Protein AF-A0A7Z0EED1-F1 (afdb_monomer)

pLDDT: mean 79.13, std 13.64, range [34.22, 98.38]

Mean predicted aligned error: 15.41 Å

Radius of gyration: 25.57 Å; Cα contacts (8 Å, |Δi|>4): 683; chains: 1; bounding box: 63×70×61 Å

Solvent-accessible surface area (backbone atoms only — not comparable to full-atom values): 22710 Å² total; per-residue (Å²): 133,87,73,76,80,65,68,20,34,54,25,62,12,50,80,44,75,63,85,69,38,35,70,71,53,48,63,66,54,37,54,62,56,88,98,49,67,47,77,49,74,54,66,40,67,64,52,61,48,89,55,67,85,49,28,66,56,30,53,73,70,34,60,75,18,71,56,60,60,44,66,46,65,65,37,39,35,40,38,43,36,38,72,47,102,69,31,38,38,36,42,35,38,36,54,45,98,95,49,75,44,50,30,32,34,36,36,25,45,47,95,86,47,85,86,51,26,29,31,36,36,27,36,19,87,78,53,38,34,35,35,36,29,35,51,48,72,57,96,35,40,83,45,77,42,70,57,40,42,30,41,49,59,89,94,43,77,44,68,52,77,71,89,56,56,74,65,58,52,50,52,53,52,53,44,44,75,73,69,45,89,79,84,42,76,37,92,68,72,42,78,24,48,79,94,35,46,69,55,42,18,64,67,36,46,71,30,67,66,42,76,47,77,71,52,55,75,78,92,57,77,84,43,71,68,49,49,52,43,42,42,46,40,34,32,53,56,42,41,46,50,52,54,16,44,69,72,25,91,45,38,27,49,30,36,42,31,66,46,40,47,62,28,37,44,91,63,91,88,60,90,76,49,77,88,79,40,54,74,38,76,48,43,66,16,54,44,34,49,52,34,51,48,46,59,64,68,61,89,52,77,74,34,39,41,34,40,38,17,36,37,52,67,41,61,97,86,31,90,53,52,67,57,53,50,36,38,75,71,69,66,55,74,68,64,66,52,60,91,68,93,74,54,72,70,37,51,78,56,42,69,49,80,74,72,77,69,26,88,44,72,65,83,77,56,28,35,46,55,68,53,55,52,49,50,52,53,50,55,50,49,66,64,68,74,55,98,60,100,60,72,64,77,72,42,71,44,73,46,62,93

Organism: NCBI:txid670054

InterPro domains:
  IPR001509 NAD-dependent epimerase/dehydratase [PF01370] (166-276)
  IPR025311 Domain of unknown function DUF4166 [PF13761] (21-165)
  IPR036291 NAD(P)-binding domain superfamily [SSF51735] (165-381)

Nearest PDB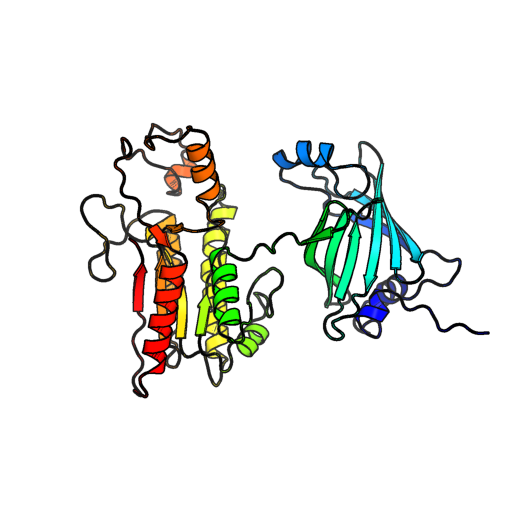 structures (foldseek):
  4b4o-assembly2_B  TM=8.681E-01  e=1.315E-12  Homo sapiens
  4lw8-assembly1_B  TM=7.108E-01  e=1.446E-06  Burkholderia cenocepacia J2315
  3oh8-assembly1_A  TM=4.569E-01  e=2.253E-09  Corynebacterium glutamicum
  6zlj-assembly1_B-2  TM=6.042E-01  e=1.162E-04  Bacillus cereus
  2q1w-assembly1_B  TM=5.235E-01  e=4.920E-04  Bordetella bronchiseptica

Sequence (401 aa):
MSGSPVLSPYETAWGGLPDTLHPRLRRYFGAIPAGRHGFVTGVFERVGTPRRWLWPLLTLLGRPDVIFPGWHENVPFTVVNRPDASAVLAERTFHFPDGDRTMVDAITAEATSPKSGGLVDYLGSGRRLRASLRASVSQGALHLTSTGVGVRIGRRWLNLPPRLSFIGGYLARAYRAEGAEVSLIGRQGPDAGWGDTAGIATLLEGADLLVNLAGKSVNCRYTTANRVEILRSRVETTRELADAIQACTVPPRLWVNSSTATIYRHSEDRPMTETEGEIGTGFSVGIATAWEDAFFEVELSKTRRVALRMAIVLGDGSALVPLIRLAQFGLGGPQLDGAWFGTAAGRRAGTFHERRGGGGRQKFSWIHFDDVLGIIRHLSRMSGSTASSMPRPPIRATIAR

Secondary structure (DSSP, 8-state):
--PPP---HHHHHHTS--TTS-HHHHHHHSPPPTT--EEEEEEEEEEE-S-GGGHHHHHHH--TTS--SSEEEEEEEEEEEEEETTEEEEEEEEEETTEEEEEEEEEEE-TT-TTTTEEEEEETTTT-EEEEEEEEEETTEEEEEEEEEEEEETTEEEEEPP---HHHHHHHHHHHHTT-----EESSS-SEETT-HHHHHHHHTT-SEEEE-----S-S---HHHHHHHHHHHHHHHHHHHHHHHT-SS--SEEEEEEEGGGBPP-SSS---TTTPPB--SHHHHHHHHHHHHHHSS--TTSEEEEEEE-EEESTTSTTHHHHHHHHTT-----B-------HHHHHTT-S------BS-----EEEHHHHHHHHHHHHHHHHS----SPPPPEEEEE--

Foldseek 3Di:
DDDDQQWAQQCVLAVHDDPLAAPVVSVQRTGADPPGKRKDKDWDQKFADPPLVCLVVCVVVCPQAAGHRDIDGGWIKMWIWDDDNFWTWIWIWTQDPVGITIHIKIKGHDPPDNPFSWIWIQTDPVSQKIFTWTWDDDNNDIDTATQWMWGDDPNDIDTDDPPDPPLVVVLQVVCVVVVDDDFAEDDHNGQHYPVPLVSLLVVFAPAQEAEAPWADDPPDPPDPVSLCRRLCRLLSVLLSNLSSQVVYPQGHLEYEYEAAPLQFAFDPPDDAFQVRTHGHDASNNVSRVSNVCSNQVDDRQRYAAEYEHAFQEDDDPGPCPVVVVCVVVVNDDQPFFDDDDDDPVCVVRRNDDDGPGDSSPGDGWYHYSVVVSVVSVVVSVVSVPDPDPGRDDHYYGYDTD

Structure (mmCIF, N/CA/C/O backbone):
data_AF-A0A7Z0EED1-F1
#
_entry.id   AF-A0A7Z0EED1-F1
#
loop_
_atom_site.group_PDB
_atom_site.id
_atom_site.type_symbol
_atom_site.label_atom_id
_atom_site.label_alt_id
_atom_site.label_comp_id
_atom_site.label_asym_id
_atom_site.label_entity_id
_atom_site.label_seq_id
_atom_site.pdbx_PDB_ins_code
_atom_site.Cartn_x
_atom_site.Cartn_y
_atom_site.Cartn_z
_atom_site.occupancy
_atom_site.B_iso_or_equiv
_atom_site.auth_seq_id
_atom_site.auth_comp_id
_atom_site.auth_asym_id
_atom_site.auth_atom_id
_atom_site.pdbx_PDB_model_num
ATOM 1 N N . MET A 1 1 ? -37.799 32.855 26.039 1.00 34.47 1 MET A N 1
ATOM 2 C CA . MET A 1 1 ? -37.691 31.468 25.536 1.00 34.47 1 MET A CA 1
ATOM 3 C C . MET A 1 1 ? -36.220 31.206 25.248 1.00 34.47 1 MET A C 1
ATOM 5 O O . MET A 1 1 ? -35.703 31.724 24.268 1.00 34.47 1 MET A O 1
ATOM 9 N N . SER A 1 2 ? -35.513 30.538 26.160 1.00 36.06 2 SER A N 1
ATOM 10 C CA . SER A 1 2 ? -34.097 30.194 25.989 1.00 36.06 2 SER A CA 1
ATOM 11 C C . SER A 1 2 ? -33.994 29.021 25.017 1.00 36.06 2 SER A C 1
ATOM 13 O O . SER A 1 2 ? -34.243 27.879 25.397 1.00 36.06 2 SER A O 1
ATOM 15 N N . GLY A 1 3 ? -33.700 29.309 23.749 1.00 39.97 3 GLY A N 1
ATOM 16 C CA . GLY A 1 3 ? -33.355 28.269 22.784 1.00 39.97 3 GLY A CA 1
ATOM 17 C C . GLY A 1 3 ? -32.092 27.546 23.248 1.00 39.97 3 GLY A C 1
ATOM 18 O O . GLY A 1 3 ? -31.145 28.195 23.695 1.00 39.97 3 GLY A O 1
ATOM 19 N N . SER A 1 4 ? -32.095 26.216 23.186 1.00 43.94 4 SER A N 1
ATOM 20 C CA . SER A 1 4 ? -30.914 25.393 23.451 1.00 43.94 4 SER A CA 1
ATOM 21 C C . SER A 1 4 ? -29.707 25.911 22.652 1.00 43.94 4 SER A C 1
ATOM 23 O O . SER A 1 4 ? -29.890 26.350 21.512 1.00 43.94 4 SER A O 1
ATOM 25 N N . PRO A 1 5 ? -28.483 25.888 23.213 1.00 55.16 5 PRO A N 1
ATOM 26 C CA . PRO A 1 5 ? -27.301 26.345 22.493 1.00 55.16 5 PRO A CA 1
ATOM 27 C C . PRO A 1 5 ? -27.137 25.527 21.208 1.00 55.16 5 PRO A C 1
ATOM 29 O O . PRO A 1 5 ? -27.135 24.297 21.244 1.00 55.16 5 PRO A O 1
ATOM 32 N N . VAL A 1 6 ? -27.036 26.216 20.069 1.00 67.62 6 VAL A N 1
ATOM 33 C CA . VAL A 1 6 ? -26.756 25.578 18.779 1.00 67.62 6 VAL A CA 1
ATOM 34 C C . VAL A 1 6 ? -25.340 25.022 18.855 1.00 67.62 6 VAL A C 1
ATOM 36 O O . VAL A 1 6 ? -24.377 25.787 18.868 1.00 67.62 6 VAL A O 1
ATOM 39 N N . LEU A 1 7 ? -25.231 23.699 18.961 1.00 76.50 7 LEU A N 1
ATOM 40 C CA . LEU A 1 7 ? -23.950 23.003 18.974 1.00 76.50 7 LEU A CA 1
ATOM 41 C C . LEU A 1 7 ? -23.203 23.272 17.669 1.00 76.50 7 LEU A C 1
ATOM 43 O O . LEU A 1 7 ? -23.797 23.325 16.588 1.00 76.50 7 LEU A O 1
ATOM 47 N N . SER A 1 8 ? -21.884 23.403 17.754 1.00 82.69 8 SER A N 1
ATOM 48 C CA . SER A 1 8 ? -21.055 23.447 16.558 1.00 82.69 8 SER A CA 1
ATOM 49 C C . SER A 1 8 ? -21.096 22.099 15.817 1.00 82.69 8 SER A C 1
ATOM 51 O O . SER A 1 8 ? -21.396 21.056 16.411 1.00 82.69 8 SER A O 1
ATOM 53 N N . PRO A 1 9 ? -20.735 22.063 14.523 1.00 81.38 9 PRO A N 1
ATOM 54 C CA . PRO A 1 9 ? -20.539 20.815 13.791 1.00 81.38 9 PRO A CA 1
ATOM 55 C C . PRO A 1 9 ? -19.555 19.863 14.483 1.00 81.38 9 PRO A C 1
ATOM 57 O O . PRO A 1 9 ? -19.741 18.653 14.446 1.00 81.38 9 PRO A O 1
ATOM 60 N N . TYR A 1 10 ? -18.537 20.401 15.159 1.00 80.38 10 TYR A N 1
ATOM 61 C CA . TYR A 1 10 ? -17.534 19.619 15.885 1.00 80.38 10 TYR A CA 1
ATOM 62 C C . TYR A 1 10 ? -18.102 19.029 17.178 1.00 80.38 10 TYR A C 1
ATOM 64 O O . TYR A 1 10 ? -17.885 17.855 17.467 1.00 80.38 10 TYR A O 1
ATOM 72 N N . GLU A 1 11 ? -18.874 19.817 17.930 1.00 82.75 11 GLU A N 1
ATOM 73 C CA . GLU A 1 11 ? -19.592 19.344 19.119 1.00 82.75 11 GLU A CA 1
ATOM 74 C C . GLU A 1 11 ? -20.626 18.282 18.746 1.00 82.75 11 GLU A C 1
ATOM 76 O O . GLU A 1 11 ? -20.721 17.255 19.410 1.00 82.75 11 GLU A O 1
ATOM 81 N N . THR A 1 12 ? -21.344 18.485 17.642 1.00 81.75 12 THR A N 1
ATOM 82 C CA . THR A 1 12 ? -22.327 17.527 17.122 1.00 81.75 12 THR A CA 1
ATOM 83 C C . THR A 1 12 ? -21.657 16.226 16.674 1.00 81.75 12 THR A C 1
ATOM 85 O O . THR A 1 12 ? -22.147 15.146 16.989 1.00 81.75 12 THR A O 1
ATOM 88 N N . ALA A 1 13 ? -20.518 16.308 15.979 1.00 77.19 13 ALA A N 1
ATOM 89 C CA . ALA A 1 13 ? -19.802 15.138 15.470 1.00 77.19 13 ALA A CA 1
ATOM 90 C C . ALA A 1 13 ? -19.170 14.269 16.574 1.00 77.19 13 ALA A C 1
ATOM 92 O O . ALA A 1 13 ? -19.005 13.064 16.378 1.00 77.19 13 ALA A O 1
ATOM 93 N N . TRP A 1 14 ? -18.804 14.860 17.714 1.00 77.44 14 TRP A N 1
ATOM 94 C CA . TRP A 1 14 ? -18.186 14.151 18.842 1.00 77.44 14 TRP A CA 1
ATOM 95 C C . TRP A 1 14 ? -19.105 13.940 20.053 1.00 77.44 14 TRP A C 1
ATOM 97 O O . TRP A 1 14 ? -18.710 13.254 20.992 1.00 77.44 14 TRP A O 1
ATOM 107 N N . GLY A 1 15 ? -20.315 14.506 20.060 1.00 76.00 15 GLY A N 1
ATOM 108 C CA . GLY A 1 15 ? -21.162 14.536 21.259 1.00 76.00 15 GLY A CA 1
ATOM 109 C C . GLY A 1 15 ? -20.606 15.440 22.372 1.00 76.00 15 GLY A C 1
ATOM 110 O O . GLY A 1 15 ? -20.902 15.226 23.543 1.00 76.00 15 GLY A O 1
ATOM 111 N N . GLY A 1 16 ? -19.787 16.430 22.005 1.00 82.88 16 GLY A N 1
ATOM 112 C CA . GLY A 1 16 ? -19.024 17.307 22.897 1.00 82.88 16 GLY A CA 1
ATOM 113 C C . GLY A 1 16 ? -17.551 17.409 22.484 1.00 82.88 16 GLY A C 1
ATOM 114 O O . GLY A 1 16 ? -16.986 16.479 21.916 1.00 82.88 16 GLY A O 1
ATOM 115 N N . LEU A 1 17 ? -16.904 18.551 22.739 1.00 82.81 17 LEU A N 1
ATOM 116 C CA . LEU A 1 17 ? -15.477 18.713 22.427 1.00 82.81 17 LEU A CA 1
ATOM 117 C C . LEU A 1 17 ? -14.605 17.949 23.439 1.00 82.81 17 LEU A C 1
ATOM 119 O O . LEU A 1 17 ? -14.789 18.157 24.640 1.00 82.81 17 LEU A O 1
ATOM 123 N N . PRO A 1 18 ? -13.616 17.150 22.989 1.00 83.69 18 PRO A N 1
ATOM 124 C CA . PRO A 1 18 ? -12.727 16.411 23.881 1.00 83.69 18 PRO A CA 1
ATOM 125 C C . PRO A 1 18 ? -11.990 17.318 24.873 1.00 83.69 18 PRO A C 1
ATOM 127 O O . PRO A 1 18 ? -11.468 18.370 24.493 1.00 83.69 18 PRO A O 1
ATOM 130 N N . ASP A 1 19 ? -11.867 16.884 26.129 1.00 85.69 19 ASP A N 1
ATOM 131 C CA . ASP A 1 19 ? -11.127 17.635 27.154 1.00 85.69 19 ASP A CA 1
ATOM 132 C C . ASP A 1 19 ? -9.624 17.713 26.881 1.00 85.69 19 ASP A C 1
ATOM 134 O O . ASP A 1 19 ? -8.962 18.660 27.305 1.00 85.69 19 ASP A O 1
ATOM 138 N N . THR A 1 20 ? -9.102 16.756 26.115 1.00 86.50 20 THR A N 1
ATOM 139 C CA . THR A 1 20 ? -7.711 16.718 25.657 1.00 86.50 20 THR A CA 1
ATOM 140 C C . THR A 1 20 ? -7.393 17.784 24.612 1.00 86.50 20 THR A C 1
ATOM 142 O O . THR A 1 20 ? -6.219 17.998 24.326 1.00 86.50 20 THR A O 1
ATOM 145 N N . LEU A 1 21 ? -8.393 18.455 24.027 1.00 83.12 21 LEU A N 1
ATOM 146 C CA . LEU A 1 21 ? -8.185 19.532 23.063 1.00 83.12 21 LEU A CA 1
ATOM 147 C C . LEU A 1 21 ? -7.742 20.810 23.784 1.00 83.12 21 LEU A C 1
ATOM 149 O O . LEU A 1 21 ? -8.327 21.209 24.792 1.00 83.12 21 LEU A O 1
ATOM 153 N N . HIS A 1 22 ? -6.740 21.502 23.237 1.00 86.06 22 HIS A N 1
ATOM 154 C CA . HIS A 1 22 ? -6.208 22.714 23.853 1.00 86.06 22 HIS A CA 1
ATOM 155 C C . HIS A 1 22 ? -7.323 23.756 24.124 1.00 86.06 22 HIS A C 1
ATOM 157 O O . HIS A 1 22 ? -8.136 24.015 23.229 1.00 86.06 22 HIS A O 1
ATOM 163 N N . PRO A 1 23 ? -7.359 24.433 25.293 1.00 85.62 23 PRO A N 1
ATOM 164 C CA . PRO A 1 23 ? -8.470 25.314 25.682 1.00 85.62 23 PRO A CA 1
ATOM 165 C C . PRO A 1 23 ? -8.811 26.416 24.667 1.00 85.62 23 PRO A C 1
ATOM 167 O O . PRO A 1 23 ? -9.981 26.718 24.431 1.00 85.62 23 PRO A O 1
ATOM 170 N N . ARG A 1 24 ? -7.795 26.993 24.005 1.00 80.50 24 ARG A N 1
ATOM 171 C CA . ARG A 1 24 ? -8.012 27.978 22.924 1.00 80.50 24 ARG A CA 1
ATOM 172 C C . ARG A 1 24 ? -8.737 27.376 21.716 1.00 80.50 24 ARG A C 1
ATOM 174 O O . ARG A 1 24 ? -9.589 28.040 21.138 1.00 80.50 24 ARG A O 1
ATOM 181 N N . LEU A 1 25 ? -8.421 26.132 21.356 1.00 80.25 25 LEU A N 1
ATOM 182 C CA . LEU A 1 25 ? -9.064 25.428 20.247 1.00 80.25 25 LEU A CA 1
ATOM 183 C C . LEU A 1 25 ? -10.477 24.981 20.628 1.00 80.25 25 LEU A C 1
ATOM 185 O O . LEU A 1 25 ? -11.380 25.125 19.812 1.00 80.25 25 LEU A O 1
ATOM 189 N N . ARG A 1 26 ? -10.704 24.550 21.878 1.00 82.50 26 ARG A N 1
ATOM 190 C CA . ARG A 1 26 ? -12.058 24.258 22.381 1.00 82.50 26 ARG A CA 1
ATOM 191 C C . ARG A 1 26 ? -12.988 25.460 22.235 1.00 82.50 26 ARG A C 1
ATOM 193 O O . ARG A 1 26 ? -14.104 25.324 21.755 1.00 82.50 26 ARG A O 1
ATOM 200 N N . ARG A 1 27 ? -12.503 26.658 22.574 1.00 82.19 27 ARG A N 1
ATOM 201 C CA . ARG A 1 27 ? -13.269 27.900 22.395 1.00 82.19 27 ARG A CA 1
ATOM 202 C C . ARG A 1 27 ? -13.526 28.239 20.924 1.00 82.19 27 ARG A C 1
ATOM 204 O O . ARG A 1 27 ? -14.572 28.792 20.614 1.00 82.19 27 ARG A O 1
ATOM 211 N N . TYR A 1 28 ? -12.575 27.953 20.039 1.00 80.19 28 TYR A N 1
ATOM 212 C CA . TYR A 1 28 ? -12.689 28.267 18.614 1.00 80.19 28 TYR A CA 1
ATOM 213 C C . TYR A 1 28 ? -13.622 27.308 17.858 1.00 80.19 28 TYR A C 1
ATOM 215 O O . TYR A 1 28 ? -14.385 27.753 17.006 1.00 80.19 28 TYR A O 1
ATOM 223 N N . PHE A 1 29 ? -13.572 26.012 18.173 1.00 80.75 29 PHE A N 1
ATOM 224 C CA . PHE A 1 29 ? -14.392 24.980 17.529 1.00 80.75 29 PHE A CA 1
ATOM 225 C C . PHE A 1 29 ? -15.732 24.725 18.232 1.00 80.75 29 PHE A C 1
ATOM 227 O O . PHE A 1 29 ? -16.524 23.924 17.737 1.00 80.75 29 PHE A O 1
ATOM 234 N N . GLY A 1 30 ? -15.994 25.369 19.371 1.00 81.88 30 GLY A N 1
ATOM 235 C CA . GLY A 1 30 ? -17.279 25.306 20.072 1.00 81.88 30 GLY A CA 1
ATOM 236 C C . GLY A 1 30 ? -18.362 26.165 19.421 1.00 81.88 30 GLY A C 1
ATOM 237 O O . GLY A 1 30 ? -18.133 26.825 18.403 1.00 81.88 30 GLY A O 1
ATOM 238 N N . ALA A 1 31 ? -19.557 26.155 20.008 1.00 81.19 31 ALA A N 1
ATOM 239 C CA . ALA A 1 31 ? -20.680 26.967 19.552 1.00 81.19 31 ALA A CA 1
ATOM 240 C C . ALA A 1 31 ? -20.321 28.464 19.449 1.00 81.19 31 ALA A C 1
ATOM 242 O O . ALA A 1 31 ? -19.851 29.084 20.409 1.00 81.19 31 ALA A O 1
ATOM 243 N N . ILE A 1 32 ? -20.587 29.070 18.287 1.00 79.19 32 ILE A N 1
ATOM 244 C CA . ILE A 1 32 ? -20.447 30.518 18.089 1.00 79.19 32 ILE A CA 1
ATOM 245 C C . ILE A 1 32 ? -21.767 31.181 18.514 1.00 79.19 32 ILE A C 1
ATOM 247 O O . ILE A 1 32 ? -22.804 30.871 17.926 1.00 79.19 32 ILE A O 1
ATOM 251 N N . PRO A 1 33 ? -21.769 32.099 19.501 1.00 78.75 33 PRO A N 1
ATOM 252 C CA . PRO A 1 33 ? -22.994 32.766 19.931 1.00 78.75 33 PRO A CA 1
ATOM 253 C C . PRO A 1 33 ? -23.660 33.557 18.799 1.00 78.75 33 PRO A C 1
ATOM 255 O O . PRO A 1 33 ? -22.976 34.125 17.944 1.00 78.75 33 PRO A O 1
ATOM 258 N N . ALA A 1 34 ? -24.990 33.661 18.835 1.00 73.88 34 ALA A N 1
ATOM 259 C CA . ALA A 1 34 ? -25.747 34.471 17.884 1.00 73.88 34 ALA A CA 1
ATOM 260 C C . ALA A 1 34 ? -25.216 35.918 17.831 1.00 73.88 34 ALA A C 1
ATOM 262 O O . ALA A 1 34 ? -24.939 36.530 18.864 1.00 73.88 34 ALA A O 1
ATOM 263 N N . GLY A 1 35 ? -25.042 36.450 16.619 1.00 76.44 35 GLY A N 1
ATOM 264 C CA . GLY A 1 35 ? -24.484 37.790 16.397 1.00 76.44 35 GLY A CA 1
ATOM 265 C C . GLY A 1 35 ? -22.968 37.911 16.609 1.00 76.44 35 GLY A C 1
ATOM 266 O O . GLY A 1 35 ? -22.441 39.017 16.534 1.00 76.44 35 GLY A O 1
ATOM 267 N N . ARG A 1 36 ? -22.251 36.808 16.872 1.00 78.44 36 ARG A N 1
ATOM 268 C CA . ARG A 1 36 ? -20.782 36.781 16.944 1.00 78.44 36 ARG A CA 1
ATOM 269 C C . ARG A 1 36 ? -20.182 35.987 15.786 1.00 78.44 36 ARG A C 1
ATOM 271 O O . ARG A 1 36 ? -20.832 35.136 15.181 1.00 78.44 36 ARG A O 1
ATOM 278 N N . HIS A 1 37 ? -18.911 36.257 15.506 1.00 81.69 37 HIS A N 1
ATOM 279 C CA . HIS A 1 37 ? -18.115 35.541 14.515 1.00 81.69 37 HIS A CA 1
ATOM 280 C C . HIS A 1 37 ? -16.830 35.024 15.159 1.00 81.69 37 HIS A C 1
ATOM 282 O O . HIS A 1 37 ? -16.259 35.676 16.036 1.00 81.69 37 HIS A O 1
ATOM 288 N N . GLY A 1 38 ? -16.379 33.849 14.729 1.00 79.56 38 GLY A N 1
ATOM 289 C CA . GLY A 1 38 ? -15.035 33.375 15.039 1.00 79.56 38 GLY A CA 1
ATOM 290 C C . GLY A 1 38 ? -14.036 34.075 14.125 1.00 79.56 38 GLY A C 1
ATOM 291 O O . GLY A 1 38 ? -14.282 34.172 12.928 1.00 79.56 38 GLY A O 1
ATOM 292 N N . PHE A 1 39 ? -12.924 34.554 14.673 1.00 82.50 39 PHE A N 1
ATOM 293 C CA . PHE A 1 39 ? -11.861 35.192 13.901 1.00 82.50 39 PHE A CA 1
ATOM 294 C C . PHE A 1 39 ? -10.517 34.575 14.272 1.00 82.50 39 PHE A C 1
ATOM 296 O O . PHE A 1 39 ? -10.188 34.489 15.457 1.00 82.50 39 PHE A O 1
ATOM 303 N N . VAL A 1 40 ? -9.754 34.143 13.271 1.00 79.19 40 VAL A N 1
ATOM 304 C CA . VAL A 1 40 ? -8.404 33.593 13.438 1.00 79.19 40 VAL A CA 1
ATOM 305 C C . VAL A 1 40 ? -7.491 34.132 12.352 1.00 79.19 40 VAL A C 1
ATOM 307 O O . VAL A 1 40 ? -7.884 34.234 11.196 1.00 79.19 40 VAL A O 1
ATOM 310 N N . THR A 1 41 ? -6.249 34.409 12.723 1.00 86.62 41 THR A N 1
ATOM 311 C CA . THR A 1 41 ? -5.155 34.668 11.790 1.00 86.62 41 THR A CA 1
ATOM 312 C C . THR A 1 41 ? -4.041 33.657 12.008 1.00 86.62 41 THR A C 1
ATOM 314 O O . THR A 1 41 ? -3.900 33.080 13.091 1.00 86.62 41 THR A O 1
ATOM 317 N N . GLY A 1 42 ? -3.250 33.420 10.970 1.00 85.31 42 GLY A N 1
ATOM 318 C CA . GLY A 1 42 ? -2.109 32.523 11.049 1.00 85.31 42 GLY A CA 1
ATOM 319 C C . GLY A 1 42 ? -1.267 32.546 9.785 1.00 85.31 42 GLY A C 1
ATOM 320 O O . GLY A 1 42 ? -1.473 33.365 8.891 1.00 85.31 42 GLY A O 1
ATOM 321 N N . VAL A 1 43 ? -0.314 31.621 9.719 1.00 84.06 43 VAL A N 1
ATOM 322 C CA . VAL A 1 43 ? 0.535 31.407 8.547 1.00 84.06 43 VAL A CA 1
ATOM 323 C C . VAL A 1 43 ? 0.463 29.934 8.173 1.00 84.06 43 VAL A C 1
ATOM 325 O O . VAL A 1 43 ? 0.745 29.067 8.999 1.00 84.06 43 VAL A O 1
ATOM 328 N N . PHE A 1 44 ? 0.063 29.641 6.937 1.00 75.75 44 PHE A N 1
ATOM 329 C CA . PHE A 1 44 ? 0.194 28.302 6.378 1.00 75.75 44 PHE A CA 1
ATOM 330 C C . PHE A 1 44 ? 1.636 28.094 5.937 1.00 75.75 44 PHE A C 1
ATOM 332 O O . PHE A 1 44 ? 2.154 28.863 5.129 1.00 75.75 44 PHE A O 1
ATOM 339 N N . GLU A 1 45 ? 2.257 27.012 6.403 1.00 76.56 45 GLU A N 1
ATOM 340 C CA . GLU A 1 45 ? 3.595 26.631 5.947 1.00 76.56 45 GLU A CA 1
ATOM 341 C C . GLU A 1 45 ? 3.618 26.468 4.423 1.00 76.56 45 GLU A C 1
ATOM 343 O O . GLU A 1 45 ? 4.539 26.955 3.775 1.00 76.56 45 GLU A O 1
ATOM 348 N N . ARG A 1 46 ? 2.582 25.839 3.843 1.00 81.44 46 ARG A N 1
ATOM 349 C CA . ARG A 1 46 ? 2.461 25.555 2.405 1.00 81.44 46 ARG A CA 1
ATOM 350 C C . ARG A 1 46 ? 1.022 25.646 1.907 1.00 81.44 46 ARG A C 1
ATOM 352 O O . ARG A 1 46 ? 0.116 25.111 2.542 1.00 81.44 46 ARG A O 1
ATOM 359 N N . VAL A 1 47 ? 0.826 26.239 0.727 1.00 79.31 47 VAL A N 1
ATOM 360 C CA . VAL A 1 47 ? -0.478 26.342 0.049 1.00 79.31 47 VAL A CA 1
ATOM 361 C C . VAL A 1 47 ? -0.347 26.031 -1.448 1.00 79.31 47 VAL A C 1
ATOM 363 O O . VAL A 1 47 ? 0.524 26.566 -2.134 1.00 79.31 47 VAL A O 1
ATOM 366 N N . GLY A 1 48 ? -1.236 25.177 -1.970 1.00 76.25 48 GLY A N 1
ATOM 367 C CA . GLY A 1 48 ? -1.328 24.828 -3.395 1.00 76.25 48 GLY A CA 1
ATOM 368 C C . GLY A 1 48 ? -0.894 23.393 -3.724 1.00 76.25 48 GLY A C 1
ATOM 369 O O . GLY A 1 48 ? -1.002 22.486 -2.899 1.00 76.25 48 GLY A O 1
ATOM 370 N N . THR A 1 49 ? -0.411 23.155 -4.948 1.00 74.44 49 THR A N 1
ATOM 371 C CA . THR A 1 49 ? 0.110 21.852 -5.392 1.00 74.44 49 THR A CA 1
ATOM 372 C C . THR A 1 49 ? 1.500 21.960 -6.031 1.00 74.44 49 THR A C 1
ATOM 374 O O . THR A 1 49 ? 1.693 22.756 -6.953 1.00 74.44 49 THR A O 1
ATOM 377 N N . PRO A 1 50 ? 2.464 21.091 -5.659 1.00 75.00 50 PRO A N 1
ATOM 378 C CA . PRO A 1 50 ? 3.799 21.094 -6.265 1.00 75.00 50 PRO A CA 1
ATOM 379 C C . PRO A 1 50 ? 3.793 20.539 -7.704 1.00 75.00 50 PRO A C 1
ATOM 381 O O . PRO A 1 50 ? 4.808 20.541 -8.402 1.00 75.00 50 PRO A O 1
ATOM 384 N N . ARG A 1 51 ? 2.653 20.017 -8.179 1.00 77.00 51 ARG A N 1
ATOM 385 C CA . ARG A 1 51 ? 2.505 19.396 -9.500 1.00 77.00 51 ARG A CA 1
ATOM 386 C C . ARG A 1 51 ? 2.131 20.446 -10.544 1.00 77.00 51 ARG A C 1
ATOM 388 O O . ARG A 1 51 ? 0.957 20.634 -10.843 1.00 77.00 51 ARG A O 1
ATOM 395 N N . ARG A 1 52 ? 3.143 21.076 -11.145 1.00 81.56 52 ARG A N 1
ATOM 396 C CA . ARG A 1 52 ? 2.985 22.185 -12.111 1.00 81.56 52 ARG A CA 1
ATOM 397 C C . ARG A 1 52 ? 2.067 21.882 -13.302 1.00 81.56 52 ARG A C 1
ATOM 399 O O . ARG A 1 52 ? 1.378 22.774 -13.774 1.00 81.56 52 ARG A O 1
ATOM 406 N N . TRP A 1 53 ? 1.994 20.630 -13.758 1.00 76.25 53 TRP A N 1
ATOM 407 C CA . TRP A 1 53 ? 1.097 20.233 -14.856 1.00 76.25 53 TRP A CA 1
ATOM 408 C C . TRP A 1 53 ? -0.395 20.325 -14.494 1.00 76.25 53 TRP A C 1
ATOM 410 O O . TRP A 1 53 ? -1.232 20.411 -15.386 1.00 76.25 53 TRP A O 1
ATOM 420 N N . LEU A 1 54 ? -0.735 20.326 -13.200 1.00 75.38 54 LEU A N 1
ATOM 421 C CA . LEU A 1 54 ? -2.100 20.572 -12.740 1.00 75.38 54 LEU A CA 1
ATOM 422 C C . LEU A 1 54 ? -2.448 22.058 -12.747 1.00 75.38 54 LEU A C 1
ATOM 424 O O . LEU A 1 54 ? -3.628 22.372 -12.685 1.00 75.38 54 LEU A O 1
ATOM 428 N N . TRP A 1 55 ? -1.475 22.972 -12.820 1.00 82.62 55 TRP A N 1
ATOM 429 C CA . TRP A 1 55 ? -1.754 24.402 -12.700 1.00 82.62 55 TRP A CA 1
ATOM 430 C C . TRP A 1 55 ? -2.692 24.913 -13.795 1.00 82.62 55 TRP A C 1
ATOM 432 O O . TRP A 1 55 ? -3.685 25.509 -13.413 1.00 82.62 55 TRP A O 1
ATOM 442 N N . PRO A 1 56 ? -2.516 24.617 -15.101 1.00 77.56 56 PRO A N 1
ATOM 443 C CA . PRO A 1 56 ? -3.459 25.078 -16.125 1.00 77.56 56 PRO A CA 1
ATOM 444 C C . PRO A 1 56 ? -4.885 24.558 -15.902 1.00 77.56 56 PRO A C 1
ATOM 446 O O . PRO A 1 56 ? -5.853 25.299 -16.046 1.00 77.56 56 PRO A O 1
ATOM 449 N N . LEU A 1 57 ? -5.015 23.294 -15.484 1.00 70.62 57 LEU A N 1
ATOM 450 C CA . LEU A 1 57 ? -6.300 22.684 -15.145 1.00 70.62 57 LEU A CA 1
ATOM 451 C C . LEU A 1 57 ? -6.929 23.355 -13.916 1.00 70.62 57 LEU A C 1
ATOM 453 O O . LEU A 1 57 ? -8.122 23.634 -13.911 1.00 70.62 57 LEU A O 1
ATOM 457 N N . LEU A 1 58 ? -6.131 23.627 -12.883 1.00 70.56 58 LEU A N 1
ATOM 458 C CA . LEU A 1 58 ? -6.563 24.321 -11.673 1.00 70.56 58 LEU A CA 1
ATOM 459 C C . LEU A 1 58 ? -6.854 25.797 -11.924 1.00 70.56 58 LEU A C 1
ATOM 461 O O . LEU A 1 58 ? -7.709 26.335 -11.249 1.00 70.56 58 LEU A O 1
ATOM 465 N N . THR A 1 59 ? -6.216 26.443 -12.894 1.00 70.69 59 THR A N 1
ATOM 466 C CA . THR A 1 59 ? -6.562 27.802 -13.323 1.00 70.69 59 THR A CA 1
ATOM 467 C C . THR A 1 59 ? -7.905 27.806 -14.053 1.00 70.69 59 THR A C 1
ATOM 469 O O . THR A 1 59 ? -8.714 28.700 -13.843 1.00 70.69 59 THR A O 1
ATOM 472 N N . LEU A 1 60 ? -8.185 26.776 -14.861 1.00 65.31 60 LEU A N 1
ATOM 473 C CA . LEU A 1 60 ? -9.460 26.629 -15.572 1.00 65.31 60 LEU A CA 1
ATOM 474 C C . LEU A 1 60 ? -10.624 26.253 -14.632 1.00 65.31 60 LEU A C 1
ATOM 476 O O . LEU A 1 60 ? -11.749 26.718 -14.805 1.00 65.31 60 LEU A O 1
ATOM 480 N N . LEU A 1 61 ? -10.357 25.393 -13.643 1.00 56.53 61 LEU A N 1
ATOM 481 C CA . LEU A 1 61 ? -11.322 24.951 -12.625 1.00 56.53 61 LEU A CA 1
ATOM 482 C C . LEU A 1 61 ? -11.413 25.916 -11.432 1.00 56.53 61 LEU A C 1
ATOM 484 O O . LEU A 1 61 ? -12.410 25.913 -10.708 1.00 56.53 61 LEU A O 1
ATOM 488 N N . GLY A 1 62 ? -10.377 26.725 -11.229 1.00 55.31 62 GLY A N 1
ATOM 489 C CA . GLY A 1 62 ? -10.191 27.667 -10.134 1.00 55.31 62 GLY A CA 1
ATOM 490 C C . GLY A 1 62 ? -10.949 28.954 -10.377 1.00 55.31 62 GLY A C 1
ATOM 491 O O . GLY A 1 62 ? -10.366 30.013 -10.580 1.00 55.31 62 GLY A O 1
ATOM 492 N N . ARG A 1 63 ? -12.277 28.872 -10.291 1.00 55.47 63 ARG A N 1
ATOM 493 C CA . ARG A 1 63 ? -13.021 29.994 -9.708 1.00 55.47 63 ARG A CA 1
ATOM 494 C C . ARG A 1 63 ? -12.562 30.145 -8.245 1.00 55.47 63 ARG A C 1
ATOM 496 O O . ARG A 1 63 ? -12.238 29.115 -7.652 1.00 55.47 63 ARG A O 1
ATOM 503 N N . PRO A 1 64 ? -12.491 31.368 -7.689 1.00 53.47 64 PRO A N 1
ATOM 504 C CA . PRO A 1 64 ? -11.619 31.751 -6.562 1.00 53.47 64 PRO A CA 1
ATOM 505 C C . PRO A 1 64 ? -11.700 30.935 -5.258 1.00 53.47 64 PRO A C 1
ATOM 507 O O . PRO A 1 64 ? -10.849 31.105 -4.394 1.00 53.47 64 PRO A O 1
ATOM 510 N N . ASP A 1 65 ? -12.627 29.989 -5.126 1.00 61.59 65 ASP A N 1
ATOM 511 C CA . ASP A 1 65 ? -13.131 29.585 -3.822 1.00 61.59 65 ASP A CA 1
ATOM 512 C C . ASP A 1 65 ? -12.739 28.163 -3.374 1.00 61.59 65 ASP A C 1
ATOM 514 O O . ASP A 1 65 ? -13.365 27.659 -2.449 1.00 61.59 65 ASP A O 1
ATOM 518 N N . VAL A 1 66 ? -11.791 27.456 -4.019 1.00 59.94 66 VAL A N 1
ATOM 519 C CA . VAL A 1 66 ? -11.484 26.051 -3.630 1.00 59.94 66 VAL A CA 1
ATOM 520 C C . VAL A 1 66 ? -10.002 25.660 -3.641 1.00 59.94 66 VAL A C 1
ATOM 522 O O . VAL A 1 66 ? -9.510 25.120 -2.656 1.00 59.94 66 VAL A O 1
ATOM 525 N N . ILE A 1 67 ? -9.279 25.835 -4.752 1.00 65.31 67 ILE A N 1
ATOM 526 C CA . ILE A 1 67 ? -7.875 25.398 -4.871 1.00 65.31 67 ILE A CA 1
ATOM 527 C C . ILE A 1 67 ? -7.099 26.441 -5.662 1.00 65.31 67 ILE A C 1
ATOM 529 O O . ILE A 1 67 ? -7.486 26.796 -6.774 1.00 65.31 67 ILE A O 1
ATOM 533 N N . PHE A 1 68 ? -5.970 26.884 -5.112 1.00 70.88 68 PHE A N 1
ATOM 534 C CA . PHE A 1 68 ? -5.124 27.875 -5.762 1.00 70.88 68 PHE A CA 1
ATOM 535 C C . PHE A 1 68 ? -4.133 27.204 -6.725 1.00 70.88 68 PHE A C 1
ATOM 537 O O . PHE A 1 68 ? -3.371 26.325 -6.305 1.00 70.88 68 PHE A O 1
ATOM 544 N N . PRO A 1 69 ? -4.111 27.593 -8.014 1.00 71.06 69 PRO A N 1
ATOM 545 C CA . PRO A 1 69 ? -3.052 27.179 -8.923 1.00 71.06 69 PRO A CA 1
ATOM 54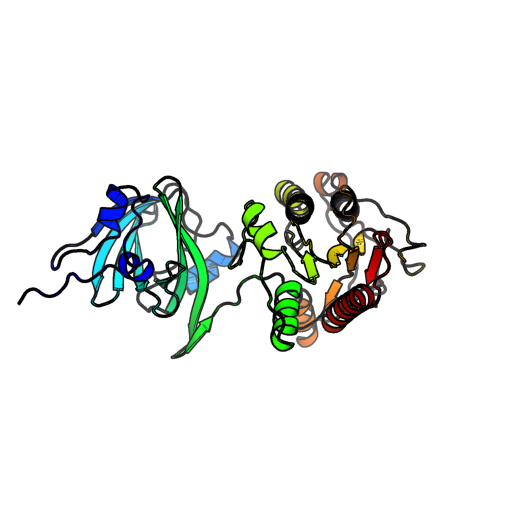6 C C . PRO A 1 69 ? -1.738 27.822 -8.461 1.00 71.06 69 PRO A C 1
ATOM 548 O O . PRO A 1 69 ? -1.627 29.046 -8.434 1.00 71.06 69 PRO A O 1
ATOM 551 N N . GLY A 1 70 ? -0.772 26.997 -8.053 1.00 78.75 70 GLY A N 1
ATOM 552 C CA . GLY A 1 70 ? 0.518 27.454 -7.531 1.00 78.75 70 GLY A CA 1
ATOM 553 C C . GLY A 1 70 ? 1.080 26.536 -6.448 1.00 78.75 70 GLY A C 1
ATOM 554 O O . GLY A 1 70 ? 0.456 25.540 -6.081 1.00 78.75 70 GLY A O 1
ATOM 555 N N . TRP A 1 71 ? 2.271 26.861 -5.952 1.00 86.19 71 TRP A N 1
ATOM 556 C CA . TRP A 1 71 ? 2.883 26.263 -4.762 1.00 86.19 71 TRP A CA 1
ATOM 557 C C . TRP A 1 71 ? 3.612 27.373 -4.011 1.00 86.19 71 TRP A C 1
ATOM 559 O O . TRP A 1 71 ? 4.596 27.906 -4.521 1.00 86.19 71 TRP A O 1
ATOM 569 N N . HIS A 1 72 ? 3.095 27.740 -2.844 1.00 84.88 72 HIS A N 1
ATOM 570 C CA . HIS A 1 72 ? 3.563 28.880 -2.062 1.00 84.88 72 HIS A CA 1
ATOM 571 C C . HIS A 1 72 ? 3.906 28.425 -0.649 1.00 84.88 72 HIS A C 1
ATOM 573 O O . HIS A 1 72 ? 3.251 27.526 -0.117 1.00 84.88 72 HIS A O 1
ATOM 579 N N . GLU A 1 73 ? 4.911 29.053 -0.050 1.00 88.69 73 GLU A N 1
ATOM 580 C CA . GLU A 1 73 ? 5.343 28.783 1.320 1.00 88.69 73 GLU A CA 1
ATOM 581 C C . GLU A 1 73 ? 5.124 30.020 2.193 1.00 88.69 73 GLU A C 1
ATOM 583 O O . GLU A 1 73 ? 5.192 31.143 1.695 1.00 88.69 73 GLU A O 1
ATOM 588 N N . ASN A 1 74 ? 4.866 29.805 3.483 1.00 88.38 74 ASN A N 1
ATOM 589 C CA . ASN A 1 74 ? 4.655 30.854 4.486 1.00 88.38 74 ASN A CA 1
ATOM 590 C C . ASN A 1 74 ? 3.563 31.862 4.095 1.00 88.38 74 ASN A C 1
ATOM 592 O O . ASN A 1 74 ? 3.783 33.070 4.114 1.00 88.38 74 ASN A O 1
ATOM 596 N N . VAL A 1 75 ? 2.381 31.363 3.731 1.00 88.12 75 VAL A N 1
ATOM 597 C CA . VAL A 1 75 ? 1.259 32.189 3.266 1.00 88.12 75 VAL A CA 1
ATOM 598 C C . VAL A 1 75 ? 0.430 32.659 4.464 1.00 88.12 75 VAL A C 1
ATOM 600 O O . VAL A 1 75 ? -0.196 31.818 5.122 1.00 88.12 75 VAL A O 1
ATOM 603 N N . PRO A 1 76 ? 0.385 33.969 4.766 1.00 90.94 76 PRO A N 1
ATOM 604 C CA . PRO A 1 76 ? -0.487 34.494 5.805 1.00 90.94 76 PRO A CA 1
ATOM 605 C C . PRO A 1 76 ? -1.953 34.284 5.433 1.00 90.94 76 PRO A C 1
ATOM 607 O O . PRO A 1 76 ? -2.329 34.354 4.259 1.00 90.94 76 PRO A O 1
ATOM 610 N N . PHE A 1 77 ? -2.793 34.051 6.433 1.00 87.50 77 PHE A N 1
ATOM 611 C CA . PHE A 1 77 ? -4.221 33.880 6.218 1.00 87.50 77 PHE A CA 1
ATOM 612 C C . PHE A 1 77 ? -5.062 34.449 7.359 1.00 87.50 77 PHE A C 1
ATOM 614 O O . PHE A 1 77 ? -4.619 34.550 8.506 1.00 87.50 77 PHE A O 1
ATOM 621 N N . THR A 1 78 ? -6.315 34.738 7.024 1.00 88.38 78 THR A N 1
ATOM 622 C CA . THR A 1 78 ? -7.374 35.159 7.940 1.00 88.38 78 THR A CA 1
ATOM 623 C C . THR A 1 78 ? -8.595 34.265 7.740 1.00 88.38 78 THR A C 1
ATOM 625 O O . THR A 1 78 ? -8.980 34.002 6.606 1.00 88.38 78 THR A O 1
ATOM 628 N N . VAL A 1 79 ? -9.217 33.795 8.822 1.00 82.56 79 VAL A N 1
ATOM 629 C CA . VAL A 1 79 ? -10.452 32.998 8.800 1.00 82.56 79 VAL A CA 1
ATOM 630 C C . VAL A 1 79 ? -11.539 33.704 9.589 1.00 82.56 79 VAL A C 1
ATOM 632 O O . VAL A 1 79 ? -11.347 34.025 10.763 1.00 82.56 79 VAL A O 1
ATOM 635 N N . VAL A 1 80 ? -12.701 33.869 8.962 1.00 85.12 80 VAL A N 1
ATOM 636 C CA . VAL A 1 80 ? -13.931 34.342 9.597 1.00 85.12 80 VAL A CA 1
ATOM 637 C C . VAL A 1 80 ? -14.959 33.217 9.584 1.00 85.12 80 VAL A C 1
ATOM 639 O O . VAL A 1 80 ? -15.436 32.822 8.524 1.00 85.12 80 VAL A O 1
ATOM 642 N N . ASN A 1 81 ? -15.323 32.714 10.762 1.00 80.88 81 ASN A N 1
ATOM 643 C CA . ASN A 1 81 ? -16.379 31.719 10.925 1.00 80.88 81 ASN A CA 1
ATOM 644 C C . ASN A 1 81 ? -17.694 32.396 11.300 1.00 80.88 81 ASN A C 1
ATOM 646 O O . ASN A 1 81 ? -17.774 33.112 12.303 1.00 80.88 81 ASN A O 1
ATOM 650 N N . ARG A 1 82 ? -18.744 32.121 10.532 1.00 82.88 82 ARG A N 1
ATOM 651 C CA . ARG A 1 82 ? -20.108 32.573 10.792 1.00 82.88 82 ARG A CA 1
ATOM 652 C C . ARG A 1 82 ? -20.995 31.361 11.102 1.00 82.88 82 ARG A C 1
ATOM 654 O O . ARG A 1 82 ? -20.923 30.369 10.373 1.00 82.88 82 ARG A O 1
ATOM 661 N N . PRO A 1 83 ? -21.806 31.413 12.172 1.00 75.88 83 PRO A N 1
ATOM 662 C CA . PRO A 1 83 ? -22.761 30.350 12.451 1.00 75.88 83 PRO A CA 1
ATOM 663 C C . PRO A 1 83 ? -23.860 30.330 11.379 1.00 75.88 83 PRO A C 1
ATOM 665 O O . PRO A 1 83 ? -24.371 31.379 10.990 1.00 75.88 83 PRO A O 1
ATOM 668 N N . ASP A 1 84 ? -24.220 29.133 10.925 1.00 72.62 84 ASP A N 1
ATOM 669 C CA . ASP A 1 84 ? -25.363 28.828 10.059 1.00 72.62 84 ASP A CA 1
ATOM 670 C C . ASP A 1 84 ? -26.138 27.655 10.699 1.00 72.62 84 ASP A C 1
ATOM 672 O O . ASP A 1 84 ? -25.581 26.903 11.496 1.00 72.62 84 ASP A O 1
ATOM 676 N N . ALA A 1 85 ? -27.430 27.496 10.405 1.00 66.00 85 ALA A N 1
ATOM 677 C CA . ALA A 1 85 ? -28.375 26.698 11.204 1.00 66.00 85 ALA A CA 1
ATOM 678 C C . ALA A 1 85 ? -27.913 25.260 11.543 1.00 66.00 85 ALA A C 1
ATOM 680 O O . ALA A 1 85 ? -28.274 24.727 12.589 1.00 66.00 85 ALA A O 1
ATOM 681 N N . SER A 1 86 ? -27.122 24.633 10.668 1.00 65.19 86 SER A N 1
ATOM 682 C CA . SER A 1 86 ? -26.502 23.310 10.880 1.00 65.19 86 SER A CA 1
ATOM 683 C C . SER A 1 86 ? -25.049 23.242 10.386 1.00 65.19 86 SER A C 1
ATOM 685 O O . SER A 1 86 ? -24.485 22.159 10.214 1.00 65.19 86 SER A O 1
ATOM 687 N N . ALA A 1 87 ? -24.442 24.402 10.123 1.00 71.81 87 ALA A N 1
ATOM 688 C CA . ALA A 1 87 ? -23.132 24.510 9.502 1.00 71.81 87 ALA A CA 1
ATOM 689 C C . ALA A 1 87 ? -22.315 25.649 10.117 1.00 71.81 87 ALA A C 1
ATOM 691 O O . ALA A 1 87 ? -22.849 26.599 10.682 1.00 71.81 87 ALA A O 1
ATOM 692 N N . VAL A 1 88 ? -21.000 25.588 9.957 1.00 76.00 88 VAL A N 1
ATOM 693 C CA . VAL A 1 88 ? -20.134 26.752 10.154 1.00 76.00 88 VAL A CA 1
ATOM 694 C C . VAL A 1 88 ? -19.640 27.183 8.788 1.00 76.00 88 VAL A C 1
ATOM 696 O O . VAL A 1 88 ? -18.929 26.428 8.123 1.00 76.00 88 VAL A O 1
ATOM 699 N N . LEU A 1 89 ? -20.045 28.382 8.371 1.00 80.69 89 LEU A N 1
ATOM 700 C CA . LEU A 1 89 ? -19.533 29.018 7.164 1.00 80.69 89 LEU A CA 1
ATOM 701 C C . LEU A 1 89 ? -18.191 29.648 7.498 1.00 80.69 89 LEU A C 1
ATOM 703 O O . LEU A 1 89 ? -18.124 30.538 8.344 1.00 80.69 89 LEU A O 1
ATOM 707 N N . ALA A 1 90 ? -17.140 29.198 6.836 1.00 77.69 90 ALA A N 1
ATOM 708 C CA . ALA A 1 90 ? -15.811 29.749 6.975 1.00 77.69 90 ALA A CA 1
ATOM 709 C C . ALA A 1 90 ? -15.447 30.512 5.701 1.00 77.69 90 ALA A C 1
ATOM 711 O O . ALA A 1 90 ? -15.612 30.033 4.581 1.00 77.69 90 ALA A O 1
ATOM 712 N N . GLU A 1 91 ? -14.963 31.730 5.887 1.00 84.00 91 GLU A N 1
ATOM 713 C CA . GLU A 1 91 ? -14.364 32.540 4.839 1.00 84.00 91 GLU A CA 1
ATOM 714 C C . GLU A 1 91 ? -12.879 32.667 5.160 1.00 84.00 91 GLU A C 1
ATOM 716 O O . GLU A 1 91 ? -12.506 33.241 6.185 1.00 84.00 91 GLU A O 1
ATOM 721 N N . ARG A 1 92 ? -12.033 32.057 4.330 1.00 82.88 92 ARG A N 1
ATOM 722 C CA . ARG A 1 92 ? -10.585 31.980 4.518 1.00 82.88 92 ARG A CA 1
ATOM 723 C C . ARG A 1 92 ? -9.890 32.815 3.455 1.00 82.88 92 ARG A C 1
ATOM 725 O O . ARG A 1 92 ? -9.820 32.402 2.301 1.00 82.88 92 ARG A O 1
ATOM 732 N N . THR A 1 93 ? -9.357 33.964 3.837 1.00 86.88 93 THR A N 1
ATOM 733 C CA . THR A 1 93 ? -8.576 34.828 2.949 1.00 86.88 93 THR A CA 1
ATOM 734 C C . THR A 1 93 ? -7.098 34.505 3.098 1.00 86.88 93 THR A C 1
ATOM 736 O O . THR A 1 93 ? -6.565 34.526 4.203 1.00 86.88 93 THR A O 1
ATOM 739 N N . PHE A 1 94 ? -6.447 34.192 1.984 1.00 85.31 94 PHE A N 1
ATOM 740 C CA . PHE A 1 94 ? -5.021 33.907 1.882 1.00 85.31 94 PHE A CA 1
ATOM 741 C C . PHE A 1 94 ? -4.329 35.073 1.184 1.00 85.31 94 PHE A C 1
ATOM 743 O O . PHE A 1 94 ? -4.758 35.488 0.106 1.00 85.31 94 PHE A O 1
ATOM 750 N N . HIS A 1 95 ? -3.245 35.556 1.780 1.00 88.56 95 HIS A N 1
ATOM 751 C CA . HIS A 1 95 ? -2.514 36.726 1.311 1.00 88.56 95 HIS A CA 1
ATOM 752 C C . HIS A 1 95 ? -1.305 36.283 0.482 1.00 88.56 95 HIS A C 1
ATOM 754 O O . HIS A 1 95 ? -0.249 35.954 1.027 1.00 88.56 95 HIS A O 1
ATOM 760 N N . PHE A 1 96 ? -1.467 36.210 -0.842 1.00 85.19 96 PHE A N 1
ATOM 761 C CA . PHE A 1 96 ? -0.372 35.873 -1.756 1.00 85.19 96 PHE A CA 1
ATOM 762 C C . PHE A 1 96 ? 0.343 37.138 -2.255 1.00 85.19 96 PHE A C 1
ATOM 764 O O . PHE A 1 96 ? -0.279 38.197 -2.321 1.00 85.19 96 PHE A O 1
ATOM 771 N N . PRO A 1 97 ? 1.613 37.035 -2.699 1.00 79.31 97 PRO A N 1
ATOM 772 C CA . PRO A 1 97 ? 2.330 38.166 -3.297 1.00 79.31 97 PRO A CA 1
ATOM 773 C C . PRO A 1 97 ? 1.607 38.782 -4.503 1.00 79.31 97 PRO A C 1
ATOM 775 O O . PRO A 1 97 ? 1.630 39.994 -4.685 1.00 79.31 97 PRO A O 1
ATOM 778 N N . ASP A 1 98 ? 0.923 37.945 -5.289 1.00 80.88 98 ASP A N 1
ATOM 779 C CA . ASP A 1 98 ? 0.202 38.350 -6.502 1.00 80.88 98 ASP A CA 1
ATOM 780 C C . ASP A 1 98 ? -1.268 38.736 -6.231 1.00 80.88 98 ASP A C 1
ATOM 782 O O . ASP A 1 98 ? -2.062 38.852 -7.166 1.00 80.88 98 ASP A O 1
ATOM 786 N N . GLY A 1 99 ? -1.653 38.887 -4.958 1.00 84.12 99 GLY A N 1
ATOM 787 C CA . GLY A 1 99 ? -2.983 39.318 -4.527 1.00 84.12 99 GLY A CA 1
ATOM 788 C C . GLY A 1 99 ? -3.726 38.314 -3.643 1.00 84.12 99 GLY A C 1
ATOM 789 O O . GLY A 1 99 ? -3.480 37.104 -3.665 1.00 84.12 99 GLY A O 1
ATOM 790 N N . ASP A 1 100 ? -4.674 38.839 -2.871 1.00 85.81 100 ASP A N 1
ATOM 791 C CA . ASP A 1 100 ? -5.492 38.063 -1.943 1.00 85.81 100 ASP A CA 1
ATOM 792 C C . ASP A 1 100 ? -6.441 37.109 -2.671 1.00 85.81 100 ASP A C 1
ATOM 794 O O . ASP A 1 100 ? -6.991 37.415 -3.733 1.00 85.81 100 ASP A O 1
ATOM 798 N N . ARG A 1 101 ? -6.661 35.935 -2.0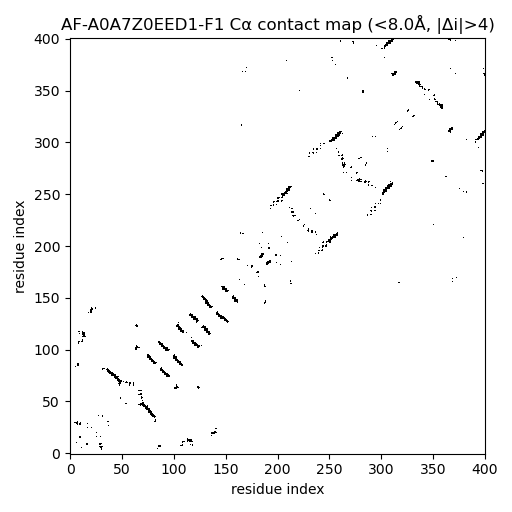75 1.00 83.00 101 ARG A N 1
ATOM 799 C CA . ARG A 1 101 ? -7.632 34.957 -2.574 1.00 83.00 101 ARG A CA 1
ATOM 800 C C . ARG A 1 101 ? -8.454 34.400 -1.426 1.00 83.00 101 ARG A C 1
ATOM 802 O O . ARG A 1 101 ? -7.899 33.980 -0.413 1.00 83.00 101 ARG A O 1
ATOM 809 N N . THR A 1 102 ? -9.766 34.349 -1.611 1.00 81.00 102 THR A N 1
ATOM 810 C CA . THR A 1 102 ? -10.705 33.933 -0.568 1.00 81.00 102 THR A CA 1
ATOM 811 C C . THR A 1 102 ? -11.326 32.590 -0.908 1.00 81.00 102 THR A C 1
ATOM 813 O O . THR A 1 102 ? -11.946 32.422 -1.950 1.00 81.00 102 THR A O 1
ATOM 816 N N . MET A 1 103 ? -11.173 31.629 -0.005 1.00 75.38 103 MET A N 1
ATOM 817 C CA . MET A 1 103 ? -11.856 30.344 -0.036 1.00 75.38 103 MET A CA 1
ATOM 818 C C . MET A 1 103 ? -13.081 30.413 0.871 1.00 75.38 103 MET A C 1
ATOM 820 O O . MET A 1 103 ? -12.969 30.807 2.029 1.00 75.38 103 MET A O 1
ATOM 824 N N . VAL A 1 104 ? -14.239 30.011 0.353 1.00 78.50 104 VAL A N 1
ATOM 825 C CA . VAL A 1 104 ? -15.472 29.911 1.139 1.00 78.50 104 VAL A CA 1
ATOM 826 C C . VAL A 1 104 ? -15.818 28.447 1.300 1.00 78.50 104 VAL A C 1
ATOM 828 O O . VAL A 1 104 ? -15.912 27.719 0.310 1.00 78.50 104 VAL A O 1
ATOM 831 N N . ASP A 1 105 ? -16.041 28.026 2.533 1.00 76.88 105 ASP A N 1
ATOM 832 C CA . ASP A 1 105 ? -16.402 26.658 2.848 1.00 76.88 105 ASP A CA 1
ATOM 833 C C . ASP A 1 105 ? -17.473 26.562 3.933 1.00 76.88 105 ASP A C 1
ATOM 835 O O . ASP A 1 105 ? -17.766 27.521 4.646 1.00 76.88 105 ASP A O 1
ATOM 839 N N . ALA A 1 106 ? -18.123 25.406 4.001 1.00 81.00 106 ALA A N 1
ATOM 840 C CA . ALA A 1 106 ? -19.178 25.133 4.963 1.00 81.00 106 ALA A CA 1
ATOM 841 C C . ALA A 1 106 ? -18.946 23.766 5.596 1.00 81.00 106 ALA A C 1
ATOM 843 O O . ALA A 1 106 ? -19.063 22.742 4.921 1.00 81.00 106 ALA A O 1
ATOM 844 N N . ILE A 1 107 ? -18.668 23.750 6.896 1.00 80.94 107 ILE A N 1
ATOM 845 C CA . ILE A 1 107 ? -18.448 22.515 7.648 1.00 80.94 107 ILE A CA 1
ATOM 846 C C . ILE A 1 107 ? -19.748 22.105 8.330 1.00 80.94 107 ILE A C 1
ATOM 848 O O . ILE A 1 107 ? -20.388 22.913 8.998 1.00 80.94 107 ILE A O 1
ATOM 852 N N . THR A 1 108 ? -20.122 20.839 8.172 1.00 83.31 108 THR A N 1
ATOM 853 C CA . THR A 1 108 ? -21.332 20.224 8.742 1.00 83.31 108 THR A CA 1
ATOM 854 C C . THR A 1 108 ? -20.982 18.918 9.449 1.00 83.31 108 THR A C 1
ATOM 856 O O . THR A 1 108 ? -19.978 18.287 9.115 1.00 83.31 108 THR A O 1
ATOM 859 N N . ALA A 1 109 ? -21.798 18.505 10.419 1.00 80.38 109 ALA A N 1
ATOM 860 C CA . ALA A 1 109 ? -21.679 17.189 11.042 1.00 80.38 109 ALA A CA 1
ATOM 861 C C . ALA A 1 109 ? -22.387 16.125 10.189 1.00 80.38 109 ALA A C 1
ATOM 863 O O . ALA A 1 109 ? -23.461 16.378 9.638 1.00 80.38 109 ALA A O 1
ATOM 864 N N . GLU A 1 110 ? -21.809 14.929 10.087 1.00 71.25 110 GLU A N 1
ATOM 865 C CA . GLU A 1 110 ? -22.449 13.796 9.416 1.00 71.25 110 GLU A CA 1
ATOM 866 C C . GLU A 1 110 ? -23.316 13.007 10.412 1.00 71.25 110 GLU A C 1
ATOM 868 O O . GLU A 1 110 ? -22.829 12.523 11.430 1.00 71.25 110 GLU A O 1
ATOM 873 N N . ALA A 1 111 ? -24.614 12.863 10.122 1.00 51.12 111 ALA A N 1
ATOM 874 C CA . ALA A 1 111 ? -25.601 12.305 11.056 1.00 51.12 111 ALA A CA 1
ATOM 875 C C . ALA A 1 111 ? -25.486 10.782 11.304 1.00 51.12 111 ALA A C 1
ATOM 877 O O . ALA A 1 111 ? -26.199 10.246 12.147 1.00 51.12 111 ALA A O 1
ATOM 878 N N . THR A 1 112 ? -24.629 10.061 10.572 1.00 46.00 112 THR A N 1
ATOM 879 C CA . THR A 1 112 ? -24.701 8.591 10.455 1.00 46.00 112 THR A CA 1
ATOM 880 C C . THR A 1 112 ? -23.583 7.794 11.132 1.00 46.00 112 THR A C 1
ATOM 882 O O . THR A 1 112 ? -23.555 6.578 10.967 1.00 46.00 112 THR A O 1
ATOM 885 N N . SER A 1 113 ? -22.682 8.394 11.921 1.00 39.78 113 SER A N 1
ATOM 886 C CA . SER A 1 113 ? -21.751 7.584 12.732 1.00 39.78 113 SER A CA 1
ATOM 887 C C . SER A 1 113 ? -21.310 8.275 14.034 1.00 39.78 113 SER A C 1
ATOM 889 O O . SER A 1 113 ? -20.374 9.077 14.022 1.00 39.78 113 SER A O 1
ATOM 891 N N . PRO A 1 114 ? -21.938 7.946 15.182 1.00 40.72 114 PRO A N 1
ATOM 892 C CA . PRO A 1 114 ? -21.670 8.579 16.481 1.00 40.72 114 PRO A CA 1
ATOM 893 C C . PRO A 1 114 ? -20.277 8.314 17.077 1.00 40.72 114 PRO A C 1
ATOM 895 O O . PRO A 1 114 ? -19.958 8.858 18.128 1.00 40.72 114 PRO A O 1
ATOM 898 N N . LYS A 1 115 ? -19.448 7.454 16.466 1.00 40.88 115 LYS A N 1
ATOM 899 C CA . LYS A 1 115 ? -18.182 6.984 17.063 1.00 40.88 115 LYS A CA 1
ATOM 900 C C . LYS A 1 115 ? -16.907 7.487 16.374 1.00 40.88 115 LYS A C 1
ATOM 902 O O . LYS A 1 115 ? -15.823 7.066 16.762 1.00 40.88 115 LYS A O 1
ATOM 907 N N . SER A 1 116 ? -16.991 8.377 15.375 1.00 43.97 116 SER A N 1
ATOM 908 C CA . SER A 1 116 ? -15.807 8.759 14.576 1.00 43.97 116 SER A CA 1
ATOM 909 C C . SER A 1 116 ? -15.594 10.251 14.287 1.00 43.97 116 SER A C 1
ATOM 911 O O . SER A 1 116 ? -14.707 10.558 13.494 1.00 43.97 116 SER A O 1
ATOM 913 N N . GLY A 1 117 ? -16.357 11.189 14.866 1.00 54.78 117 GLY A N 1
ATOM 914 C CA . GLY A 1 117 ? -16.125 12.624 14.617 1.00 54.78 117 GLY A CA 1
ATOM 915 C C . GLY A 1 117 ? -16.306 13.024 13.147 1.00 54.78 117 GLY A C 1
ATOM 916 O O . GLY A 1 117 ? -15.474 13.749 12.600 1.00 54.78 117 GLY A O 1
ATOM 917 N N . GLY A 1 118 ? -17.331 12.470 12.488 1.00 71.62 118 GLY A N 1
ATOM 918 C CA . GLY A 1 118 ? -17.585 12.636 11.056 1.00 71.62 118 GLY A CA 1
ATOM 919 C C . GLY A 1 118 ? -17.998 14.062 10.700 1.00 71.62 118 GLY A C 1
ATOM 920 O O . GLY A 1 118 ? -19.065 14.529 11.100 1.00 71.62 118 GLY A O 1
ATOM 921 N N . LEU A 1 119 ? -17.154 14.745 9.930 1.00 76.75 119 LEU A N 1
ATOM 922 C CA . LEU A 1 119 ? -17.397 16.089 9.415 1.00 76.75 119 LEU A CA 1
ATOM 923 C C . LEU A 1 119 ? -17.442 16.055 7.888 1.00 76.75 119 LEU A C 1
ATOM 925 O O . LEU A 1 119 ? -16.700 15.308 7.248 1.00 76.75 119 LEU A O 1
ATOM 929 N N . VAL A 1 120 ? -18.273 16.903 7.293 1.00 78.00 120 VAL A N 1
ATOM 930 C CA . VAL A 1 120 ? -18.276 17.136 5.848 1.00 78.00 120 VAL A CA 1
ATOM 931 C C . VAL A 1 120 ? -18.021 18.608 5.592 1.00 78.00 120 VAL A C 1
ATOM 933 O O . VAL A 1 120 ? -18.798 19.463 6.019 1.00 78.00 120 VAL A O 1
ATOM 936 N N . ASP A 1 121 ? -16.932 18.874 4.881 1.00 78.44 121 ASP A N 1
ATOM 937 C CA . ASP A 1 121 ? -16.522 20.198 4.442 1.00 78.44 121 ASP A CA 1
ATOM 938 C C . ASP A 1 121 ? -16.929 20.412 2.979 1.00 78.44 121 ASP A C 1
ATOM 940 O O . ASP A 1 121 ? -16.463 19.708 2.078 1.00 78.44 121 ASP A O 1
ATOM 944 N N . TYR A 1 122 ? -17.836 21.355 2.737 1.00 78.88 122 TYR A N 1
ATOM 945 C CA . TYR A 1 122 ? -18.264 21.753 1.402 1.00 78.88 122 TYR A CA 1
ATOM 946 C C . TYR A 1 122 ? -17.449 22.944 0.924 1.00 78.88 122 TYR A C 1
ATOM 948 O O . TYR A 1 122 ? -17.615 24.055 1.417 1.00 78.88 122 TYR A O 1
ATOM 956 N N . LEU A 1 123 ? -16.642 22.720 -0.107 1.00 75.62 123 LEU A N 1
ATOM 957 C CA . LEU A 1 123 ? -15.693 23.698 -0.614 1.00 75.62 123 LEU A CA 1
ATOM 958 C C . LEU A 1 123 ? -16.271 24.488 -1.797 1.00 75.62 123 LEU A C 1
ATOM 960 O O . LEU A 1 123 ? -16.836 23.927 -2.753 1.00 75.62 123 LEU A O 1
ATOM 964 N N . GLY A 1 124 ? -16.052 25.798 -1.743 1.00 68.56 124 GLY A N 1
ATOM 965 C CA . GLY A 1 124 ? -16.369 26.783 -2.766 1.00 68.56 124 GLY A CA 1
ATOM 966 C C . GLY A 1 124 ? -17.770 27.362 -2.682 1.00 68.56 124 GLY A C 1
ATOM 967 O O . GLY A 1 124 ? -18.707 26.712 -2.218 1.00 68.56 124 GLY A O 1
ATOM 968 N N . SER A 1 125 ? -17.941 28.561 -3.247 1.00 64.75 125 SER A N 1
ATOM 969 C CA . SER A 1 125 ? -19.231 29.268 -3.324 1.00 64.75 125 SER A CA 1
ATOM 970 C C . SER A 1 125 ? -20.348 28.410 -3.928 1.00 64.75 125 SER A C 1
ATOM 972 O O . SER A 1 125 ? -21.494 28.441 -3.487 1.00 64.75 125 SER A O 1
ATOM 974 N N . GLY A 1 126 ? -20.010 27.573 -4.912 1.00 67.56 126 GLY A N 1
ATOM 975 C CA . GLY A 1 126 ? -20.944 26.647 -5.547 1.00 67.56 126 GLY A CA 1
ATOM 976 C C . GLY A 1 126 ? -21.167 25.326 -4.802 1.00 67.56 126 GLY A C 1
ATOM 977 O O . GLY A 1 126 ? -21.929 24.501 -5.316 1.00 67.56 126 GLY A O 1
ATOM 978 N N . ARG A 1 127 ? -20.480 25.069 -3.675 1.00 72.62 127 ARG A N 1
ATOM 979 C CA . ARG A 1 127 ? -20.475 23.793 -2.927 1.00 72.62 127 ARG A CA 1
ATOM 980 C C . ARG A 1 127 ? -20.424 22.587 -3.872 1.00 72.62 127 ARG A C 1
ATOM 982 O O . ARG A 1 127 ? -21.281 21.700 -3.851 1.00 72.62 127 ARG A O 1
ATOM 989 N N . ARG A 1 128 ? -19.500 22.636 -4.838 1.00 72.56 128 ARG A N 1
ATOM 990 C CA . ARG A 1 128 ? -19.343 21.602 -5.882 1.00 72.56 128 ARG A CA 1
ATOM 991 C C . ARG A 1 128 ? -18.336 20.534 -5.489 1.00 72.56 128 ARG A C 1
ATOM 993 O O . ARG A 1 128 ? -18.271 19.501 -6.148 1.00 72.56 128 ARG A O 1
ATOM 1000 N N . LEU A 1 129 ? -17.569 20.781 -4.439 1.00 69.44 129 LEU A N 1
ATOM 1001 C CA . LEU A 1 129 ? -16.622 19.847 -3.867 1.00 69.44 129 LEU A CA 1
ATOM 1002 C C . LEU A 1 129 ? -17.016 19.597 -2.418 1.00 69.44 129 LEU A C 1
ATOM 1004 O O . LEU A 1 129 ? -17.445 20.519 -1.728 1.00 69.44 129 LEU A O 1
ATOM 1008 N N . ARG A 1 130 ? -16.905 18.346 -1.982 1.00 80.50 130 ARG A N 1
ATOM 1009 C CA . ARG A 1 130 ? -17.043 17.974 -0.576 1.00 80.50 130 ARG A CA 1
ATOM 1010 C C . ARG A 1 130 ? -15.843 17.152 -0.148 1.00 80.50 130 ARG A C 1
ATOM 1012 O O . ARG A 1 130 ? -15.402 16.300 -0.919 1.00 80.50 130 ARG A O 1
ATOM 1019 N N . ALA A 1 131 ? -15.354 17.367 1.058 1.00 72.81 131 ALA A N 1
ATOM 1020 C CA . ALA A 1 131 ? -14.384 16.510 1.711 1.00 72.81 131 ALA A CA 1
ATOM 1021 C C . ALA A 1 131 ? -15.031 15.917 2.964 1.00 72.81 131 ALA A C 1
ATOM 1023 O O . ALA A 1 131 ? -15.449 16.648 3.857 1.00 72.81 131 ALA A O 1
ATOM 1024 N N . SER A 1 132 ? -15.124 14.592 3.023 1.00 77.06 132 SER A N 1
ATOM 1025 C CA . SER A 1 132 ? -15.431 13.890 4.269 1.00 77.06 132 SER A CA 1
ATOM 1026 C C . SER A 1 132 ? -14.162 13.881 5.113 1.00 77.06 132 SER A C 1
ATOM 1028 O O . SER A 1 132 ? -13.084 13.547 4.609 1.00 77.06 132 SER A O 1
ATOM 1030 N N . LEU A 1 133 ? -14.274 14.285 6.372 1.00 72.75 133 LEU A N 1
ATOM 1031 C CA . LEU A 1 133 ? -13.174 14.455 7.309 1.00 72.75 133 LEU A CA 1
ATOM 1032 C C . LEU A 1 133 ? -13.447 13.625 8.568 1.00 72.75 133 LEU A C 1
ATOM 1034 O O . LEU A 1 133 ? -14.563 13.593 9.084 1.00 72.75 133 LEU A O 1
ATOM 1038 N N . ARG A 1 134 ? -12.400 12.977 9.079 1.00 79.56 134 ARG A N 1
ATOM 1039 C CA . ARG A 1 134 ? -12.354 12.392 10.420 1.00 79.56 134 ARG A CA 1
ATOM 1040 C C . ARG A 1 134 ? -11.545 13.322 11.313 1.00 79.56 134 ARG A C 1
ATOM 1042 O O . ARG A 1 134 ? -10.395 13.626 10.986 1.00 79.56 134 ARG A O 1
ATOM 1049 N N . ALA A 1 135 ? -12.138 13.753 12.419 1.00 78.12 135 ALA A N 1
ATOM 1050 C CA . ALA A 1 135 ? -11.468 14.577 13.413 1.00 78.12 135 ALA A CA 1
ATOM 1051 C C . ALA A 1 135 ? -10.892 13.718 14.551 1.00 78.12 135 ALA A C 1
ATOM 1053 O O . ALA A 1 135 ? -11.588 12.869 15.108 1.00 78.12 135 ALA A O 1
ATOM 1054 N N . SER A 1 136 ? -9.636 13.962 14.923 1.00 79.62 136 SER A N 1
ATOM 1055 C CA . SER A 1 136 ? -8.982 13.380 16.101 1.00 79.62 136 SER A CA 1
ATOM 1056 C C . SER A 1 136 ? -8.182 14.436 16.867 1.00 79.62 136 SER A C 1
ATOM 1058 O O . SER A 1 136 ? -7.901 15.518 16.349 1.00 79.62 136 SER A O 1
ATOM 1060 N N . VAL A 1 137 ? -7.835 14.143 18.122 1.00 78.44 137 VAL A N 1
ATOM 1061 C CA . VAL A 1 137 ? -7.030 15.029 18.974 1.00 78.44 137 VAL A CA 1
ATOM 1062 C C . VAL A 1 137 ? -5.778 14.286 19.417 1.00 78.44 137 VAL A C 1
ATOM 1064 O O . VAL A 1 137 ? -5.875 13.179 19.938 1.00 78.44 137 VAL A O 1
ATOM 1067 N N . SER A 1 138 ? -4.611 14.896 19.224 1.00 77.00 138 SER A N 1
ATOM 1068 C CA . SER A 1 138 ? -3.330 14.382 19.713 1.00 77.00 138 SER A CA 1
ATOM 1069 C C . SER A 1 138 ? -2.509 15.539 20.263 1.00 77.00 138 SER A C 1
ATOM 1071 O O . SER A 1 138 ? -2.428 16.591 19.635 1.00 77.00 138 SER A O 1
ATOM 1073 N N . GLN A 1 139 ? -1.946 15.374 21.464 1.00 81.56 139 GLN A N 1
ATOM 1074 C CA . GLN A 1 139 ? -1.115 16.391 22.130 1.00 81.56 139 GLN A CA 1
ATOM 1075 C C . GLN A 1 139 ? -1.758 17.795 22.190 1.00 81.56 139 GLN A C 1
ATOM 1077 O O . GLN A 1 139 ? -1.090 18.812 22.021 1.00 81.56 139 GLN A O 1
ATOM 1082 N N . GLY A 1 140 ? -3.076 17.878 22.395 1.00 76.75 140 GLY A N 1
ATOM 1083 C CA . GLY A 1 140 ? -3.792 19.157 22.431 1.00 76.75 140 GLY A CA 1
ATOM 1084 C C . GLY A 1 140 ? -4.126 19.766 21.068 1.00 76.75 140 GLY A C 1
ATOM 1085 O O . GLY A 1 140 ? -4.895 20.728 21.025 1.00 76.75 140 GLY A O 1
ATOM 1086 N N . ALA A 1 141 ? -3.613 19.214 19.967 1.00 73.81 141 ALA A N 1
ATOM 1087 C CA . ALA A 1 141 ? -3.876 19.673 18.609 1.00 73.81 141 ALA A CA 1
ATOM 1088 C C . ALA A 1 141 ? -5.061 18.935 17.969 1.00 73.81 141 ALA A C 1
ATOM 1090 O O . ALA A 1 141 ? -5.273 17.743 18.196 1.00 73.81 141 ALA A O 1
ATOM 1091 N N . LEU A 1 142 ? -5.820 19.653 17.135 1.00 76.69 142 LEU A N 1
ATOM 1092 C CA . LEU A 1 142 ? -6.858 19.075 16.284 1.00 76.69 142 LEU A CA 1
ATOM 1093 C C . LEU A 1 142 ? -6.234 18.546 14.989 1.00 76.69 142 LEU A C 1
ATOM 1095 O O . LEU A 1 142 ? -5.624 19.306 14.239 1.00 76.69 142 LEU A O 1
ATOM 1099 N N . HIS A 1 143 ? -6.473 17.276 14.686 1.00 71.38 143 HIS A N 1
ATOM 1100 C CA . HIS A 1 143 ? -6.109 16.648 13.424 1.00 71.38 143 HIS A CA 1
ATOM 1101 C C . HIS A 1 143 ? -7.373 16.368 12.609 1.00 71.38 143 HIS A C 1
ATOM 1103 O O . HIS A 1 143 ? -8.255 15.633 13.045 1.00 71.38 143 HIS A O 1
ATOM 1109 N N . LEU A 1 144 ? -7.454 16.935 11.405 1.00 65.94 144 LEU A N 1
ATOM 1110 C CA . LEU A 1 144 ? -8.524 16.658 10.446 1.00 65.94 144 LEU A CA 1
ATOM 1111 C C . LEU A 1 144 ? -7.950 15.844 9.290 1.00 65.94 144 LEU A C 1
ATOM 1113 O O . LEU A 1 144 ? -7.116 16.331 8.528 1.00 65.94 144 LEU A O 1
ATOM 1117 N N . THR A 1 145 ? -8.396 14.599 9.157 1.00 64.00 145 THR A N 1
ATOM 1118 C CA . THR A 1 145 ? -7.942 13.692 8.097 1.00 64.00 145 THR A CA 1
ATOM 1119 C C . THR A 1 145 ? -9.048 13.494 7.076 1.00 64.00 145 THR A C 1
ATOM 1121 O O . THR A 1 145 ? -10.126 13.016 7.419 1.00 64.00 145 THR A O 1
ATOM 1124 N N . SER A 1 146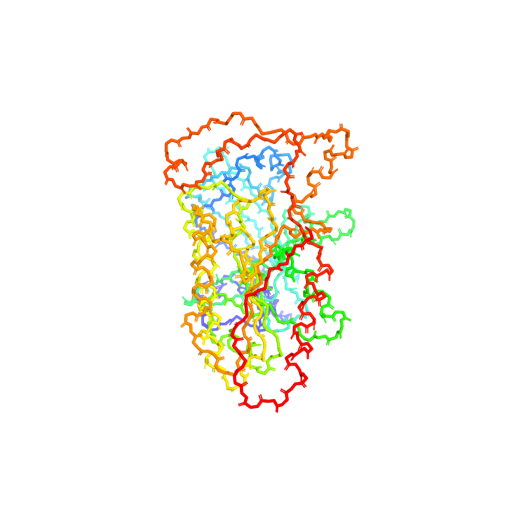 ? -8.789 13.812 5.806 1.00 61.81 146 SER A N 1
ATOM 1125 C CA . SER A 1 146 ? -9.753 13.536 4.737 1.00 61.81 146 SER A CA 1
ATOM 1126 C C . SER A 1 146 ? -9.897 12.031 4.498 1.00 61.81 146 SER A C 1
ATOM 1128 O O . SER A 1 146 ? -8.921 11.340 4.205 1.00 61.81 146 SER A O 1
ATOM 1130 N N . THR A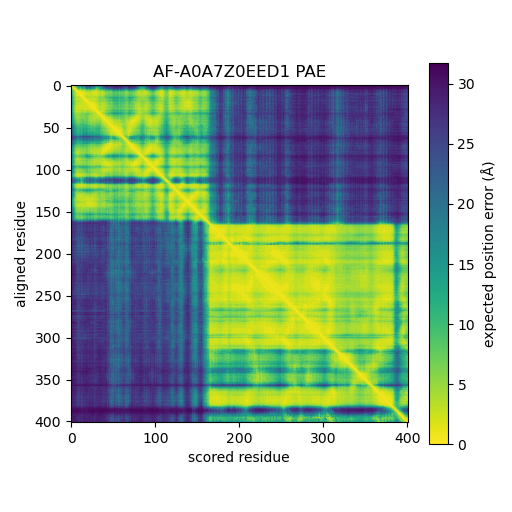 1 147 ? -11.123 11.527 4.623 1.00 63.53 147 THR A N 1
ATOM 1131 C CA . THR A 1 147 ? -11.504 10.124 4.393 1.00 63.53 147 THR A CA 1
ATOM 1132 C C . THR A 1 147 ? -12.124 9.905 3.015 1.00 63.53 147 THR A C 1
ATOM 1134 O O . THR A 1 147 ? -12.153 8.781 2.518 1.00 63.53 147 THR A O 1
ATOM 1137 N N . GLY A 1 148 ? -12.572 10.974 2.360 1.00 65.38 148 GLY A N 1
ATOM 1138 C CA . GLY A 1 148 ? -13.125 10.931 1.016 1.00 65.38 148 GLY A CA 1
ATOM 1139 C C . GLY A 1 148 ? -13.284 12.327 0.434 1.00 65.38 148 GLY A C 1
ATOM 1140 O O . GLY A 1 148 ? -13.380 13.312 1.162 1.00 65.38 148 GLY A O 1
ATOM 1141 N N . VAL A 1 149 ? -13.324 12.411 -0.892 1.00 66.69 149 VAL A N 1
ATOM 1142 C CA . VAL A 1 149 ? -13.625 13.653 -1.611 1.00 66.69 149 VAL A CA 1
ATOM 1143 C C . VAL A 1 149 ? -14.714 13.347 -2.625 1.00 66.69 149 VAL A C 1
ATOM 1145 O O . VAL A 1 149 ? -14.685 12.295 -3.251 1.00 66.69 149 VAL A O 1
ATOM 1148 N N . GLY A 1 150 ? -15.682 14.235 -2.799 1.00 69.19 150 GLY A N 1
ATOM 1149 C CA . GLY A 1 150 ? -16.729 14.107 -3.806 1.00 69.19 150 GLY A CA 1
ATOM 1150 C C . GLY A 1 150 ? -16.850 15.357 -4.661 1.00 69.19 150 GLY A C 1
ATOM 1151 O O . GLY A 1 150 ? -16.578 16.464 -4.201 1.00 69.19 150 GLY A O 1
ATOM 1152 N N . VAL A 1 151 ? -17.285 15.172 -5.904 1.00 73.12 151 VAL A N 1
ATOM 1153 C CA . VAL A 1 151 ? -17.596 16.241 -6.855 1.00 73.12 151 VAL A CA 1
ATOM 1154 C C . VAL A 1 151 ? -19.088 16.206 -7.160 1.00 73.12 151 VAL A C 1
ATOM 1156 O O . VAL A 1 151 ? -19.666 15.143 -7.393 1.00 73.12 151 VAL A O 1
ATOM 1159 N N . ARG A 1 152 ? -19.728 17.370 -7.189 1.00 76.31 152 ARG A N 1
ATOM 1160 C CA . ARG A 1 152 ? -21.123 17.519 -7.593 1.00 76.31 152 ARG A CA 1
ATOM 1161 C C . ARG A 1 152 ? -21.206 17.731 -9.100 1.00 76.31 152 ARG A C 1
ATOM 1163 O O . ARG A 1 152 ? -20.746 18.754 -9.608 1.00 76.31 152 ARG A O 1
ATOM 1170 N N . ILE A 1 153 ? -21.834 16.793 -9.806 1.00 72.75 153 ILE A N 1
ATOM 1171 C CA . ILE A 1 153 ? -22.147 16.907 -11.237 1.00 72.75 153 ILE A CA 1
ATOM 1172 C C . ILE A 1 153 ? -23.671 16.985 -11.375 1.00 72.75 153 ILE A C 1
ATOM 1174 O O . ILE A 1 153 ? -24.401 16.042 -11.063 1.00 72.75 153 ILE A O 1
ATOM 1178 N N . GLY A 1 154 ? -24.169 18.155 -11.784 1.00 78.00 154 GLY A N 1
ATOM 1179 C CA . GLY A 1 154 ? -25.602 18.456 -11.786 1.00 78.00 154 GLY A CA 1
ATOM 1180 C C . GLY A 1 154 ? -26.204 18.400 -10.374 1.00 78.00 154 GLY A C 1
ATOM 1181 O O . GLY A 1 154 ? -25.783 19.135 -9.475 1.00 78.00 154 GLY A O 1
ATOM 1182 N N . ARG A 1 155 ? -27.200 17.524 -10.185 1.00 78.00 155 ARG A N 1
ATOM 1183 C CA . ARG A 1 155 ? -27.879 17.286 -8.896 1.00 78.00 155 ARG A CA 1
ATOM 1184 C C . ARG A 1 155 ? -27.289 16.120 -8.090 1.00 78.00 155 ARG A C 1
ATOM 1186 O O . ARG A 1 155 ? -27.752 15.872 -6.984 1.00 78.00 155 ARG A O 1
ATOM 1193 N N . ARG A 1 156 ? -26.298 15.394 -8.622 1.00 71.94 156 ARG A N 1
ATOM 1194 C CA . ARG A 1 156 ? -25.735 14.194 -7.982 1.00 71.94 156 ARG A CA 1
ATOM 1195 C C . ARG A 1 156 ? -24.328 14.451 -7.450 1.00 71.94 156 ARG A C 1
ATOM 1197 O O . ARG A 1 156 ? -23.523 15.124 -8.092 1.00 71.94 156 ARG A O 1
ATOM 1204 N N . TRP A 1 157 ? -24.036 13.876 -6.287 1.00 68.12 157 TRP A N 1
ATOM 1205 C CA . TRP A 1 157 ? -22.683 13.786 -5.747 1.00 68.12 157 TRP A CA 1
ATOM 1206 C C . TRP A 1 157 ? -22.029 12.493 -6.223 1.00 68.12 157 TRP A C 1
ATOM 1208 O O . TRP A 1 157 ? -22.571 11.409 -6.025 1.00 68.12 157 TRP A O 1
ATOM 1218 N N . LEU A 1 158 ? -20.858 12.616 -6.838 1.00 63.91 158 LEU A N 1
ATOM 1219 C CA . LEU A 1 158 ? -19.995 11.503 -7.210 1.00 63.91 158 LEU A CA 1
ATOM 1220 C C . LEU A 1 158 ? -18.788 11.517 -6.283 1.00 63.91 158 LEU A C 1
ATOM 1222 O O . LEU A 1 158 ? -18.030 12.487 -6.261 1.00 63.91 158 LEU A O 1
ATOM 1226 N N . ASN A 1 159 ? -18.607 10.453 -5.507 1.00 59.00 159 ASN A N 1
ATOM 1227 C CA . ASN A 1 159 ? -17.396 10.296 -4.714 1.00 59.00 159 ASN A CA 1
ATOM 1228 C C . ASN A 1 159 ? -16.220 10.021 -5.653 1.00 59.00 159 ASN A C 1
ATOM 1230 O O . ASN A 1 159 ? -16.294 9.143 -6.514 1.00 59.00 159 ASN A O 1
ATOM 1234 N N . LEU A 1 160 ? -15.133 10.768 -5.478 1.00 54.47 160 LEU A N 1
ATOM 1235 C CA . LEU A 1 160 ? -13.850 10.389 -6.040 1.00 54.47 160 LEU A CA 1
ATOM 1236 C C . LEU A 1 160 ? -13.443 9.081 -5.358 1.00 54.47 160 LEU A C 1
ATOM 1238 O O . LEU A 1 160 ? -13.475 9.004 -4.126 1.00 54.47 160 LEU A O 1
ATOM 1242 N N . PRO A 1 161 ? -13.092 8.044 -6.131 1.00 52.09 161 PRO A N 1
ATOM 1243 C CA . PRO A 1 161 ? -12.706 6.776 -5.549 1.00 52.09 161 PRO A CA 1
ATOM 1244 C C . PRO A 1 161 ? -11.508 7.004 -4.617 1.00 52.09 161 PRO A C 1
ATOM 1246 O O . PRO A 1 161 ? -10.546 7.672 -5.024 1.00 52.09 161 PRO A O 1
ATOM 1249 N N . PRO A 1 162 ? -11.539 6.478 -3.376 1.00 46.41 162 PRO A N 1
ATOM 1250 C CA . PRO A 1 162 ? -10.354 6.482 -2.536 1.00 46.41 162 PRO A CA 1
ATOM 1251 C C . PRO A 1 162 ? -9.219 5.824 -3.322 1.00 46.41 162 PRO A C 1
ATOM 1253 O O . PRO A 1 162 ? -9.438 4.847 -4.045 1.00 46.41 162 PRO A O 1
ATOM 1256 N N . ARG A 1 163 ? -7.997 6.359 -3.212 1.00 49.62 163 ARG A N 1
ATOM 1257 C CA . ARG A 1 163 ? -6.811 5.744 -3.827 1.00 49.62 163 ARG A CA 1
ATOM 1258 C C . ARG A 1 163 ? -6.399 4.505 -3.028 1.00 49.62 163 ARG A C 1
ATOM 1260 O O . ARG A 1 163 ? -5.300 4.446 -2.483 1.00 49.62 163 ARG A O 1
ATOM 1267 N N . LEU A 1 164 ? -7.291 3.525 -2.942 1.00 51.06 164 LEU A N 1
ATOM 1268 C CA . LEU A 1 164 ? -6.921 2.167 -2.583 1.00 51.06 164 LEU A CA 1
ATOM 1269 C C . LEU A 1 164 ? -5.931 1.661 -3.630 1.00 51.06 164 LEU A C 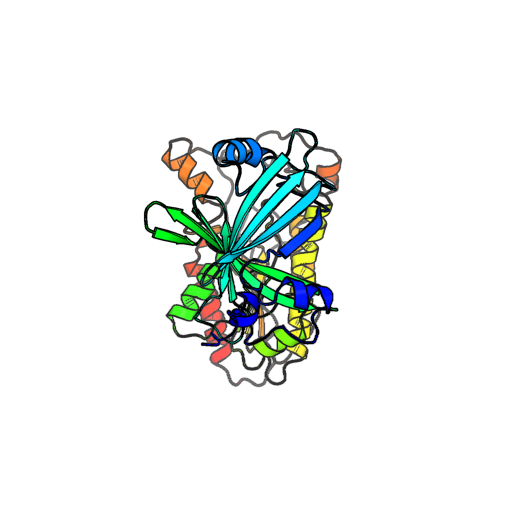1
ATOM 1271 O O . LEU A 1 164 ? -5.984 2.059 -4.801 1.00 51.06 164 LEU A O 1
ATOM 1275 N N . SER A 1 165 ? -5.013 0.787 -3.213 1.00 58.97 165 SER A N 1
ATOM 1276 C CA . SER A 1 165 ? -4.245 0.033 -4.196 1.00 58.97 165 SER A CA 1
ATOM 1277 C C . SER A 1 165 ? -5.250 -0.685 -5.095 1.00 58.97 165 SER A C 1
ATOM 1279 O O . SER A 1 165 ? -6.250 -1.237 -4.633 1.00 58.97 165 SER A O 1
ATOM 1281 N N . PHE A 1 166 ? -5.034 -0.589 -6.400 1.00 71.69 166 PHE A N 1
ATOM 1282 C CA . PHE A 1 166 ? -6.016 -1.008 -7.389 1.00 71.69 166 PHE A CA 1
ATOM 1283 C C . PHE A 1 166 ? -6.417 -2.493 -7.227 1.00 71.69 166 PHE A C 1
ATOM 1285 O O . PHE A 1 166 ? -7.601 -2.819 -7.271 1.00 71.69 166 PHE A O 1
ATOM 1292 N N . ILE A 1 167 ? -5.447 -3.351 -6.880 1.00 80.50 167 ILE A N 1
ATOM 1293 C CA . ILE A 1 167 ? -5.659 -4.760 -6.507 1.00 80.50 167 ILE A CA 1
ATOM 1294 C C . ILE A 1 167 ? -6.408 -4.885 -5.167 1.00 80.50 167 ILE A C 1
ATOM 1296 O O . ILE A 1 167 ? -7.390 -5.615 -5.081 1.00 80.50 167 ILE A O 1
ATOM 1300 N N . GLY A 1 168 ? -5.994 -4.155 -4.124 1.00 85.94 168 GLY A N 1
ATOM 1301 C CA . GLY A 1 168 ? -6.591 -4.272 -2.788 1.00 85.94 168 GLY A CA 1
ATOM 1302 C C . GLY A 1 168 ? -8.058 -3.855 -2.747 1.00 85.94 168 GLY A C 1
ATOM 1303 O O . GLY A 1 168 ? -8.872 -4.527 -2.121 1.00 85.94 168 GLY A O 1
ATOM 1304 N N . GLY A 1 169 ? -8.427 -2.801 -3.481 1.00 84.12 169 GLY A N 1
ATOM 1305 C CA . GLY A 1 169 ? -9.824 -2.391 -3.614 1.00 84.12 169 GLY A CA 1
ATOM 1306 C C . GLY A 1 169 ? -10.688 -3.424 -4.344 1.00 84.12 169 GLY A C 1
ATOM 1307 O O . GLY A 1 169 ? -11.854 -3.590 -3.992 1.00 84.12 169 GLY A O 1
ATOM 1308 N N . TYR A 1 170 ? -10.135 -4.121 -5.343 1.00 85.69 170 TYR A N 1
ATOM 1309 C CA . TYR A 1 170 ? -10.821 -5.220 -6.026 1.00 85.69 170 TYR A CA 1
ATOM 1310 C C . TYR A 1 170 ? -11.028 -6.419 -5.084 1.00 85.69 170 TYR A C 1
ATOM 1312 O O . TYR A 1 170 ? -12.165 -6.857 -4.916 1.00 85.69 170 TYR A O 1
ATOM 1320 N N . LEU A 1 171 ? -9.973 -6.875 -4.395 1.00 90.56 171 LEU A N 1
ATOM 1321 C CA . LEU A 1 171 ? -10.058 -7.998 -3.451 1.00 90.56 171 LEU 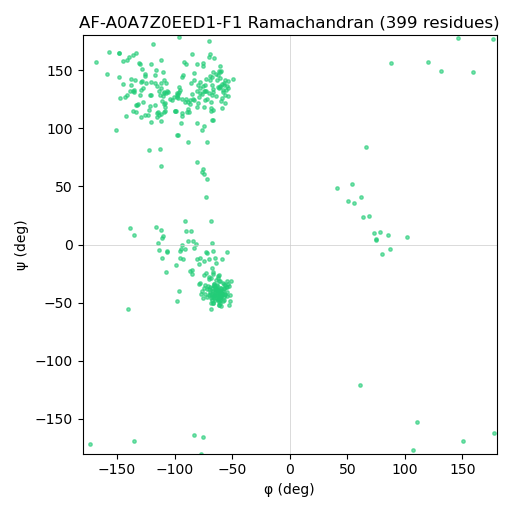A CA 1
ATOM 1322 C C . LEU A 1 171 ? -11.037 -7.711 -2.306 1.00 90.56 171 LEU A C 1
ATOM 1324 O O . LEU A 1 171 ? -11.889 -8.542 -2.011 1.00 90.56 171 LEU A O 1
ATOM 1328 N N . ALA A 1 172 ? -10.968 -6.521 -1.702 1.00 90.94 172 ALA A N 1
ATOM 1329 C CA . ALA A 1 172 ? -11.855 -6.151 -0.602 1.00 90.94 172 ALA A CA 1
ATOM 1330 C C . ALA A 1 172 ? -13.334 -6.171 -1.015 1.00 90.94 172 ALA A C 1
ATOM 1332 O O . ALA A 1 172 ? -14.182 -6.603 -0.240 1.00 90.94 172 ALA A O 1
ATOM 1333 N N . ARG A 1 173 ? -13.663 -5.726 -2.238 1.00 88.69 173 ARG A N 1
ATOM 1334 C CA . ARG A 1 173 ? -15.036 -5.818 -2.759 1.00 88.69 173 ARG A CA 1
ATOM 1335 C C . ARG A 1 173 ? -15.463 -7.262 -2.993 1.00 88.69 173 ARG A C 1
ATOM 1337 O O . ARG A 1 173 ? -16.589 -7.593 -2.644 1.00 88.69 173 ARG A O 1
ATOM 1344 N N . ALA A 1 174 ? -14.589 -8.089 -3.565 1.00 89.56 174 ALA A N 1
ATOM 1345 C CA . ALA A 1 174 ? -14.890 -9.493 -3.828 1.00 89.56 174 ALA A CA 1
ATOM 1346 C C . ALA A 1 174 ? -15.188 -10.256 -2.527 1.00 89.56 174 ALA A C 1
ATOM 1348 O O . ALA A 1 174 ? -16.271 -10.812 -2.385 1.00 89.56 174 ALA A O 1
ATOM 1349 N N . TYR A 1 175 ? -14.298 -10.163 -1.535 1.00 92.88 175 TYR A N 1
ATOM 1350 C CA . TYR A 1 175 ? -14.485 -10.829 -0.244 1.00 92.88 175 TYR A CA 1
ATOM 1351 C C . TYR A 1 175 ? -15.710 -10.316 0.526 1.00 92.88 175 TYR A C 1
ATOM 1353 O O . TYR A 1 175 ? -16.457 -11.115 1.083 1.00 92.88 175 TYR A O 1
ATOM 1361 N N . ARG A 1 176 ? -15.990 -9.004 0.504 1.00 92.44 176 ARG A N 1
ATOM 1362 C CA . ARG A 1 176 ? -17.223 -8.462 1.108 1.00 92.44 176 ARG A CA 1
ATOM 1363 C C . ARG A 1 176 ? -18.487 -8.961 0.409 1.00 92.44 176 ARG A C 1
ATOM 1365 O O . ARG A 1 176 ? -19.478 -9.224 1.078 1.00 92.44 176 ARG A O 1
ATOM 1372 N N . ALA A 1 177 ? -18.465 -9.102 -0.918 1.00 90.69 177 ALA A N 1
ATOM 1373 C CA . ALA A 1 177 ? -19.590 -9.662 -1.670 1.00 90.69 177 ALA A CA 1
ATOM 1374 C C . ALA A 1 177 ? -19.825 -11.151 -1.352 1.00 90.69 177 ALA A C 1
ATOM 1376 O O . ALA A 1 177 ? -20.949 -11.628 -1.463 1.00 90.69 177 ALA A O 1
ATOM 1377 N N . GLU A 1 178 ? -18.785 -11.861 -0.913 1.00 93.06 178 GLU A N 1
ATOM 1378 C CA . GLU A 1 178 ? -18.859 -13.232 -0.388 1.00 93.06 178 GLU A CA 1
ATOM 1379 C C . GLU A 1 178 ? -19.291 -13.293 1.091 1.00 93.06 178 GLU A C 1
ATOM 1381 O O . GLU A 1 178 ? -19.387 -14.381 1.651 1.00 93.06 178 GLU A O 1
ATOM 1386 N N . GLY A 1 179 ? -19.560 -12.148 1.729 1.00 91.38 179 GLY A N 1
ATOM 1387 C CA . GLY A 1 179 ? -19.985 -12.066 3.127 1.00 91.38 179 GLY A CA 1
ATOM 1388 C C . GLY A 1 179 ? -18.844 -12.061 4.146 1.00 91.38 179 GLY A C 1
ATOM 1389 O O . GLY A 1 179 ? -19.114 -12.135 5.342 1.00 91.38 179 GLY A O 1
ATOM 1390 N N . ALA A 1 180 ? -17.585 -11.958 3.710 1.00 92.25 180 ALA A N 1
ATOM 1391 C CA . ALA A 1 180 ? -16.458 -11.854 4.630 1.00 92.25 180 ALA A CA 1
ATOM 1392 C C . ALA A 1 180 ? -16.406 -10.473 5.303 1.00 92.25 180 ALA A C 1
ATOM 1394 O O . ALA A 1 180 ? -16.626 -9.435 4.665 1.00 92.25 180 ALA A O 1
ATOM 1395 N N . GLU A 1 181 ? -16.027 -10.459 6.579 1.00 93.00 181 GLU A N 1
ATOM 1396 C CA . GLU A 1 181 ? -15.621 -9.241 7.270 1.00 93.00 181 GLU A CA 1
ATOM 1397 C C . GLU A 1 181 ? -14.228 -8.826 6.777 1.00 93.00 181 GLU A C 1
ATOM 1399 O O . GLU A 1 181 ? -13.289 -9.620 6.772 1.00 93.00 181 GLU A O 1
ATOM 1404 N N . VAL A 1 182 ? -14.100 -7.589 6.290 1.00 94.00 182 VAL A N 1
ATOM 1405 C CA . VAL A 1 182 ? -12.853 -7.094 5.690 1.00 94.00 182 VAL A CA 1
ATOM 1406 C C . VAL A 1 182 ? -12.461 -5.772 6.321 1.00 94.00 182 VAL A C 1
ATOM 1408 O O . VAL A 1 182 ? -13.059 -4.735 6.003 1.00 94.00 182 VAL A O 1
ATOM 1411 N N . SER A 1 183 ? -11.392 -5.828 7.107 1.00 93.25 183 SER A N 1
ATOM 1412 C CA . SER A 1 183 ? -10.695 -4.678 7.679 1.00 93.25 183 SER A CA 1
ATOM 1413 C C . SER A 1 183 ? -9.523 -4.249 6.790 1.00 93.25 183 SER A C 1
ATOM 1415 O O . SER A 1 183 ? -8.860 -5.070 6.153 1.00 93.25 183 SER A O 1
ATOM 1417 N N . LEU A 1 184 ? -9.272 -2.946 6.706 1.00 92.62 184 LEU A N 1
ATOM 1418 C CA . LEU A 1 184 ? -8.254 -2.336 5.857 1.00 92.62 184 LEU A CA 1
ATOM 1419 C C . LEU A 1 184 ? -7.144 -1.714 6.704 1.00 92.62 184 LEU A C 1
ATOM 1421 O O . LEU A 1 184 ? -7.399 -0.859 7.546 1.00 92.62 184 LEU A O 1
ATOM 1425 N N . ILE A 1 185 ? -5.895 -2.061 6.398 1.00 92.31 185 ILE A N 1
ATOM 1426 C CA . ILE A 1 185 ? -4.703 -1.426 6.975 1.00 92.31 185 ILE A CA 1
ATOM 1427 C C . ILE A 1 185 ? -4.077 -0.523 5.911 1.00 92.31 185 ILE A C 1
ATOM 1429 O O . ILE A 1 185 ? -3.909 -0.924 4.754 1.00 92.31 185 ILE A O 1
ATOM 1433 N N . GLY A 1 186 ? -3.759 0.728 6.248 1.00 88.50 186 GLY A N 1
ATOM 1434 C CA . GLY A 1 186 ? -3.315 1.670 5.223 1.00 88.50 186 GLY A CA 1
ATOM 1435 C C . GLY A 1 186 ? -3.035 3.094 5.685 1.00 88.50 186 GLY A C 1
ATOM 1436 O O . GLY A 1 186 ? -2.840 3.379 6.855 1.00 88.50 186 GLY A O 1
ATOM 1437 N N . ARG A 1 187 ? -2.987 4.019 4.716 1.00 77.69 187 ARG A N 1
ATOM 1438 C CA . ARG A 1 187 ? -2.752 5.460 4.963 1.00 77.69 187 ARG A CA 1
ATOM 1439 C C . ARG A 1 187 ? -3.993 6.330 4.781 1.00 77.69 187 ARG A C 1
ATOM 1441 O O . ARG A 1 187 ? -4.026 7.443 5.282 1.00 77.69 187 ARG A O 1
ATOM 1448 N N . GLN A 1 188 ? -4.968 5.879 3.991 1.00 65.88 188 GLN A N 1
ATOM 1449 C CA . GLN A 1 188 ? -6.156 6.663 3.642 1.00 65.88 188 GLN A CA 1
ATOM 1450 C C . GLN A 1 188 ? -7.408 5.812 3.807 1.00 65.88 188 GLN A C 1
ATOM 1452 O O . GLN A 1 188 ? -7.518 4.769 3.166 1.00 65.88 188 GLN A O 1
ATOM 1457 N N . GLY A 1 189 ? -8.308 6.262 4.684 1.00 64.75 189 GLY A N 1
ATOM 1458 C CA . GLY A 1 189 ? -9.514 5.530 5.069 1.00 64.75 189 GLY A CA 1
ATOM 1459 C C . GLY A 1 189 ? -9.299 4.107 5.611 1.00 64.75 189 GLY A C 1
ATOM 1460 O O . GLY A 1 189 ? -10.125 3.265 5.266 1.00 64.75 189 GLY A O 1
ATOM 1461 N N . PRO A 1 190 ? -8.230 3.792 6.379 1.00 79.12 190 PRO A N 1
ATOM 1462 C CA . PRO A 1 190 ? -8.082 2.461 6.946 1.00 79.12 190 PRO A CA 1
ATOM 1463 C C . PRO A 1 190 ? -8.839 2.316 8.278 1.00 79.12 190 PRO A C 1
ATOM 1465 O O . PRO A 1 190 ? -9.175 3.312 8.934 1.00 79.12 190 PRO A O 1
ATOM 1468 N N . ASP A 1 191 ? -9.037 1.068 8.684 1.00 83.12 191 ASP A N 1
ATOM 1469 C CA . ASP A 1 191 ? -9.477 0.678 10.023 1.00 83.12 191 ASP A CA 1
ATOM 1470 C C . ASP A 1 191 ? -8.306 0.755 11.024 1.00 83.12 191 ASP A C 1
ATOM 1472 O O . ASP A 1 191 ? -8.513 1.184 12.154 1.00 83.12 191 ASP A O 1
ATOM 1476 N N . ALA A 1 192 ? -7.067 0.479 10.577 1.00 85.81 192 ALA A N 1
ATOM 1477 C CA . ALA A 1 192 ? -5.827 0.764 11.316 1.00 85.81 192 ALA A CA 1
ATOM 1478 C C . ALA A 1 192 ? -4.739 1.408 10.433 1.00 85.81 192 ALA A C 1
ATOM 1480 O O . ALA A 1 192 ? -4.563 1.073 9.255 1.00 85.81 192 ALA A O 1
ATOM 1481 N N . GLY A 1 193 ? -4.002 2.362 11.000 1.00 88.31 193 GLY A N 1
ATOM 1482 C CA . GLY A 1 193 ? -2.915 3.067 10.317 1.00 88.31 193 GLY A CA 1
ATOM 1483 C C . GLY A 1 193 ? -1.558 2.380 10.481 1.00 88.31 193 GLY A C 1
ATOM 1484 O O . GLY A 1 193 ? -1.325 1.696 11.467 1.00 88.31 193 GLY A O 1
ATOM 1485 N N . TRP A 1 194 ? -0.636 2.611 9.543 1.00 90.62 194 TRP A N 1
ATOM 1486 C CA . TRP A 1 194 ? 0.784 2.288 9.762 1.00 90.62 194 TRP A CA 1
ATOM 1487 C C . TRP A 1 194 ? 1.359 3.128 10.910 1.00 90.62 194 TRP A C 1
ATOM 1489 O O . TRP A 1 194 ? 1.047 4.318 11.009 1.00 90.62 194 TRP A O 1
ATOM 1499 N N . GLY A 1 195 ? 2.217 2.528 11.731 1.00 91.31 195 GLY A N 1
ATOM 1500 C CA . GLY A 1 195 ? 2.717 3.083 12.990 1.00 91.31 195 GLY A CA 1
ATOM 1501 C C . GLY A 1 195 ? 1.830 2.788 14.208 1.00 91.31 195 GLY A C 1
ATOM 1502 O O . GLY A 1 195 ? 2.206 3.156 15.318 1.00 91.31 195 GLY A O 1
ATOM 1503 N N . ASP A 1 196 ? 0.674 2.145 14.018 1.00 92.69 196 ASP A N 1
ATOM 1504 C CA . ASP A 1 196 ? -0.224 1.682 15.082 1.00 92.69 196 ASP A CA 1
ATOM 1505 C C . ASP A 1 196 ? -0.236 0.148 15.130 1.00 92.69 196 ASP A C 1
ATOM 1507 O O . ASP A 1 196 ? -1.222 -0.515 14.805 1.00 92.69 196 ASP A O 1
ATOM 1511 N N . THR A 1 197 ? 0.899 -0.434 15.518 1.00 95.50 197 THR A N 1
ATOM 1512 C CA . THR A 1 197 ? 1.086 -1.891 15.566 1.00 95.50 197 THR A CA 1
ATOM 1513 C C . THR A 1 197 ? 0.068 -2.579 16.482 1.00 95.50 197 THR A C 1
ATOM 1515 O O . THR A 1 197 ? -0.385 -3.679 16.174 1.00 95.50 197 THR A O 1
ATOM 1518 N N . ALA A 1 198 ? -0.354 -1.926 17.571 1.00 93.31 198 ALA A N 1
ATOM 1519 C CA . ALA A 1 198 ? -1.369 -2.454 18.484 1.00 93.31 198 ALA A CA 1
ATOM 1520 C C . ALA A 1 198 ? -2.774 -2.465 17.851 1.00 93.31 198 ALA A C 1
ATOM 1522 O O . ALA A 1 198 ? -3.496 -3.461 17.954 1.00 93.31 198 ALA A O 1
ATOM 1523 N N . GLY A 1 199 ? -3.153 -1.390 17.152 1.00 94.12 199 GLY A N 1
ATOM 1524 C CA . GLY A 1 199 ? -4.388 -1.347 16.371 1.00 94.12 199 GLY A CA 1
ATOM 1525 C C . GLY A 1 199 ? -4.388 -2.379 15.244 1.00 94.12 199 GLY A C 1
ATOM 1526 O O . GLY A 1 199 ? -5.383 -3.073 15.048 1.00 94.12 199 GLY A O 1
ATOM 1527 N N . ILE A 1 200 ? -3.254 -2.558 14.558 1.00 97.25 200 ILE A N 1
ATOM 1528 C CA . ILE A 1 200 ? -3.086 -3.609 13.546 1.00 97.25 200 ILE A CA 1
ATOM 1529 C C . ILE A 1 200 ? -3.258 -4.996 14.176 1.00 97.25 200 ILE A C 1
ATOM 1531 O O . ILE A 1 200 ? -4.042 -5.785 13.659 1.00 97.25 200 ILE A O 1
ATOM 1535 N N . ALA A 1 201 ? -2.592 -5.289 15.296 1.00 97.50 201 ALA A N 1
ATOM 1536 C CA . ALA A 1 201 ? -2.719 -6.575 15.985 1.00 97.50 201 ALA A CA 1
ATOM 1537 C C . ALA A 1 201 ? -4.176 -6.869 16.377 1.00 97.50 201 ALA A C 1
ATOM 1539 O O . ALA A 1 201 ? -4.657 -7.976 16.170 1.00 97.50 201 ALA A O 1
ATOM 1540 N N . THR A 1 202 ? -4.916 -5.852 16.829 1.00 95.88 202 THR A N 1
ATOM 1541 C CA . THR A 1 202 ? -6.350 -5.978 17.143 1.00 95.88 202 THR A CA 1
ATOM 1542 C C . THR A 1 202 ? -7.178 -6.407 15.927 1.00 95.88 202 THR A C 1
ATOM 1544 O O . THR A 1 202 ? -8.103 -7.198 16.071 1.00 95.88 202 THR A O 1
ATOM 1547 N N . LEU A 1 203 ? -6.852 -5.918 14.725 1.00 94.62 203 LEU A N 1
ATOM 1548 C CA . LEU A 1 203 ? -7.525 -6.341 13.490 1.00 94.62 203 LEU A CA 1
ATOM 1549 C C . LEU A 1 203 ? -7.102 -7.739 13.016 1.00 94.62 203 LEU A C 1
ATOM 1551 O O . LEU A 1 203 ? -7.845 -8.373 12.269 1.00 94.62 203 LEU A O 1
ATOM 1555 N N . LEU A 1 204 ? -5.893 -8.179 13.369 1.00 97.19 204 LEU A N 1
ATOM 1556 C CA . LEU A 1 204 ? -5.344 -9.476 12.965 1.00 97.19 204 LEU A CA 1
ATOM 1557 C C . LEU A 1 204 ? -5.743 -10.616 13.908 1.00 97.19 204 LEU A C 1
ATOM 1559 O O . LEU A 1 204 ? -5.733 -11.773 13.485 1.00 97.19 204 LEU A O 1
ATOM 1563 N N . GLU A 1 205 ? -6.093 -10.306 15.155 1.00 96.94 205 GLU A N 1
ATOM 1564 C CA . GLU A 1 205 ? -6.512 -11.280 16.159 1.00 96.94 205 GLU A CA 1
ATOM 1565 C C . GLU A 1 205 ? -7.743 -12.066 15.677 1.00 96.94 205 GLU A C 1
ATOM 1567 O O . GLU A 1 205 ? -8.810 -11.510 15.421 1.00 96.94 205 GLU A O 1
ATOM 1572 N N . GLY A 1 206 ? -7.588 -13.383 15.529 1.00 93.62 206 GLY A N 1
ATOM 1573 C CA . GLY A 1 206 ? -8.637 -14.284 15.055 1.00 93.62 206 GLY A CA 1
ATOM 1574 C C . GLY A 1 206 ? -8.924 -14.225 13.549 1.00 93.62 206 GLY A C 1
ATOM 1575 O O . GLY A 1 206 ? -9.826 -14.923 13.091 1.00 93.62 206 GLY A O 1
ATOM 1576 N N . ALA A 1 207 ? -8.180 -13.442 12.762 1.00 95.81 207 ALA A N 1
ATOM 1577 C CA . ALA A 1 207 ? -8.417 -13.328 11.324 1.00 95.81 207 ALA A CA 1
ATOM 1578 C C . ALA A 1 207 ? -8.060 -14.622 10.561 1.00 95.81 207 ALA A C 1
ATOM 1580 O O . ALA A 1 207 ? -7.078 -15.302 10.847 1.00 95.81 207 ALA A O 1
ATOM 1581 N N . ASP A 1 208 ? -8.799 -14.960 9.503 1.00 94.69 208 ASP A N 1
ATOM 1582 C CA . ASP A 1 208 ? -8.460 -16.130 8.675 1.00 94.69 208 ASP A CA 1
ATOM 1583 C C . ASP A 1 208 ? -7.318 -15.860 7.683 1.00 94.69 208 ASP A C 1
ATOM 1585 O O . ASP A 1 208 ? -6.532 -16.755 7.350 1.00 94.69 208 ASP A O 1
ATOM 1589 N N . LEU A 1 209 ? -7.241 -14.628 7.174 1.00 96.25 209 LEU A N 1
ATOM 1590 C CA . LEU A 1 209 ? -6.382 -14.252 6.057 1.00 96.25 209 LEU A CA 1
ATOM 1591 C C . LEU A 1 209 ? -5.890 -12.809 6.193 1.00 96.25 209 LEU A C 1
ATOM 1593 O O . LEU A 1 209 ? -6.681 -11.871 6.216 1.00 96.25 209 LEU A O 1
ATOM 1597 N N . LEU A 1 210 ? -4.572 -12.635 6.136 1.00 97.69 210 LEU A N 1
ATOM 1598 C CA . LEU A 1 210 ? -3.919 -11.353 5.902 1.00 97.69 210 LEU A CA 1
ATOM 1599 C C . LEU A 1 210 ? -3.401 -11.291 4.461 1.00 97.69 210 LEU A C 1
ATOM 1601 O O . LEU A 1 210 ? -2.612 -12.139 4.042 1.00 97.69 210 LEU A O 1
ATOM 1605 N N . VAL A 1 211 ? -3.789 -10.257 3.711 1.00 96.62 211 VAL A N 1
ATOM 1606 C CA . VAL A 1 211 ? -3.222 -9.958 2.386 1.00 96.62 211 VAL A CA 1
ATOM 1607 C C . VAL A 1 211 ? -2.481 -8.625 2.432 1.00 96.62 211 VAL A C 1
ATOM 1609 O O . VAL A 1 211 ? -3.102 -7.565 2.507 1.00 96.62 211 VAL A O 1
ATOM 1612 N N . ASN A 1 212 ? -1.152 -8.659 2.338 1.00 96.12 212 ASN A N 1
ATOM 1613 C CA . ASN A 1 212 ? -0.343 -7.445 2.288 1.00 96.12 212 ASN A CA 1
ATOM 1614 C C . ASN A 1 212 ? -0.053 -7.028 0.842 1.00 96.12 212 ASN A C 1
ATOM 1616 O O . ASN A 1 212 ? 0.720 -7.667 0.130 1.00 96.12 212 ASN A O 1
ATOM 1620 N N . LEU A 1 213 ? -0.651 -5.911 0.426 1.00 92.44 213 LEU A N 1
ATOM 1621 C CA . LEU A 1 213 ? -0.413 -5.256 -0.866 1.00 92.44 213 LEU A CA 1
ATOM 1622 C C . LEU A 1 213 ? 0.192 -3.855 -0.693 1.00 92.44 213 LEU A C 1
ATOM 1624 O O . LEU A 1 213 ? 0.135 -3.030 -1.614 1.00 92.44 213 LEU A O 1
ATOM 1628 N N . ALA A 1 214 ? 0.691 -3.547 0.505 1.00 89.62 214 ALA A N 1
ATOM 1629 C CA . ALA A 1 214 ? 1.217 -2.240 0.838 1.00 89.62 214 ALA A CA 1
ATOM 1630 C C . ALA A 1 214 ? 2.520 -1.958 0.086 1.00 89.62 214 ALA A C 1
ATOM 1632 O O . ALA A 1 214 ? 3.364 -2.824 -0.129 1.00 89.62 214 ALA A O 1
ATOM 1633 N N . GLY A 1 215 ? 2.672 -0.708 -0.337 1.00 84.31 215 GLY A N 1
ATOM 1634 C CA . GLY A 1 215 ? 3.881 -0.250 -0.998 1.00 84.31 215 GLY A CA 1
ATOM 1635 C C . GLY A 1 215 ? 3.642 1.005 -1.819 1.00 84.31 215 GLY A C 1
ATOM 1636 O O . GLY A 1 215 ? 2.569 1.242 -2.384 1.00 84.31 215 GLY A O 1
ATOM 1637 N N . LYS A 1 216 ? 4.669 1.844 -1.914 1.00 79.50 216 LYS A N 1
ATOM 1638 C CA . LYS A 1 216 ? 4.679 2.957 -2.857 1.00 79.50 216 LYS A CA 1
ATOM 1639 C C . LYS A 1 216 ? 4.618 2.427 -4.289 1.00 79.50 216 LYS A C 1
ATOM 1641 O O . LYS A 1 216 ? 5.352 1.505 -4.657 1.00 79.50 216 LYS A O 1
ATOM 1646 N N . SER A 1 217 ? 3.770 3.061 -5.099 1.00 78.31 217 SER A N 1
ATOM 1647 C CA . SER A 1 217 ? 3.699 2.803 -6.536 1.00 78.31 217 SER A CA 1
ATOM 1648 C C . SER A 1 217 ? 5.050 3.056 -7.201 1.00 78.31 217 SER A C 1
ATOM 1650 O O . SER A 1 217 ? 5.673 4.097 -6.988 1.00 78.31 217 SER A O 1
ATOM 1652 N N . VAL A 1 218 ? 5.469 2.109 -8.039 1.00 71.00 218 VAL A N 1
ATOM 1653 C CA . VAL A 1 218 ? 6.680 2.221 -8.863 1.00 71.00 218 VAL A CA 1
ATOM 1654 C C . VAL A 1 218 ? 6.469 3.107 -10.091 1.00 71.00 218 VAL A C 1
ATOM 1656 O O . VAL A 1 218 ? 7.443 3.518 -10.709 1.00 71.00 218 VAL A O 1
ATOM 1659 N N . ASN A 1 219 ? 5.221 3.477 -10.409 1.00 68.56 219 ASN A N 1
ATOM 1660 C CA . ASN A 1 219 ? 4.898 4.430 -11.472 1.00 68.56 219 ASN A CA 1
ATOM 1661 C C . ASN A 1 219 ? 5.213 5.873 -11.032 1.00 68.56 219 ASN A C 1
ATOM 1663 O O . ASN A 1 219 ? 4.329 6.706 -10.814 1.00 68.56 219 ASN A O 1
ATOM 1667 N N . CYS A 1 220 ? 6.493 6.149 -10.810 1.00 66.81 220 CYS A N 1
ATOM 1668 C CA . CYS A 1 220 ? 7.021 7.456 -10.466 1.00 66.81 220 CYS A CA 1
ATOM 1669 C C . CYS A 1 220 ? 8.438 7.605 -11.025 1.00 66.81 220 CYS A C 1
ATOM 1671 O O . CYS A 1 220 ? 9.092 6.635 -11.398 1.00 66.81 220 CYS A O 1
ATOM 1673 N N . ARG A 1 221 ? 8.949 8.838 -11.069 1.00 70.44 221 ARG A N 1
ATOM 1674 C CA . ARG A 1 221 ? 10.338 9.074 -11.472 1.00 70.44 221 ARG A CA 1
ATOM 1675 C C . ARG A 1 221 ? 11.291 8.511 -10.416 1.00 70.44 221 ARG A C 1
ATOM 1677 O O . ARG A 1 221 ? 11.170 8.881 -9.251 1.00 70.44 221 ARG A O 1
ATOM 1684 N N . TYR A 1 222 ? 12.273 7.702 -10.807 1.00 75.81 222 TYR A N 1
ATOM 1685 C CA . TYR A 1 222 ? 13.237 7.081 -9.884 1.00 75.81 222 TYR A CA 1
ATOM 1686 C C . TYR A 1 222 ? 14.325 8.041 -9.373 1.00 75.81 222 TYR A C 1
ATOM 1688 O O . TYR A 1 222 ? 15.520 7.858 -9.597 1.00 75.81 222 TYR A O 1
ATOM 1696 N N . THR A 1 223 ? 13.904 9.083 -8.659 1.00 78.12 223 THR A N 1
ATOM 1697 C CA . THR A 1 223 ? 14.788 9.920 -7.840 1.00 78.12 223 THR A CA 1
ATOM 1698 C C . THR A 1 223 ? 15.281 9.141 -6.620 1.00 78.12 223 THR A C 1
ATOM 1700 O O . THR A 1 223 ? 14.648 8.168 -6.212 1.00 78.12 223 THR A O 1
ATOM 1703 N N . THR A 1 224 ? 16.369 9.587 -5.985 1.00 78.38 224 THR A N 1
ATOM 1704 C CA . THR A 1 224 ? 16.878 8.971 -4.747 1.00 78.38 224 THR A CA 1
ATOM 1705 C C . THR A 1 224 ? 15.787 8.841 -3.683 1.00 78.38 224 THR A C 1
ATOM 1707 O O . THR A 1 224 ? 15.562 7.743 -3.186 1.00 78.38 224 THR A O 1
ATOM 1710 N N . ALA A 1 225 ? 15.035 9.916 -3.421 1.00 77.94 225 ALA A N 1
ATOM 1711 C CA . ALA A 1 225 ? 13.933 9.905 -2.459 1.00 77.94 225 ALA A CA 1
ATOM 1712 C C . ALA A 1 225 ? 12.839 8.885 -2.821 1.00 77.94 225 ALA A C 1
ATOM 1714 O O . ALA A 1 225 ? 12.355 8.159 -1.959 1.00 77.94 225 ALA A O 1
ATOM 1715 N N . ASN A 1 226 ? 12.467 8.779 -4.103 1.00 76.00 226 ASN A N 1
ATOM 1716 C CA . ASN A 1 226 ? 11.464 7.803 -4.529 1.00 76.00 226 ASN A CA 1
ATOM 1717 C C . ASN A 1 226 ? 11.971 6.364 -4.425 1.00 76.00 226 ASN A C 1
ATOM 1719 O O . ASN A 1 226 ? 11.188 5.500 -4.052 1.00 76.00 226 ASN A O 1
ATOM 1723 N N . ARG A 1 227 ? 13.250 6.102 -4.719 1.00 83.25 227 ARG A N 1
ATOM 1724 C CA . ARG A 1 227 ? 13.850 4.767 -4.584 1.00 83.25 227 ARG A CA 1
ATOM 1725 C C . ARG A 1 227 ? 13.906 4.303 -3.133 1.00 83.25 227 ARG A C 1
ATOM 1727 O O . ARG A 1 227 ? 13.496 3.182 -2.852 1.00 83.25 227 ARG A O 1
ATOM 1734 N N . VAL A 1 228 ? 14.354 5.182 -2.234 1.00 84.50 228 VAL A N 1
ATOM 1735 C CA . VAL A 1 228 ? 14.360 4.921 -0.788 1.00 84.50 228 VAL A CA 1
ATOM 1736 C C . VAL A 1 228 ? 12.943 4.629 -0.314 1.00 84.50 228 VAL A C 1
ATOM 1738 O O . VAL A 1 228 ? 12.709 3.599 0.301 1.00 84.50 228 VAL A O 1
ATOM 1741 N N . GLU A 1 229 ? 11.974 5.464 -0.685 1.00 87.38 229 GLU A N 1
ATOM 1742 C CA . GLU A 1 229 ? 10.584 5.265 -0.279 1.00 87.38 229 GLU A CA 1
ATOM 1743 C C . GLU A 1 229 ? 9.956 3.991 -0.884 1.00 87.38 229 GLU A C 1
ATOM 1745 O O . GLU A 1 229 ? 9.141 3.337 -0.237 1.00 87.38 229 GLU A O 1
ATOM 1750 N N . ILE A 1 230 ? 10.319 3.601 -2.114 1.00 83.00 230 ILE A N 1
ATOM 1751 C CA . ILE A 1 230 ? 9.870 2.340 -2.735 1.00 83.00 230 ILE A CA 1
ATOM 1752 C C . ILE A 1 230 ? 10.310 1.137 -1.899 1.00 83.00 230 ILE A C 1
ATOM 1754 O O . ILE A 1 230 ? 9.484 0.253 -1.673 1.00 83.00 230 ILE A O 1
ATOM 1758 N N . LEU A 1 231 ? 11.564 1.123 -1.439 1.00 88.94 231 LEU A N 1
ATOM 1759 C CA . LEU A 1 231 ? 12.090 0.076 -0.565 1.00 88.94 231 LEU A CA 1
ATOM 1760 C C . LEU A 1 231 ? 11.438 0.136 0.817 1.00 88.94 231 LEU A C 1
ATOM 1762 O O . LEU A 1 231 ? 10.828 -0.831 1.267 1.00 88.94 231 LEU A O 1
ATOM 1766 N N . ARG A 1 232 ? 11.521 1.308 1.450 1.00 92.00 232 ARG A N 1
ATOM 1767 C CA . ARG A 1 232 ? 11.052 1.579 2.807 1.00 92.00 232 ARG A CA 1
ATOM 1768 C C . ARG A 1 232 ? 9.598 1.160 2.999 1.00 92.00 232 ARG A C 1
ATOM 1770 O O . ARG A 1 232 ? 9.297 0.359 3.870 1.00 92.00 232 ARG A O 1
ATOM 1777 N N . SER A 1 233 ? 8.710 1.625 2.119 1.00 91.00 233 SER A N 1
ATOM 1778 C CA . SER A 1 233 ? 7.268 1.345 2.200 1.00 91.00 233 SER A CA 1
ATOM 1779 C C . SER A 1 233 ? 6.882 -0.127 2.014 1.00 91.00 233 SER A C 1
ATOM 1781 O O . SER A 1 233 ? 5.724 -0.463 2.250 1.00 91.00 233 SER A O 1
ATOM 1783 N N . ARG A 1 234 ? 7.806 -0.985 1.566 1.00 94.00 234 ARG A N 1
ATOM 1784 C CA . ARG A 1 234 ? 7.622 -2.439 1.448 1.00 94.00 234 ARG A CA 1
ATOM 1785 C C . ARG A 1 234 ? 8.214 -3.165 2.644 1.00 94.00 234 ARG A C 1
ATOM 1787 O O . ARG A 1 234 ? 7.541 -3.989 3.247 1.00 94.00 234 ARG A O 1
ATOM 1794 N N . VAL A 1 235 ? 9.453 -2.834 2.998 1.00 96.56 235 VAL A N 1
ATOM 1795 C CA . VAL A 1 235 ? 10.172 -3.480 4.101 1.00 96.56 235 VAL A CA 1
ATOM 1796 C C . VAL A 1 235 ? 9.549 -3.120 5.448 1.00 96.56 235 VAL A C 1
ATOM 1798 O O . VAL A 1 235 ? 9.218 -4.019 6.211 1.00 96.56 235 VAL A O 1
ATOM 1801 N N . GLU A 1 236 ? 9.328 -1.833 5.728 1.00 95.94 236 GLU A N 1
ATOM 1802 C CA . GLU A 1 236 ? 8.806 -1.394 7.032 1.00 95.94 236 GLU A CA 1
ATOM 1803 C C . GLU A 1 236 ? 7.381 -1.888 7.272 1.00 95.94 236 GLU A C 1
ATOM 1805 O O . GLU A 1 236 ? 7.094 -2.414 8.338 1.00 95.94 236 GLU A O 1
ATOM 1810 N N . THR A 1 237 ? 6.508 -1.808 6.265 1.00 96.19 237 THR A N 1
ATOM 1811 C CA . THR A 1 237 ? 5.124 -2.298 6.393 1.00 96.19 237 THR A CA 1
ATOM 1812 C C . THR A 1 237 ? 5.066 -3.812 6.573 1.00 96.19 237 THR A C 1
ATOM 1814 O O . THR A 1 237 ? 4.215 -4.313 7.296 1.00 96.19 237 THR A O 1
ATOM 1817 N N . THR A 1 238 ? 5.984 -4.556 5.950 1.00 97.81 238 THR A N 1
ATOM 1818 C CA . THR A 1 238 ? 6.075 -6.012 6.125 1.00 97.81 238 THR A CA 1
ATOM 1819 C C . THR A 1 238 ? 6.562 -6.375 7.524 1.00 97.81 238 THR A C 1
ATOM 1821 O O . THR A 1 238 ? 5.992 -7.270 8.139 1.00 97.81 238 THR A O 1
ATOM 1824 N N . ARG A 1 239 ? 7.566 -5.662 8.047 1.00 97.81 239 ARG A N 1
ATOM 1825 C CA . ARG A 1 239 ? 8.059 -5.864 9.417 1.00 97.81 239 ARG A CA 1
ATOM 1826 C C . ARG A 1 239 ? 7.003 -5.525 10.458 1.00 97.81 239 ARG A C 1
ATOM 1828 O O . ARG A 1 239 ? 6.736 -6.345 11.320 1.00 97.81 239 ARG A O 1
ATOM 1835 N N . GLU A 1 240 ? 6.323 -4.393 10.304 1.00 98.06 240 GLU A N 1
ATOM 1836 C CA . GLU A 1 240 ? 5.253 -3.996 11.221 1.00 98.06 240 GLU A CA 1
ATOM 1837 C C . GLU A 1 240 ? 4.103 -5.019 11.252 1.00 98.06 240 GLU A C 1
ATOM 1839 O O . GLU A 1 240 ? 3.549 -5.304 12.311 1.00 98.06 240 GLU A O 1
ATOM 1844 N N . LEU A 1 241 ? 3.762 -5.623 10.107 1.00 98.38 241 LEU A N 1
ATOM 1845 C CA . LEU A 1 241 ? 2.797 -6.725 10.077 1.00 98.38 241 LEU A CA 1
ATOM 1846 C C . LEU A 1 241 ? 3.324 -7.973 10.789 1.00 98.38 241 LEU A C 1
ATOM 1848 O O . LEU A 1 241 ? 2.552 -8.625 11.483 1.00 98.38 241 LEU A O 1
ATOM 1852 N N . ALA A 1 242 ? 4.605 -8.314 10.634 1.00 98.00 242 ALA A N 1
ATOM 1853 C CA . ALA A 1 242 ? 5.199 -9.436 11.356 1.00 98.00 242 ALA A CA 1
ATOM 1854 C C . ALA A 1 242 ? 5.143 -9.209 12.877 1.00 98.00 242 ALA A C 1
ATOM 1856 O O . ALA A 1 242 ? 4.693 -10.100 13.596 1.00 98.00 242 ALA A O 1
ATOM 1857 N N . ASP A 1 243 ? 5.496 -8.007 13.340 1.00 97.69 243 ASP A N 1
ATOM 1858 C CA . ASP A 1 243 ? 5.427 -7.612 14.752 1.00 97.69 243 ASP A CA 1
ATOM 1859 C C . ASP A 1 243 ? 3.987 -7.708 15.285 1.00 97.69 243 ASP A C 1
ATOM 1861 O O . ASP A 1 243 ? 3.736 -8.282 16.346 1.00 97.69 243 ASP A O 1
ATOM 1865 N N . ALA A 1 244 ? 3.009 -7.219 14.514 1.00 98.25 244 ALA A N 1
ATOM 1866 C CA . ALA A 1 244 ? 1.600 -7.313 14.880 1.00 98.25 244 ALA A CA 1
ATOM 1867 C C . ALA A 1 244 ? 1.099 -8.768 14.940 1.00 98.25 244 ALA A C 1
ATOM 1869 O O . ALA A 1 244 ? 0.343 -9.116 15.845 1.00 98.25 244 ALA A O 1
ATOM 1870 N N . ILE A 1 245 ? 1.536 -9.637 14.020 1.00 98.19 245 ILE A N 1
ATOM 1871 C CA . ILE A 1 245 ? 1.199 -11.070 14.051 1.00 98.19 245 ILE A CA 1
ATOM 1872 C C . ILE A 1 245 ? 1.795 -11.743 15.292 1.00 98.19 245 ILE A C 1
ATOM 1874 O O . ILE A 1 245 ? 1.121 -12.561 15.915 1.00 98.19 245 ILE A O 1
ATOM 1878 N N . GLN A 1 246 ? 3.032 -11.409 15.673 1.00 97.19 246 GLN A N 1
ATOM 1879 C CA . GLN A 1 246 ? 3.659 -11.956 16.882 1.00 97.19 246 GLN A CA 1
ATOM 1880 C C . GLN A 1 246 ? 2.935 -11.542 18.166 1.00 97.19 246 GLN A C 1
ATOM 1882 O O . GLN A 1 246 ? 2.921 -12.308 19.127 1.00 97.19 246 GLN A O 1
ATOM 1887 N N . ALA A 1 247 ? 2.320 -10.358 18.174 1.00 96.62 247 ALA A N 1
ATOM 1888 C CA . ALA A 1 247 ? 1.523 -9.874 19.296 1.00 96.62 247 ALA A CA 1
ATOM 1889 C C . ALA A 1 247 ? 0.151 -10.568 19.426 1.00 96.62 247 ALA A C 1
ATOM 1891 O O . ALA A 1 247 ? -0.491 -10.439 20.469 1.00 96.62 247 ALA A O 1
ATOM 1892 N N . CYS A 1 248 ? -0.305 -11.299 18.402 1.00 97.25 248 CYS A N 1
ATOM 1893 C CA . CYS A 1 248 ? -1.602 -11.971 18.424 1.00 97.25 248 CYS A CA 1
ATOM 1894 C C . CYS A 1 248 ? -1.563 -13.267 19.251 1.00 97.25 248 CYS A C 1
ATOM 1896 O O . CYS A 1 248 ? -0.644 -14.085 19.139 1.00 97.25 248 CYS A O 1
ATOM 1898 N N . THR A 1 249 ? -2.622 -13.518 20.019 1.00 95.75 249 THR A N 1
ATOM 1899 C CA . THR A 1 249 ? -2.808 -14.798 20.722 1.00 95.75 249 THR A CA 1
ATOM 1900 C C . THR A 1 249 ? -3.246 -15.883 19.736 1.00 95.75 249 THR A C 1
ATOM 1902 O O . THR A 1 249 ? -2.676 -16.986 19.700 1.00 95.75 249 THR A O 1
ATOM 1905 N N . VAL A 1 250 ? -4.219 -15.533 18.894 1.00 95.88 250 VAL A N 1
ATOM 1906 C CA . VAL A 1 250 ? -4.737 -16.286 17.754 1.00 95.88 250 VAL A CA 1
ATOM 1907 C C . VAL A 1 250 ? -4.354 -15.521 16.480 1.00 95.88 250 VAL A C 1
ATOM 1909 O O . VAL A 1 250 ? -5.147 -14.738 15.960 1.00 95.88 250 VAL A O 1
ATOM 1912 N N . PRO A 1 251 ? -3.115 -15.690 15.979 1.00 96.81 251 PRO A N 1
ATOM 1913 C CA . PRO A 1 251 ? -2.651 -14.980 14.793 1.00 96.81 251 PRO A CA 1
ATOM 1914 C C . PRO A 1 251 ? -3.367 -15.461 13.526 1.00 96.81 251 PRO A C 1
ATOM 1916 O O . PRO A 1 251 ? -3.922 -16.568 13.508 1.00 96.81 251 PRO A O 1
ATOM 1919 N N . PRO A 1 252 ? -3.290 -14.691 12.426 1.00 96.12 252 PRO A N 1
ATOM 1920 C CA . PRO A 1 252 ? -3.917 -15.083 11.182 1.00 96.12 252 PRO A CA 1
ATOM 1921 C C . PRO A 1 252 ? -3.399 -16.421 10.660 1.00 96.12 252 PRO A C 1
ATOM 1923 O O . PRO A 1 252 ? -2.194 -16.681 10.658 1.00 96.12 252 PRO A O 1
ATOM 1926 N N . ARG A 1 253 ? -4.302 -17.270 10.158 1.00 93.12 253 ARG A N 1
ATOM 1927 C CA . ARG A 1 253 ? -3.941 -18.617 9.668 1.00 93.12 253 ARG A CA 1
ATOM 1928 C C . ARG A 1 253 ? -3.051 -18.567 8.427 1.00 93.12 253 ARG A C 1
ATOM 1930 O O . ARG A 1 253 ? -2.176 -19.419 8.249 1.00 93.12 253 ARG A O 1
ATOM 1937 N N . LEU A 1 254 ? -3.288 -17.587 7.555 1.00 95.56 254 LEU A N 1
ATOM 1938 C CA . LEU A 1 254 ? -2.566 -17.392 6.302 1.00 95.56 254 LEU A CA 1
ATOM 1939 C C . LEU A 1 254 ? -2.199 -15.919 6.112 1.00 95.56 254 LEU A C 1
ATOM 1941 O O . LEU A 1 254 ? -3.058 -15.045 6.169 1.00 95.56 254 LEU A O 1
ATOM 1945 N N . TRP A 1 255 ? -0.936 -15.665 5.787 1.00 97.38 255 TRP A N 1
ATOM 1946 C CA . TRP A 1 255 ? -0.442 -14.379 5.321 1.00 97.38 255 TRP A CA 1
ATOM 1947 C C . TRP A 1 255 ? 0.065 -14.499 3.881 1.00 97.38 255 TRP A C 1
ATOM 1949 O O . TRP A 1 255 ? 1.068 -15.163 3.605 1.00 97.38 255 TRP A O 1
ATOM 1959 N N . VAL A 1 256 ? -0.635 -13.841 2.955 1.00 96.50 256 VAL A N 1
ATOM 1960 C CA . VAL A 1 256 ? -0.212 -13.663 1.563 1.00 96.50 256 VAL A CA 1
ATOM 1961 C C . VAL A 1 256 ? 0.410 -12.280 1.411 1.00 96.50 256 VAL A C 1
ATOM 1963 O O . VAL A 1 256 ? -0.264 -11.260 1.550 1.00 96.50 256 VAL A O 1
ATOM 1966 N N . ASN A 1 257 ? 1.699 -12.237 1.111 1.00 96.38 257 ASN A N 1
ATOM 1967 C CA . ASN A 1 257 ? 2.445 -11.005 0.919 1.00 96.38 257 ASN A CA 1
ATOM 1968 C C . ASN A 1 257 ? 2.743 -10.792 -0.562 1.00 96.38 257 ASN A C 1
ATOM 1970 O O . ASN A 1 257 ? 3.210 -11.700 -1.250 1.00 96.38 257 ASN A O 1
ATOM 1974 N N . SER A 1 258 ? 2.484 -9.586 -1.058 1.00 92.06 258 SER A N 1
ATOM 1975 C CA . SER A 1 258 ? 2.874 -9.201 -2.409 1.00 92.06 258 SER A CA 1
ATOM 1976 C C . SER A 1 258 ? 4.393 -9.278 -2.571 1.00 92.06 258 SER A C 1
ATOM 1978 O O . SER A 1 258 ? 5.149 -8.815 -1.725 1.00 92.06 258 SER A O 1
ATOM 1980 N N . SER A 1 259 ? 4.831 -9.849 -3.684 1.00 90.00 259 SER A N 1
ATOM 1981 C CA . SER A 1 259 ? 6.193 -9.785 -4.205 1.00 90.00 259 SER A CA 1
ATOM 1982 C C . SER A 1 259 ? 6.101 -9.503 -5.712 1.00 90.00 259 SER A C 1
ATOM 1984 O O . SER A 1 259 ? 5.045 -9.142 -6.238 1.00 90.00 259 SER A O 1
ATOM 1986 N N . THR A 1 260 ? 7.202 -9.627 -6.444 1.00 85.19 260 THR A N 1
ATOM 1987 C CA . THR A 1 260 ? 7.252 -9.295 -7.869 1.00 85.19 260 THR A CA 1
ATOM 1988 C C . THR A 1 260 ? 8.031 -10.324 -8.672 1.00 85.19 260 THR A C 1
ATOM 1990 O O . THR A 1 260 ? 9.129 -10.730 -8.297 1.00 85.19 260 THR A O 1
ATOM 1993 N N . ALA A 1 261 ? 7.493 -10.689 -9.837 1.00 83.50 261 ALA A N 1
ATOM 1994 C CA . ALA A 1 261 ? 8.191 -11.523 -10.814 1.00 83.50 261 ALA A CA 1
ATOM 1995 C C . ALA A 1 261 ? 9.452 -10.834 -11.377 1.00 83.50 261 ALA A C 1
ATOM 1997 O O . ALA A 1 261 ? 10.340 -11.497 -11.904 1.00 83.50 261 ALA A O 1
ATOM 1998 N N . THR A 1 262 ? 9.593 -9.513 -11.201 1.00 83.25 262 THR A N 1
ATOM 1999 C CA . THR A 1 262 ? 10.812 -8.772 -11.574 1.00 83.25 262 THR A CA 1
ATOM 2000 C C . THR A 1 262 ? 12.035 -9.119 -10.719 1.00 83.25 262 THR A C 1
ATOM 2002 O O . THR A 1 262 ? 13.068 -8.481 -10.890 1.00 83.25 262 THR A O 1
ATOM 2005 N N . ILE A 1 263 ? 11.916 -10.049 -9.765 1.00 89.69 263 ILE A N 1
ATOM 2006 C CA . ILE A 1 263 ? 13.048 -10.599 -9.013 1.00 89.69 263 ILE A CA 1
ATOM 2007 C C . ILE A 1 263 ? 13.943 -11.487 -9.886 1.00 89.69 263 ILE A C 1
ATOM 2009 O O . ILE A 1 263 ? 15.148 -11.571 -9.657 1.00 89.69 263 ILE A O 1
ATOM 2013 N N . TYR A 1 264 ? 13.372 -12.131 -10.905 1.00 89.38 264 TYR A N 1
ATOM 2014 C CA . TYR A 1 264 ? 14.131 -12.974 -11.817 1.00 89.38 264 TYR A CA 1
ATOM 2015 C C . TYR A 1 264 ? 14.949 -12.142 -12.798 1.00 89.38 264 TYR A C 1
ATOM 2017 O O . TYR A 1 264 ? 14.615 -10.993 -13.111 1.00 89.38 264 TYR A O 1
ATOM 2025 N N . ARG A 1 265 ? 16.019 -12.735 -13.334 1.00 90.88 265 ARG A N 1
ATOM 2026 C CA . ARG A 1 265 ? 16.702 -12.145 -14.481 1.00 90.88 265 ARG A CA 1
ATOM 2027 C C . ARG A 1 265 ? 15.728 -12.045 -15.649 1.00 90.88 265 ARG A C 1
ATOM 2029 O O . ARG A 1 265 ? 14.804 -12.841 -15.805 1.00 90.88 265 ARG A O 1
ATOM 2036 N N . HIS A 1 266 ? 15.990 -11.089 -16.526 1.00 82.31 266 HIS A N 1
ATOM 2037 C CA . HIS A 1 266 ? 15.298 -11.050 -17.802 1.00 82.31 266 HIS A CA 1
ATOM 2038 C C . HIS A 1 266 ? 15.583 -12.331 -18.593 1.00 82.31 266 HIS A C 1
ATOM 2040 O O . HIS A 1 266 ? 16.723 -12.798 -18.637 1.00 82.31 266 HIS A O 1
ATOM 2046 N N . SER A 1 267 ? 14.540 -12.893 -19.191 1.00 84.31 267 SER A N 1
ATOM 2047 C CA . SER A 1 267 ? 14.608 -14.140 -19.935 1.00 84.31 267 SER A CA 1
ATOM 2048 C C . SER A 1 267 ? 13.700 -14.072 -21.146 1.00 84.31 267 SER A C 1
ATOM 2050 O O . SER A 1 267 ? 12.511 -13.777 -21.036 1.00 84.31 267 SER A O 1
ATOM 2052 N N . GLU A 1 268 ? 14.283 -14.369 -22.299 1.00 83.50 268 GLU A N 1
ATOM 2053 C CA . GLU A 1 268 ? 13.545 -14.667 -23.525 1.00 83.50 268 GLU A CA 1
ATOM 2054 C C . GLU A 1 268 ? 13.695 -16.143 -23.912 1.00 83.50 268 GLU A C 1
ATOM 2056 O O . GLU A 1 268 ? 12.929 -16.652 -24.728 1.00 83.50 268 GLU A O 1
ATOM 2061 N N . ASP A 1 269 ? 14.624 -16.846 -23.265 1.00 86.81 269 ASP A N 1
ATOM 2062 C CA . ASP A 1 269 ? 14.979 -18.240 -23.489 1.00 86.81 269 ASP A CA 1
ATOM 2063 C C . ASP A 1 269 ? 13.962 -19.218 -22.882 1.00 86.81 269 ASP A C 1
ATOM 2065 O O . ASP A 1 269 ? 13.567 -20.168 -23.556 1.00 86.81 269 ASP A O 1
ATOM 2069 N N . ARG A 1 270 ? 13.471 -18.978 -21.657 1.00 88.31 270 ARG A N 1
ATOM 2070 C CA . ARG A 1 270 ? 12.529 -19.888 -20.979 1.00 88.31 270 ARG A CA 1
ATOM 2071 C C . ARG A 1 270 ? 11.686 -19.192 -19.896 1.00 88.31 270 ARG A C 1
ATOM 2073 O O . ARG A 1 270 ? 12.002 -18.075 -19.501 1.00 88.31 270 ARG A O 1
ATOM 2080 N N . PRO A 1 271 ? 10.606 -19.815 -19.402 1.00 85.44 271 PRO A N 1
ATOM 2081 C CA . PRO A 1 271 ? 9.882 -19.308 -18.238 1.00 85.44 271 PRO A CA 1
ATOM 2082 C C . PRO A 1 271 ? 10.727 -19.378 -16.957 1.00 85.44 271 PRO A C 1
ATOM 2084 O O . PRO A 1 271 ? 11.528 -20.293 -16.784 1.00 85.44 271 PRO A O 1
ATOM 2087 N N . MET A 1 272 ? 10.513 -18.432 -16.043 1.00 87.69 272 MET A N 1
ATOM 2088 C CA . MET A 1 272 ? 11.132 -18.433 -14.715 1.00 87.69 272 MET A CA 1
ATOM 2089 C C . MET A 1 272 ? 10.156 -19.001 -13.687 1.00 87.69 272 MET A C 1
ATOM 2091 O O . MET A 1 272 ? 9.018 -18.540 -13.608 1.00 87.69 272 MET A O 1
ATOM 2095 N N . THR A 1 273 ? 10.607 -19.974 -12.896 1.00 88.62 273 THR A N 1
ATOM 2096 C CA . THR A 1 273 ? 9.798 -20.654 -11.870 1.00 88.62 273 THR A CA 1
ATOM 2097 C C . THR A 1 273 ? 10.392 -20.457 -10.476 1.00 88.62 273 THR A C 1
ATOM 2099 O O . THR A 1 273 ? 11.463 -19.879 -10.287 1.00 88.62 273 THR A O 1
ATOM 2102 N N . GLU A 1 274 ? 9.680 -20.880 -9.446 1.00 86.44 274 GLU A N 1
ATOM 2103 C CA . GLU A 1 274 ? 10.077 -20.748 -8.043 1.00 86.44 274 GLU A CA 1
ATOM 2104 C C . GLU A 1 274 ? 11.205 -21.708 -7.669 1.00 86.44 274 GLU A C 1
ATOM 2106 O O . GLU A 1 274 ? 11.968 -21.409 -6.752 1.00 86.44 274 GLU A O 1
ATOM 2111 N N . THR A 1 275 ? 11.332 -22.813 -8.407 1.00 86.25 275 THR A N 1
ATOM 2112 C CA . THR A 1 275 ? 12.357 -23.846 -8.220 1.00 86.25 275 THR A CA 1
ATOM 2113 C C . THR A 1 275 ? 13.564 -23.662 -9.140 1.00 86.25 275 THR A C 1
ATOM 2115 O O . THR A 1 275 ? 14.690 -23.843 -8.692 1.00 86.25 275 THR A O 1
ATOM 2118 N N . GLU A 1 276 ? 13.354 -23.281 -10.403 1.00 88.25 276 GLU A N 1
ATOM 2119 C CA . GLU A 1 276 ? 14.405 -23.233 -11.440 1.00 88.25 276 GLU A CA 1
ATOM 2120 C C . GLU A 1 276 ? 14.710 -21.810 -11.936 1.00 88.25 276 GLU A C 1
ATOM 2122 O O . GLU A 1 276 ? 15.517 -21.603 -12.851 1.00 88.25 276 GLU A O 1
ATOM 2127 N N . GLY A 1 277 ? 14.032 -20.809 -11.373 1.00 88.06 277 GLY A N 1
ATOM 2128 C CA . GLY A 1 277 ? 14.208 -19.421 -11.763 1.00 88.06 277 GLY A CA 1
ATOM 2129 C C . GLY A 1 277 ? 15.521 -18.833 -11.256 1.00 88.06 277 GLY A C 1
ATOM 2130 O O . GLY A 1 277 ? 15.904 -18.987 -10.097 1.00 88.06 277 GLY A O 1
ATOM 2131 N N . GLU A 1 278 ? 16.188 -18.088 -12.128 1.00 93.69 278 GLU A N 1
ATOM 2132 C CA . GLU A 1 278 ? 17.440 -17.403 -11.819 1.00 93.69 278 GLU A CA 1
ATOM 2133 C C . GLU A 1 278 ? 17.151 -15.987 -11.307 1.00 93.69 278 GLU A C 1
ATOM 2135 O O . GLU A 1 278 ? 16.520 -15.183 -12.002 1.00 93.69 278 GLU A O 1
ATOM 2140 N N . ILE A 1 279 ? 17.620 -15.661 -10.101 1.00 93.50 279 ILE A N 1
ATOM 2141 C CA . ILE A 1 279 ? 17.503 -14.311 -9.535 1.00 93.50 279 ILE A CA 1
ATOM 2142 C C . ILE A 1 279 ? 18.366 -13.341 -10.348 1.00 93.50 279 ILE A C 1
ATOM 2144 O O . ILE A 1 279 ? 19.510 -13.632 -10.690 1.00 93.50 279 ILE A O 1
ATOM 2148 N N . GLY A 1 280 ? 17.791 -12.191 -10.694 1.00 90.50 280 GLY A N 1
ATOM 2149 C CA . GLY A 1 280 ? 18.450 -11.184 -11.514 1.00 90.50 280 GLY A CA 1
ATOM 2150 C C . GLY A 1 280 ? 19.368 -10.255 -10.725 1.00 90.50 280 GLY A C 1
ATOM 2151 O O . GLY A 1 280 ? 19.722 -10.487 -9.572 1.00 90.50 280 GLY A O 1
ATOM 2152 N N . THR A 1 281 ? 19.712 -9.134 -11.350 1.00 87.19 281 THR A N 1
ATOM 2153 C CA . THR A 1 281 ? 20.429 -8.028 -10.709 1.00 87.19 281 THR A CA 1
ATOM 2154 C C . THR A 1 281 ? 19.776 -6.691 -11.060 1.00 87.19 281 THR A C 1
ATOM 2156 O O . THR A 1 281 ? 18.964 -6.589 -11.983 1.00 87.19 281 THR A O 1
ATOM 2159 N N . GLY A 1 282 ? 20.126 -5.643 -10.313 1.00 82.81 282 GLY A N 1
ATOM 2160 C CA . GLY A 1 282 ? 19.644 -4.281 -10.540 1.00 82.81 282 GLY A CA 1
ATOM 2161 C C . GLY A 1 282 ? 18.618 -3.813 -9.512 1.00 82.81 282 GLY A C 1
ATOM 2162 O O . GLY A 1 282 ? 18.304 -4.508 -8.546 1.00 82.81 282 GLY A O 1
ATOM 2163 N N . PHE A 1 283 ? 18.105 -2.597 -9.715 1.00 82.75 283 PHE A N 1
ATOM 2164 C CA . PHE A 1 283 ? 17.297 -1.902 -8.713 1.00 82.75 283 PHE A CA 1
ATOM 2165 C C . PHE A 1 283 ? 16.032 -2.679 -8.325 1.00 82.75 283 PHE A C 1
ATOM 2167 O O . PHE A 1 283 ? 15.819 -2.947 -7.147 1.00 82.75 283 PHE A O 1
ATOM 2174 N N . SER A 1 284 ? 15.211 -3.079 -9.302 1.00 81.38 284 SER A N 1
ATOM 2175 C CA . SER A 1 284 ? 13.947 -3.780 -9.029 1.00 81.38 284 SER A CA 1
ATOM 2176 C C . SER A 1 284 ? 14.153 -5.132 -8.346 1.00 81.38 284 SER A C 1
ATOM 2178 O O . SER A 1 284 ? 13.350 -5.501 -7.492 1.00 81.38 284 SER A O 1
ATOM 2180 N N . VAL A 1 285 ? 15.230 -5.845 -8.695 1.00 88.69 285 VAL A N 1
ATOM 2181 C CA . VAL A 1 285 ? 15.571 -7.124 -8.062 1.00 88.69 285 VAL A CA 1
ATOM 2182 C C . VAL A 1 285 ? 15.979 -6.892 -6.614 1.00 88.69 285 VAL A C 1
ATOM 2184 O O . VAL A 1 285 ? 15.437 -7.542 -5.733 1.00 88.69 285 VAL A O 1
ATOM 2187 N N . GLY A 1 286 ? 16.832 -5.896 -6.350 1.00 88.94 286 GLY A N 1
ATOM 2188 C CA . GLY A 1 286 ? 17.223 -5.534 -4.986 1.00 88.94 286 GLY A CA 1
ATOM 2189 C C . GLY A 1 286 ? 16.031 -5.170 -4.094 1.00 88.94 286 GLY A C 1
ATOM 2190 O O . GLY A 1 286 ? 15.997 -5.570 -2.935 1.00 88.94 286 GLY A O 1
ATOM 2191 N N . ILE A 1 287 ? 15.019 -4.476 -4.636 1.00 88.81 287 ILE A N 1
ATOM 2192 C CA . ILE A 1 287 ? 13.761 -4.221 -3.914 1.00 88.81 287 ILE A CA 1
ATOM 2193 C C . ILE A 1 287 ? 13.031 -5.527 -3.587 1.00 88.81 287 ILE A C 1
ATOM 2195 O O . ILE A 1 287 ? 12.566 -5.691 -2.465 1.00 88.81 287 ILE A O 1
ATOM 2199 N N . ALA A 1 288 ? 12.894 -6.428 -4.561 1.00 89.12 288 ALA A N 1
ATOM 2200 C CA . ALA A 1 288 ? 12.160 -7.677 -4.392 1.00 89.12 288 ALA A CA 1
ATOM 2201 C C . ALA A 1 288 ? 12.843 -8.616 -3.390 1.00 89.12 288 ALA A C 1
ATOM 2203 O O . ALA A 1 288 ? 12.176 -9.139 -2.504 1.00 89.12 288 ALA A O 1
ATOM 2204 N N . THR A 1 289 ? 14.166 -8.764 -3.490 1.00 94.62 289 THR A N 1
ATOM 2205 C CA . THR A 1 289 ? 14.969 -9.564 -2.563 1.00 94.62 289 THR A CA 1
ATOM 2206 C C . THR A 1 289 ? 14.869 -9.009 -1.149 1.00 94.62 289 THR A C 1
ATOM 2208 O O . THR A 1 289 ? 14.441 -9.732 -0.264 1.00 94.62 289 THR A O 1
ATOM 2211 N N . ALA A 1 290 ? 15.113 -7.709 -0.940 1.00 94.88 290 ALA A N 1
ATOM 2212 C CA . ALA A 1 290 ? 15.004 -7.107 0.392 1.00 94.88 290 ALA A CA 1
ATOM 2213 C C . ALA A 1 290 ? 13.584 -7.197 0.981 1.00 94.88 290 ALA A C 1
ATOM 2215 O O . ALA A 1 290 ? 13.415 -7.280 2.196 1.00 94.88 290 ALA A O 1
ATOM 2216 N N . TRP A 1 291 ? 12.553 -7.170 0.131 1.00 94.69 291 TRP A N 1
ATOM 2217 C CA . TRP A 1 291 ? 11.168 -7.339 0.562 1.00 94.69 291 TRP A CA 1
ATOM 2218 C C . TRP A 1 291 ? 10.868 -8.782 0.986 1.00 94.69 291 TRP A C 1
ATOM 2220 O O . TRP A 1 291 ? 10.259 -8.983 2.035 1.00 94.69 291 TRP A O 1
ATOM 2230 N N . GLU A 1 292 ? 11.307 -9.778 0.211 1.00 95.94 292 GLU A N 1
ATOM 2231 C CA . GLU A 1 292 ? 11.168 -11.191 0.586 1.00 95.94 292 GLU A CA 1
ATOM 2232 C C . GLU A 1 292 ? 12.027 -11.552 1.797 1.00 95.94 292 GLU A C 1
ATOM 2234 O O . GLU A 1 292 ? 11.560 -12.295 2.655 1.00 95.94 292 GLU A O 1
ATOM 2239 N N . ASP A 1 293 ? 13.231 -10.995 1.912 1.00 96.44 293 ASP A N 1
ATOM 2240 C CA . ASP A 1 293 ? 14.096 -11.187 3.073 1.00 96.44 293 ASP A CA 1
ATOM 2241 C C . ASP A 1 293 ? 13.395 -10.677 4.333 1.00 96.44 293 ASP A C 1
ATOM 2243 O O . ASP A 1 293 ? 13.224 -11.442 5.272 1.00 96.44 293 ASP A O 1
ATOM 2247 N N . ALA A 1 294 ? 12.869 -9.445 4.325 1.00 96.25 294 ALA A N 1
ATOM 2248 C CA . ALA A 1 294 ? 12.106 -8.901 5.454 1.00 96.25 294 ALA A CA 1
ATOM 2249 C C . ALA A 1 294 ? 10.840 -9.716 5.783 1.00 96.25 294 ALA A C 1
ATOM 2251 O O . ALA A 1 294 ? 10.426 -9.790 6.936 1.00 96.25 294 ALA A O 1
ATOM 2252 N N . PHE A 1 295 ? 10.212 -10.330 4.777 1.00 96.69 295 PHE A N 1
ATOM 2253 C CA . PHE A 1 295 ? 9.036 -11.183 4.958 1.00 96.69 295 PHE A CA 1
ATOM 2254 C C . PHE A 1 295 ? 9.371 -12.546 5.587 1.00 96.69 295 PHE A C 1
ATOM 2256 O O . PHE A 1 295 ? 8.577 -13.098 6.357 1.00 96.69 295 PHE A O 1
ATOM 2263 N N . PHE A 1 296 ? 10.537 -13.103 5.257 1.00 94.62 296 PHE A N 1
ATOM 2264 C CA . PHE A 1 296 ? 10.986 -14.400 5.760 1.00 94.62 296 PHE A CA 1
ATOM 2265 C C . PHE A 1 296 ? 11.905 -14.311 6.987 1.00 94.62 296 PHE A C 1
ATOM 2267 O O . PHE A 1 296 ? 12.095 -15.330 7.642 1.00 94.62 296 PHE A O 1
ATOM 2274 N N . GLU A 1 297 ? 12.393 -13.115 7.333 1.00 93.50 297 GLU A N 1
ATOM 2275 C CA . GLU A 1 297 ? 13.283 -12.821 8.470 1.00 93.50 297 GLU A CA 1
ATOM 2276 C C . GLU A 1 297 ? 12.720 -13.319 9.810 1.00 93.50 297 GLU A C 1
ATOM 2278 O O . GLU A 1 297 ? 13.454 -13.872 10.626 1.00 93.50 297 GLU A O 1
ATOM 2283 N N . VAL A 1 298 ? 11.412 -13.156 10.025 1.00 89.88 298 VAL A N 1
ATOM 2284 C CA . VAL A 1 298 ? 10.749 -13.477 11.294 1.00 89.88 298 VAL A CA 1
ATOM 2285 C C . VAL A 1 298 ? 10.037 -14.823 11.214 1.00 89.88 298 VAL A C 1
ATOM 2287 O O . VAL A 1 298 ? 9.196 -15.033 10.342 1.00 89.88 298 VAL A O 1
ATOM 2290 N N . GLU A 1 299 ? 10.310 -15.731 12.149 1.00 89.50 299 GLU A N 1
ATOM 2291 C CA . GLU A 1 299 ? 9.631 -17.028 12.199 1.00 89.50 299 GLU A CA 1
ATOM 2292 C C . GLU A 1 299 ? 8.238 -16.911 12.839 1.00 89.50 299 GLU A C 1
ATOM 2294 O O . GLU A 1 299 ? 8.092 -16.482 13.983 1.00 89.50 299 GLU A O 1
ATOM 2299 N N . LEU A 1 300 ? 7.201 -17.311 12.095 1.00 91.88 300 LEU A N 1
ATOM 2300 C CA . LEU A 1 300 ? 5.793 -17.238 12.509 1.00 91.88 300 LEU A CA 1
ATOM 2301 C C . LEU A 1 300 ? 5.159 -18.635 12.473 1.00 91.88 300 LEU A C 1
ATOM 2303 O O . LEU A 1 300 ? 4.480 -19.002 11.517 1.00 91.88 300 LEU A O 1
ATOM 2307 N N . SER A 1 301 ? 5.385 -19.433 13.516 1.00 87.75 301 SER A N 1
ATOM 2308 C CA . SER A 1 301 ? 5.026 -20.864 13.549 1.00 87.75 301 SER A CA 1
ATOM 2309 C C . SER A 1 301 ? 3.525 -21.159 13.411 1.00 87.75 301 SER A C 1
ATOM 2311 O O . SER A 1 301 ? 3.150 -22.229 12.931 1.00 87.75 301 SER A O 1
ATOM 2313 N N . LYS A 1 302 ? 2.662 -20.214 13.805 1.00 92.00 302 LYS A N 1
ATOM 2314 C CA . LYS A 1 302 ? 1.194 -20.333 13.753 1.00 92.00 302 LYS A CA 1
ATOM 2315 C C . LYS A 1 302 ? 0.560 -19.720 12.497 1.00 92.00 302 LYS A C 1
ATOM 2317 O O . LYS A 1 302 ? -0.641 -19.875 12.293 1.00 92.00 302 LYS A O 1
ATOM 2322 N N . THR A 1 303 ? 1.349 -19.057 11.651 1.00 94.69 303 THR A N 1
ATOM 2323 C CA . THR A 1 303 ? 0.862 -18.370 10.449 1.00 94.69 303 THR A CA 1
ATOM 2324 C C . THR A 1 303 ? 1.564 -18.914 9.219 1.00 94.69 303 THR A C 1
ATOM 2326 O O . THR A 1 303 ? 2.768 -18.740 9.027 1.00 94.69 303 THR A O 1
ATOM 2329 N N . ARG A 1 304 ? 0.803 -19.539 8.317 1.00 94.31 304 ARG A N 1
ATOM 2330 C CA . ARG A 1 304 ? 1.348 -19.936 7.017 1.00 94.31 304 ARG A CA 1
ATOM 2331 C C . ARG A 1 304 ? 1.675 -18.686 6.202 1.00 94.31 304 ARG A C 1
ATOM 2333 O O . ARG A 1 304 ? 0.820 -17.822 6.039 1.00 94.31 304 ARG A O 1
ATOM 2340 N N . ARG A 1 305 ? 2.878 -18.614 5.632 1.00 94.50 305 ARG A N 1
ATOM 2341 C CA . ARG A 1 305 ? 3.363 -17.461 4.857 1.00 94.50 305 ARG A CA 1
ATOM 2342 C C . ARG A 1 305 ? 3.529 -17.798 3.378 1.00 94.50 305 ARG A C 1
ATOM 2344 O O . ARG A 1 305 ? 4.103 -18.834 3.040 1.00 94.50 305 ARG A O 1
ATOM 2351 N N . VAL A 1 306 ? 3.059 -16.912 2.500 1.00 95.38 306 VAL A N 1
ATOM 2352 C CA . VAL A 1 306 ? 3.234 -17.023 1.045 1.00 95.38 306 VAL A CA 1
ATOM 2353 C C . VAL A 1 306 ? 3.697 -15.691 0.459 1.00 95.38 306 VAL A C 1
ATOM 2355 O O . VAL A 1 306 ? 2.975 -14.701 0.549 1.00 95.38 306 VAL A O 1
ATOM 2358 N N . ALA A 1 307 ? 4.868 -15.675 -0.180 1.00 95.06 307 ALA A N 1
ATOM 2359 C CA . ALA A 1 307 ? 5.321 -14.551 -0.999 1.00 95.06 307 ALA A CA 1
ATOM 2360 C C . ALA A 1 307 ? 4.832 -14.745 -2.439 1.00 95.06 307 ALA A C 1
ATOM 2362 O O . ALA A 1 307 ? 5.244 -15.683 -3.124 1.00 95.06 307 ALA A O 1
ATOM 2363 N N . LEU A 1 308 ? 3.946 -13.862 -2.893 1.00 92.38 308 LEU A N 1
ATOM 2364 C CA . LEU A 1 308 ? 3.285 -13.948 -4.189 1.00 92.38 308 LEU A CA 1
ATOM 2365 C C . LEU A 1 308 ? 4.009 -13.063 -5.212 1.00 92.38 308 LEU A C 1
ATOM 2367 O O . LEU A 1 308 ? 3.756 -11.863 -5.300 1.00 92.38 308 LEU A O 1
ATOM 2371 N N . ARG A 1 309 ? 4.933 -13.641 -5.980 1.00 91.75 309 ARG A N 1
ATOM 2372 C CA . ARG A 1 309 ? 5.683 -12.993 -7.066 1.00 91.75 309 ARG A CA 1
ATOM 2373 C C . ARG A 1 309 ? 4.765 -12.751 -8.259 1.00 91.75 309 ARG A C 1
ATOM 2375 O O . ARG A 1 309 ? 4.642 -13.578 -9.159 1.00 91.75 309 ARG A O 1
ATOM 2382 N N . MET A 1 310 ? 4.103 -11.601 -8.264 1.00 82.38 310 MET A N 1
ATOM 2383 C CA . MET A 1 310 ? 3.157 -11.265 -9.325 1.00 82.38 310 MET A CA 1
ATOM 2384 C C . MET A 1 310 ? 3.867 -10.625 -10.515 1.00 82.38 310 MET A C 1
ATOM 2386 O O . MET A 1 310 ? 4.739 -9.767 -10.347 1.00 82.38 310 MET A O 1
ATOM 2390 N N . ALA A 1 311 ? 3.461 -11.014 -11.721 1.00 81.19 311 ALA A N 1
ATOM 2391 C CA . ALA A 1 311 ? 3.722 -10.235 -12.923 1.00 81.19 311 ALA A CA 1
ATOM 2392 C C . ALA A 1 311 ? 2.787 -9.009 -12.997 1.00 81.19 311 ALA A C 1
ATOM 2394 O O . ALA A 1 311 ? 2.160 -8.614 -12.010 1.00 81.19 311 ALA A O 1
ATOM 2395 N N . ILE A 1 312 ? 2.697 -8.362 -14.161 1.00 73.38 312 ILE A N 1
ATOM 2396 C CA . ILE A 1 312 ? 1.838 -7.184 -14.315 1.00 73.38 312 ILE A CA 1
ATOM 2397 C C . ILE A 1 312 ? 0.370 -7.621 -14.213 1.00 73.38 312 ILE A C 1
ATOM 2399 O O . ILE A 1 312 ? -0.117 -8.397 -15.032 1.00 73.38 312 ILE A O 1
ATOM 2403 N N . VAL A 1 313 ? -0.336 -7.109 -13.201 1.00 72.25 313 VAL A N 1
ATOM 2404 C CA . VAL A 1 313 ? -1.745 -7.446 -12.960 1.00 72.25 313 VAL A CA 1
ATOM 2405 C C . VAL A 1 313 ? -2.659 -6.590 -13.838 1.00 72.25 313 VAL A C 1
ATOM 2407 O O . VAL A 1 313 ? -2.594 -5.356 -13.798 1.00 72.25 313 VAL A O 1
ATOM 2410 N N . LEU A 1 314 ? -3.509 -7.246 -14.629 1.00 69.06 314 LEU A N 1
ATOM 2411 C CA . LEU A 1 314 ? -4.398 -6.644 -15.617 1.00 69.06 314 LEU A CA 1
ATOM 2412 C C . LEU A 1 314 ? -5.865 -6.730 -15.199 1.00 69.06 314 LEU A C 1
ATOM 2414 O O . LEU A 1 314 ? -6.305 -7.694 -14.578 1.00 69.06 314 LEU A O 1
ATOM 2418 N N . GLY A 1 315 ? -6.611 -5.713 -15.625 1.00 68.12 315 GLY A N 1
ATOM 2419 C CA . GLY A 1 315 ? -8.068 -5.618 -15.570 1.00 68.12 315 GLY A CA 1
ATOM 2420 C C . GLY A 1 315 ? -8.543 -4.170 -15.438 1.00 68.12 315 GLY A C 1
ATOM 2421 O O . GLY A 1 315 ? -7.759 -3.226 -15.620 1.00 68.12 315 GLY A O 1
ATOM 2422 N N . ASP A 1 316 ? -9.829 -3.990 -15.151 1.00 59.78 316 ASP A N 1
ATOM 2423 C CA . ASP A 1 316 ? -10.532 -2.712 -15.305 1.00 59.78 316 ASP A CA 1
ATOM 2424 C C . ASP A 1 316 ? -10.065 -1.625 -14.341 1.00 59.78 316 ASP A C 1
ATOM 2426 O O . ASP A 1 316 ? -10.395 -1.646 -13.159 1.00 59.78 316 ASP A O 1
ATOM 2430 N N . GLY A 1 317 ? -9.332 -0.636 -14.858 1.00 56.19 317 GLY A N 1
ATOM 2431 C CA . GLY A 1 317 ? -8.718 0.434 -14.059 1.00 56.19 317 GLY A CA 1
ATOM 2432 C C . GLY A 1 317 ? -7.217 0.248 -13.803 1.00 56.19 317 GLY A C 1
ATOM 2433 O O . GLY A 1 317 ? -6.630 1.032 -13.055 1.00 56.19 317 GLY A O 1
ATOM 2434 N N . SER A 1 318 ? -6.591 -0.763 -14.424 1.00 63.09 318 SER A N 1
ATOM 2435 C CA . SER A 1 318 ? -5.160 -1.056 -14.275 1.00 63.09 318 SER A CA 1
ATOM 2436 C C . SER A 1 318 ? -4.258 -0.018 -14.938 1.00 63.09 318 SER A C 1
ATOM 2438 O O . SER A 1 318 ? -4.697 0.876 -15.665 1.00 63.09 318 SER A O 1
ATOM 2440 N N . ALA A 1 319 ? -2.948 -0.182 -14.739 1.00 60.28 319 ALA A N 1
ATOM 2441 C CA . ALA A 1 319 ? -1.930 0.612 -15.418 1.00 60.28 319 ALA A CA 1
ATOM 2442 C C . ALA A 1 319 ? -1.990 0.509 -16.959 1.00 60.28 319 ALA A C 1
ATOM 2444 O O . ALA A 1 319 ? -1.375 1.336 -17.627 1.00 60.28 319 ALA A O 1
ATOM 2445 N N . LEU A 1 320 ? -2.741 -0.449 -17.528 1.00 63.16 320 LEU A N 1
ATOM 2446 C CA . LEU A 1 320 ? -2.932 -0.581 -18.976 1.00 63.16 320 LEU A CA 1
ATOM 2447 C C . LEU A 1 320 ? -3.984 0.357 -19.571 1.00 63.16 320 LEU A C 1
ATOM 2449 O O . LEU A 1 320 ? -4.020 0.495 -20.790 1.00 63.16 320 LEU A O 1
ATOM 2453 N N . VAL A 1 321 ? -4.823 1.024 -18.770 1.00 65.38 321 VAL A N 1
ATOM 2454 C CA . VAL A 1 321 ? -5.892 1.892 -19.304 1.00 65.38 321 VAL A CA 1
ATOM 2455 C C . VAL A 1 321 ? -5.379 2.923 -20.327 1.00 65.38 321 VAL A C 1
ATOM 2457 O O . VAL A 1 321 ? -6.014 3.070 -21.372 1.00 65.38 321 VAL A O 1
ATOM 2460 N N . PRO A 1 322 ? -4.241 3.617 -20.115 1.00 65.25 322 PRO A N 1
ATOM 2461 C CA . PRO A 1 322 ? -3.694 4.522 -21.124 1.00 65.25 322 PRO A CA 1
ATOM 2462 C C . PRO A 1 322 ? -3.306 3.811 -22.427 1.00 65.25 322 PRO A C 1
ATOM 2464 O O . PRO A 1 322 ? -3.565 4.342 -23.501 1.00 65.25 322 PRO A O 1
ATOM 2467 N N . LEU A 1 323 ? -2.733 2.606 -22.341 1.00 69.06 323 LEU A N 1
ATOM 2468 C CA . LEU A 1 323 ? -2.305 1.826 -23.507 1.00 69.06 323 LEU A CA 1
ATOM 2469 C C . LEU A 1 323 ? -3.505 1.316 -24.312 1.00 69.06 323 LEU A C 1
ATOM 2471 O O . LEU A 1 323 ? -3.511 1.422 -25.535 1.00 69.06 323 LEU A O 1
ATOM 2475 N N . ILE A 1 324 ? -4.555 0.851 -23.628 1.00 69.75 324 ILE A N 1
ATOM 2476 C CA . ILE A 1 324 ? -5.816 0.442 -24.260 1.00 69.75 324 ILE A CA 1
ATOM 2477 C C . ILE A 1 324 ? -6.440 1.622 -25.009 1.00 69.75 324 ILE A C 1
ATOM 2479 O O . ILE A 1 324 ? -6.851 1.469 -26.155 1.00 69.75 324 ILE A O 1
ATOM 2483 N N . ARG A 1 325 ? -6.466 2.814 -24.399 1.00 74.06 325 ARG A N 1
ATOM 2484 C CA . ARG A 1 325 ? -6.993 4.019 -25.058 1.00 74.06 325 ARG A CA 1
ATOM 2485 C C . ARG A 1 325 ? -6.205 4.365 -26.316 1.00 74.06 325 ARG A C 1
ATOM 2487 O O . ARG A 1 325 ? -6.815 4.617 -27.344 1.00 74.06 325 ARG A O 1
ATOM 2494 N N . LEU A 1 326 ? -4.872 4.344 -26.259 1.00 75.19 326 LEU A N 1
ATOM 2495 C CA . LEU A 1 326 ? -4.038 4.585 -27.441 1.00 75.19 326 LEU A CA 1
ATOM 2496 C C . LEU A 1 326 ? -4.362 3.591 -28.564 1.00 75.19 326 LEU A C 1
ATOM 2498 O O . LEU A 1 326 ? -4.569 4.009 -29.699 1.00 75.19 326 LEU A O 1
ATOM 2502 N N . ALA A 1 327 ? -4.498 2.303 -28.240 1.00 78.38 327 ALA A N 1
ATOM 2503 C CA . ALA A 1 327 ? -4.883 1.285 -29.213 1.00 78.38 327 ALA A CA 1
ATOM 2504 C C . ALA A 1 327 ? -6.279 1.539 -29.815 1.00 78.38 327 ALA A C 1
ATOM 2506 O O . ALA A 1 327 ? -6.441 1.452 -31.029 1.00 78.38 327 ALA A O 1
ATOM 2507 N N . GLN A 1 328 ? -7.266 1.919 -28.997 1.00 76.44 328 GLN A N 1
ATOM 2508 C CA . GLN A 1 328 ? -8.620 2.267 -29.454 1.00 76.44 328 GLN A CA 1
ATOM 2509 C C . GLN A 1 328 ? -8.643 3.480 -30.397 1.00 76.44 328 GLN A C 1
ATOM 2511 O O . GLN A 1 328 ? -9.496 3.552 -31.274 1.00 76.44 328 GLN A O 1
ATOM 2516 N N . PHE A 1 329 ? -7.692 4.406 -30.250 1.00 82.56 329 PHE A N 1
ATOM 2517 C CA . PHE A 1 329 ? -7.506 5.540 -31.159 1.00 82.56 329 PHE A CA 1
ATOM 2518 C C . PHE A 1 329 ? -6.636 5.213 -32.386 1.00 82.56 329 PHE A C 1
ATOM 2520 O O . PHE A 1 329 ? -6.215 6.124 -33.093 1.00 82.56 329 PHE A O 1
ATOM 2527 N N . GLY A 1 330 ? -6.335 3.936 -32.645 1.00 85.50 330 GLY A N 1
ATOM 2528 C CA . GLY A 1 330 ? -5.499 3.523 -33.776 1.00 85.50 330 GLY A CA 1
ATOM 2529 C C . GLY A 1 330 ? -4.009 3.843 -33.606 1.00 85.50 330 GLY A C 1
ATOM 2530 O O . GLY A 1 330 ? -3.241 3.678 -34.545 1.00 85.50 330 GLY A O 1
ATOM 2531 N N . LEU A 1 331 ? -3.580 4.258 -32.409 1.00 84.19 331 LEU A N 1
ATOM 2532 C CA . LEU A 1 331 ? -2.176 4.516 -32.054 1.00 84.19 331 LEU A CA 1
ATOM 2533 C C . LEU A 1 331 ? -1.495 3.268 -31.465 1.00 84.19 331 LEU A C 1
ATOM 2535 O O . LEU A 1 331 ? -0.510 3.368 -30.733 1.00 84.19 331 LEU A O 1
ATOM 2539 N N . GLY A 1 332 ? -2.058 2.089 -31.731 1.00 82.25 332 GLY A N 1
ATOM 2540 C CA . GLY A 1 332 ? -1.442 0.812 -31.397 1.00 82.25 332 GLY A CA 1
ATOM 2541 C C . GLY A 1 332 ? -0.305 0.479 -32.361 1.00 82.25 332 GLY A C 1
ATOM 2542 O O . GLY A 1 332 ? -0.299 0.904 -33.513 1.00 82.25 332 GLY A O 1
ATOM 2543 N N . GLY A 1 333 ? 0.658 -0.311 -31.901 1.00 83.56 333 GLY A N 1
ATOM 2544 C CA . GLY A 1 333 ? 1.751 -0.781 -32.742 1.00 83.56 333 GLY A CA 1
ATOM 2545 C C . GLY A 1 333 ? 2.774 -1.598 -31.958 1.00 83.56 333 GLY A C 1
ATOM 2546 O O . GLY A 1 333 ? 2.651 -1.733 -30.736 1.00 83.56 333 GLY A O 1
ATOM 2547 N N . PRO A 1 334 ? 3.790 -2.145 -32.645 1.00 81.94 334 PRO A N 1
ATOM 2548 C CA . PRO A 1 334 ? 4.903 -2.815 -31.991 1.00 81.94 334 PRO A CA 1
ATOM 2549 C C . PRO A 1 334 ? 5.572 -1.867 -30.996 1.00 81.94 334 PRO A C 1
ATOM 2551 O O . PRO A 1 334 ? 5.941 -0.745 -31.345 1.00 81.94 334 PRO A O 1
ATOM 2554 N N . GLN A 1 335 ? 5.765 -2.311 -29.755 1.00 76.75 335 GLN A N 1
ATOM 2555 C CA . GLN A 1 335 ? 6.597 -1.565 -28.819 1.00 76.75 335 GLN A CA 1
ATOM 2556 C C . GLN A 1 335 ? 8.056 -1.769 -29.233 1.00 76.75 335 GLN A C 1
ATOM 2558 O O . GLN A 1 335 ? 8.640 -2.826 -28.990 1.00 76.75 335 GLN A O 1
ATOM 2563 N N . LEU A 1 336 ? 8.600 -0.750 -29.896 1.00 81.06 336 LEU A N 1
ATOM 2564 C CA . LEU A 1 336 ? 9.977 -0.702 -30.362 1.00 81.06 336 LEU A CA 1
ATOM 2565 C C . LEU A 1 336 ? 10.893 -0.207 -29.245 1.00 81.06 336 LEU A C 1
ATOM 2567 O O . LEU A 1 336 ? 10.647 0.838 -28.641 1.00 81.06 336 LEU A O 1
ATOM 2571 N N . ASP A 1 337 ? 11.972 -0.945 -29.003 1.00 75.50 337 ASP A N 1
ATOM 2572 C CA . ASP A 1 337 ? 13.005 -0.536 -28.056 1.00 75.50 337 ASP A CA 1
ATOM 2573 C C . ASP A 1 337 ? 14.164 0.205 -28.750 1.00 75.50 337 ASP A C 1
ATOM 2575 O O . ASP A 1 337 ? 14.994 -0.388 -29.453 1.00 75.50 337 ASP A O 1
ATOM 2579 N N . GLY A 1 338 ? 14.190 1.528 -28.574 1.00 73.38 338 GLY A N 1
ATOM 2580 C CA . GLY A 1 338 ? 15.163 2.441 -29.172 1.00 73.38 338 GLY A CA 1
ATOM 2581 C C . GLY A 1 338 ? 16.345 2.787 -28.262 1.00 73.38 338 GLY A C 1
ATOM 2582 O O . GLY A 1 338 ? 16.445 2.351 -27.118 1.00 73.38 338 GLY A O 1
ATOM 2583 N N . ALA A 1 339 ? 17.268 3.600 -28.775 1.00 77.69 339 ALA A N 1
ATOM 2584 C CA . ALA A 1 339 ? 18.322 4.178 -27.948 1.00 77.69 339 ALA A CA 1
ATOM 2585 C C . ALA A 1 339 ? 17.732 5.257 -27.025 1.00 77.69 339 ALA A C 1
ATOM 2587 O O . ALA A 1 339 ? 17.102 6.203 -27.495 1.00 77.69 339 ALA A O 1
ATOM 2588 N N . TRP A 1 340 ? 17.962 5.128 -25.717 1.00 72.25 340 TRP A N 1
ATOM 2589 C CA . TRP A 1 340 ? 17.515 6.096 -24.715 1.00 72.25 340 TRP A CA 1
ATOM 2590 C C . TRP A 1 340 ? 18.692 6.902 -24.162 1.00 72.25 340 TRP A C 1
ATOM 2592 O O . TRP A 1 340 ? 19.759 6.359 -23.870 1.00 72.25 340 TRP A O 1
ATOM 2602 N N . PHE A 1 341 ? 18.496 8.207 -23.968 1.00 77.50 341 PHE A N 1
ATOM 2603 C CA . PHE A 1 341 ? 19.493 9.064 -23.327 1.00 77.50 341 PHE A CA 1
ATOM 2604 C C . PHE A 1 341 ? 19.520 8.800 -21.814 1.00 77.50 341 PHE A C 1
ATOM 2606 O O . PHE A 1 341 ? 18.525 8.996 -21.115 1.00 77.50 341 PHE A O 1
ATOM 2613 N N . GLY A 1 342 ? 20.663 8.337 -21.304 1.00 71.12 342 GLY A N 1
ATOM 2614 C CA . GLY A 1 342 ? 20.846 7.966 -19.900 1.00 71.12 342 GLY A CA 1
ATOM 2615 C C . GLY A 1 342 ? 21.792 8.892 -19.155 1.00 71.12 342 GLY A C 1
ATOM 2616 O O . GLY A 1 342 ? 22.850 9.241 -19.668 1.00 71.12 342 GLY A O 1
ATOM 2617 N N . THR A 1 343 ? 21.459 9.234 -17.910 1.00 79.94 343 THR A N 1
ATOM 2618 C CA . THR A 1 343 ? 22.399 9.921 -17.014 1.00 79.94 343 THR A CA 1
ATOM 2619 C C . THR A 1 343 ? 23.328 8.910 -16.340 1.00 79.94 343 THR A C 1
ATOM 2621 O O . THR A 1 343 ? 22.911 7.797 -16.007 1.00 79.94 343 THR A O 1
ATOM 2624 N N . ALA A 1 344 ? 24.576 9.303 -16.056 1.00 82.69 344 ALA A N 1
ATOM 2625 C CA . ALA A 1 344 ? 25.513 8.469 -15.294 1.00 82.69 344 ALA A CA 1
ATOM 2626 C C . ALA A 1 344 ? 24.932 8.048 -13.929 1.00 82.69 344 ALA A C 1
ATOM 2628 O O . ALA A 1 344 ? 25.105 6.914 -13.487 1.00 82.69 344 ALA A O 1
ATOM 2629 N N . ALA A 1 345 ? 24.172 8.941 -13.285 1.00 78.50 345 ALA A N 1
ATOM 2630 C CA . ALA A 1 345 ? 23.466 8.654 -12.040 1.00 78.50 345 ALA A CA 1
ATOM 2631 C C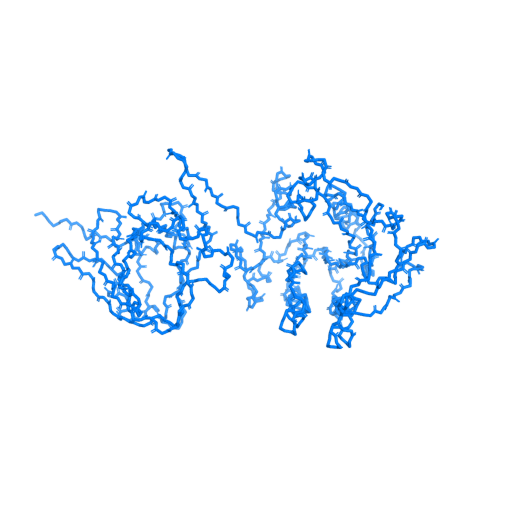 . ALA A 1 345 ? 22.379 7.573 -12.196 1.00 78.50 345 ALA A C 1
ATOM 2633 O O . ALA A 1 345 ? 22.234 6.727 -11.316 1.00 78.50 345 ALA A O 1
ATOM 2634 N N . GLY A 1 346 ? 21.629 7.576 -13.304 1.00 76.44 346 GLY A N 1
ATOM 2635 C CA . GLY A 1 346 ? 20.602 6.569 -13.585 1.00 76.44 346 GLY A CA 1
ATOM 2636 C C . GLY A 1 346 ? 21.187 5.178 -13.834 1.00 76.44 346 GLY A C 1
ATOM 2637 O O . GLY A 1 346 ? 20.644 4.197 -13.317 1.00 76.44 346 GLY A O 1
ATOM 2638 N N . ARG A 1 347 ? 22.314 5.109 -14.559 1.00 84.31 347 ARG A N 1
ATOM 2639 C CA . ARG A 1 347 ? 23.054 3.864 -14.834 1.00 84.31 347 ARG A CA 1
ATOM 2640 C C . ARG A 1 347 ? 23.664 3.272 -13.569 1.00 84.31 347 ARG A C 1
ATOM 2642 O O . ARG A 1 347 ? 23.387 2.122 -13.255 1.00 84.31 347 ARG A O 1
ATOM 2649 N N . ARG A 1 348 ? 24.394 4.079 -12.784 1.00 82.69 348 ARG A N 1
ATOM 2650 C CA . ARG A 1 348 ? 24.974 3.639 -11.498 1.00 82.69 348 ARG A CA 1
ATOM 2651 C C . ARG A 1 348 ? 23.927 3.113 -10.524 1.00 82.69 348 ARG A C 1
ATOM 2653 O O . ARG A 1 348 ? 24.199 2.199 -9.763 1.00 82.69 348 ARG A O 1
ATOM 2660 N N . ALA A 1 349 ? 22.728 3.683 -10.553 1.00 77.38 349 ALA A N 1
ATOM 2661 C CA . ALA A 1 349 ? 21.645 3.244 -9.690 1.00 77.38 349 ALA A CA 1
ATOM 2662 C C . ALA A 1 349 ? 20.842 2.048 -10.229 1.00 77.38 349 ALA A C 1
ATOM 2664 O O . ALA A 1 349 ? 19.836 1.693 -9.622 1.00 77.38 349 ALA A O 1
ATOM 2665 N N . GLY A 1 350 ? 21.213 1.471 -11.379 1.00 80.19 350 GLY A N 1
ATOM 2666 C CA . GLY A 1 350 ? 20.498 0.337 -11.976 1.00 80.19 350 GLY A CA 1
ATOM 2667 C C . GLY A 1 350 ? 19.059 0.659 -12.392 1.00 80.19 350 GLY A C 1
ATOM 2668 O O . GLY A 1 350 ? 18.218 -0.232 -12.446 1.00 80.19 350 GLY A O 1
ATOM 2669 N N . THR A 1 351 ? 18.761 1.939 -12.632 1.00 75.56 351 THR A N 1
ATOM 2670 C CA . THR A 1 351 ? 17.423 2.435 -13.018 1.00 75.56 351 THR A CA 1
ATOM 2671 C C . THR A 1 351 ? 17.326 2.841 -14.481 1.00 75.56 351 THR A C 1
ATOM 2673 O O . THR A 1 351 ? 16.255 3.226 -14.946 1.00 75.56 351 THR A O 1
ATOM 2676 N N . PHE A 1 352 ? 18.453 2.811 -15.189 1.00 80.50 352 PHE A N 1
ATOM 2677 C CA . PHE A 1 352 ? 18.500 3.103 -16.608 1.00 80.50 352 PHE A CA 1
ATOM 2678 C C . PHE A 1 352 ? 18.041 1.886 -17.416 1.00 80.50 352 PHE A C 1
ATOM 2680 O O . PHE A 1 352 ? 18.420 0.754 -17.119 1.00 80.50 352 PHE A O 1
ATOM 2687 N N . HIS A 1 353 ? 17.226 2.142 -18.436 1.00 77.62 353 HIS A N 1
ATOM 2688 C CA . HIS A 1 353 ? 16.796 1.129 -19.387 1.00 77.62 353 HIS A CA 1
ATOM 2689 C C . HIS A 1 353 ? 17.901 0.905 -20.417 1.00 77.62 353 HIS A C 1
ATOM 2691 O O . HIS A 1 353 ? 18.113 1.737 -21.298 1.00 77.62 353 HIS A O 1
ATOM 2697 N N . GLU A 1 354 ? 18.622 -0.204 -20.286 1.00 76.25 354 GLU A N 1
ATOM 2698 C CA . GLU A 1 354 ? 19.554 -0.634 -21.325 1.00 76.25 354 GLU A CA 1
ATOM 2699 C C . GLU A 1 354 ? 18.760 -1.155 -22.522 1.00 76.25 354 GLU A C 1
ATOM 2701 O O . GLU A 1 354 ? 17.850 -1.962 -22.345 1.00 76.25 354 GLU A O 1
ATOM 2706 N N . ARG A 1 355 ? 19.109 -0.701 -23.730 1.00 78.12 355 ARG A N 1
ATOM 2707 C CA . ARG A 1 355 ? 18.463 -1.150 -24.968 1.00 78.12 355 ARG A CA 1
ATOM 2708 C C . ARG A 1 355 ? 18.642 -2.661 -25.103 1.00 78.12 355 ARG A C 1
ATOM 2710 O O . ARG A 1 355 ? 19.770 -3.146 -25.125 1.00 78.12 355 ARG A O 1
ATOM 2717 N N . ARG A 1 356 ? 17.537 -3.388 -25.225 1.00 71.31 356 ARG A N 1
ATOM 2718 C CA . ARG A 1 356 ? 17.510 -4.851 -25.374 1.00 71.31 356 ARG A CA 1
ATOM 2719 C C . ARG A 1 356 ? 16.990 -5.314 -26.724 1.00 71.31 356 ARG A C 1
ATOM 2721 O O . ARG A 1 356 ? 17.082 -6.494 -27.011 1.00 71.31 356 ARG A O 1
ATOM 2728 N N . GLY A 1 357 ? 16.538 -4.385 -27.569 1.00 63.78 357 GLY A N 1
ATOM 2729 C CA . GLY A 1 357 ? 16.211 -4.667 -28.963 1.00 63.78 357 GLY A CA 1
ATOM 2730 C C . GLY A 1 357 ? 15.015 -5.605 -29.087 1.00 63.78 357 GLY A C 1
ATOM 2731 O O . GLY A 1 357 ? 15.164 -6.800 -29.276 1.00 63.78 357 GLY A O 1
ATOM 2732 N N . GLY A 1 358 ? 13.810 -5.048 -29.036 1.00 63.50 358 GLY A N 1
ATOM 2733 C CA . GLY A 1 358 ? 12.579 -5.777 -29.319 1.00 63.50 358 GLY A CA 1
ATOM 2734 C C . GLY A 1 358 ? 11.841 -5.071 -30.440 1.00 63.50 358 GLY A C 1
ATOM 2735 O O . GLY A 1 358 ? 11.351 -3.961 -30.251 1.00 63.50 358 GLY A O 1
ATOM 2736 N N . GLY A 1 359 ? 11.749 -5.691 -31.615 1.00 73.25 359 GLY A N 1
ATOM 2737 C CA . GLY A 1 359 ? 10.849 -5.251 -32.688 1.00 73.25 359 GLY A CA 1
ATOM 2738 C C . GLY A 1 359 ? 9.382 -5.567 -32.367 1.00 73.25 359 GLY A C 1
ATOM 2739 O O . GLY A 1 359 ? 8.683 -6.098 -33.222 1.00 73.25 359 GLY A O 1
ATOM 2740 N N . GLY A 1 360 ? 8.947 -5.366 -31.116 1.00 75.19 360 GLY A N 1
ATOM 2741 C CA . GLY A 1 360 ? 7.663 -5.846 -30.593 1.00 75.19 360 GLY A CA 1
ATOM 2742 C C . GLY A 1 360 ? 7.618 -7.335 -30.218 1.00 75.19 360 GLY A C 1
ATOM 2743 O O . GLY A 1 360 ? 6.534 -7.859 -29.992 1.00 75.19 360 GLY A O 1
ATOM 2744 N N . ARG A 1 361 ? 8.762 -8.034 -30.173 1.00 76.88 361 ARG A N 1
ATOM 2745 C CA . ARG A 1 361 ? 8.848 -9.484 -29.880 1.00 76.88 361 ARG A CA 1
ATOM 2746 C C . ARG A 1 361 ? 9.097 -9.822 -28.408 1.00 76.88 361 ARG A C 1
ATOM 2748 O O . ARG A 1 361 ? 9.201 -10.997 -28.067 1.00 76.88 361 ARG A O 1
ATOM 2755 N N . GLN A 1 362 ? 9.217 -8.812 -27.555 1.00 76.38 362 GLN A N 1
ATOM 2756 C CA . GLN A 1 362 ? 9.450 -8.988 -26.129 1.00 76.38 362 GLN A CA 1
ATOM 2757 C C . GLN A 1 362 ? 8.346 -9.835 -25.496 1.00 76.38 362 GLN A C 1
ATOM 2759 O O . GLN A 1 362 ? 7.154 -9.640 -25.750 1.00 76.38 362 GLN A O 1
ATOM 2764 N N . LYS A 1 363 ? 8.751 -10.755 -24.625 1.00 80.38 363 LYS A N 1
ATOM 2765 C CA . LYS A 1 363 ? 7.803 -11.513 -23.812 1.00 80.38 363 LYS A CA 1
ATOM 2766 C C . LYS A 1 363 ? 7.238 -10.604 -22.720 1.00 80.38 363 LYS A C 1
ATOM 2768 O O . LYS A 1 363 ? 7.981 -9.903 -22.034 1.00 80.38 363 LYS A O 1
ATOM 2773 N N . PHE A 1 364 ? 5.918 -10.621 -22.564 1.00 75.50 364 PHE A N 1
ATOM 2774 C CA . PHE A 1 364 ? 5.200 -9.827 -21.572 1.00 75.50 364 PHE A CA 1
ATOM 2775 C C . PHE A 1 364 ? 4.436 -10.761 -20.640 1.00 75.50 364 PHE A C 1
ATOM 2777 O O . PHE A 1 364 ? 3.420 -11.324 -21.033 1.00 75.50 364 PHE A O 1
ATOM 2784 N N . SER A 1 365 ? 4.932 -10.930 -19.415 1.00 77.88 365 SER A N 1
ATOM 2785 C CA . SER A 1 365 ? 4.251 -11.708 -18.381 1.00 77.88 365 SER A CA 1
ATOM 2786 C C . SER A 1 365 ? 3.163 -10.873 -17.721 1.00 77.88 365 SER A C 1
ATOM 2788 O O . SER A 1 365 ? 3.407 -9.739 -17.288 1.00 77.88 365 SER A O 1
ATOM 2790 N N . TRP A 1 366 ? 1.972 -11.444 -17.596 1.00 77.69 366 TRP A N 1
ATOM 2791 C CA . TRP A 1 366 ? 0.822 -10.750 -17.027 1.00 77.69 366 TRP A CA 1
ATOM 2792 C C . TRP A 1 366 ? -0.114 -11.701 -16.295 1.00 77.69 366 TRP A C 1
ATOM 2794 O O . TRP A 1 366 ? -0.019 -12.910 -16.447 1.00 77.69 366 TRP A O 1
ATOM 2804 N N . ILE A 1 367 ? -1.022 -11.170 -15.483 1.00 80.06 367 ILE A N 1
ATOM 2805 C CA . ILE A 1 367 ? -2.049 -11.978 -14.820 1.00 80.06 367 ILE A CA 1
ATOM 2806 C C . ILE A 1 367 ? -3.334 -11.180 -14.615 1.00 80.06 367 ILE A C 1
ATOM 2808 O O . ILE A 1 367 ? -3.269 -9.979 -14.374 1.00 80.06 367 ILE A O 1
ATOM 2812 N N . HIS A 1 368 ? -4.506 -11.808 -14.722 1.00 81.88 368 HIS A N 1
ATOM 2813 C CA . HIS A 1 368 ? -5.784 -11.123 -14.506 1.00 81.88 368 HIS A CA 1
ATOM 2814 C C . HIS A 1 368 ? -6.131 -10.980 -13.010 1.00 81.88 368 HIS A C 1
ATOM 2816 O O . HIS A 1 368 ? -5.713 -11.806 -12.198 1.00 81.88 368 HIS A O 1
ATOM 2822 N N . PHE A 1 369 ? -6.945 -9.985 -12.625 1.00 81.00 369 PHE A N 1
ATOM 2823 C CA . PHE A 1 369 ? -7.450 -9.864 -11.241 1.00 81.00 369 PHE A CA 1
ATOM 2824 C C . PHE A 1 369 ? -8.145 -11.115 -10.735 1.00 81.00 369 PHE A C 1
ATOM 2826 O O . PHE A 1 369 ? -7.906 -11.531 -9.602 1.00 81.00 369 PHE A O 1
ATOM 2833 N N . ASP A 1 370 ? -8.998 -11.695 -11.574 1.00 83.62 370 ASP A N 1
ATOM 2834 C CA . ASP A 1 370 ? -9.764 -12.881 -11.205 1.00 83.62 370 ASP A CA 1
ATOM 2835 C C . ASP A 1 370 ? -8.835 -14.068 -10.933 1.00 83.62 370 ASP A C 1
ATOM 2837 O O . ASP A 1 370 ? -9.089 -14.839 -10.011 1.00 83.62 370 ASP A O 1
ATOM 2841 N N . ASP A 1 371 ? -7.726 -14.175 -11.676 1.00 85.88 371 ASP A N 1
ATOM 2842 C CA . ASP A 1 371 ? -6.715 -15.208 -11.452 1.00 85.88 371 ASP A CA 1
ATOM 2843 C C . ASP A 1 371 ? -5.998 -14.973 -10.112 1.00 85.88 371 ASP A C 1
ATOM 2845 O O . ASP A 1 371 ? -5.872 -15.902 -9.317 1.00 85.88 371 ASP A O 1
ATOM 2849 N N . VAL A 1 372 ? -5.591 -13.729 -9.807 1.00 87.75 372 VAL A N 1
ATOM 2850 C CA . VAL A 1 372 ? -4.980 -13.380 -8.507 1.00 87.75 372 VAL A CA 1
ATOM 2851 C C . VAL A 1 372 ? -5.923 -13.734 -7.354 1.00 87.75 372 VAL A C 1
ATOM 2853 O O . VAL A 1 372 ? -5.516 -14.394 -6.398 1.00 87.75 372 VAL A O 1
ATOM 2856 N N . LEU A 1 373 ? -7.196 -13.344 -7.448 1.00 91.06 373 LEU A N 1
ATOM 2857 C CA . LEU A 1 373 ? -8.217 -13.684 -6.458 1.00 91.06 373 LEU A CA 1
ATOM 2858 C C . LEU A 1 373 ? -8.431 -15.201 -6.357 1.00 91.06 373 LEU A C 1
ATOM 2860 O O . LEU A 1 373 ? -8.514 -15.740 -5.254 1.00 91.06 373 LEU A O 1
ATOM 2864 N N . GLY A 1 374 ? -8.489 -15.902 -7.491 1.00 91.56 374 GLY A N 1
ATOM 2865 C CA . GLY A 1 374 ? -8.609 -17.357 -7.555 1.00 91.56 374 GLY A CA 1
ATOM 2866 C C . GLY A 1 374 ? -7.456 -18.073 -6.853 1.00 91.56 374 GLY A C 1
ATOM 2867 O O . GLY A 1 374 ? -7.693 -18.999 -6.074 1.00 91.56 374 GLY A O 1
ATOM 2868 N N . ILE A 1 375 ? -6.225 -17.598 -7.053 1.00 91.44 375 ILE A N 1
ATOM 2869 C CA . ILE A 1 375 ? -5.022 -18.113 -6.393 1.00 91.44 375 ILE A CA 1
ATOM 2870 C C . ILE A 1 375 ? -5.085 -17.875 -4.885 1.00 91.44 375 ILE A C 1
ATOM 2872 O O . ILE A 1 375 ? -4.879 -18.816 -4.120 1.00 91.44 375 ILE A O 1
ATOM 2876 N N . ILE A 1 376 ? -5.427 -16.663 -4.433 1.00 93.06 376 ILE A N 1
ATOM 2877 C CA . ILE A 1 376 ? -5.548 -16.375 -2.994 1.00 93.06 376 ILE A CA 1
ATOM 2878 C C . ILE A 1 376 ? -6.619 -17.275 -2.362 1.00 93.06 376 ILE A C 1
ATOM 2880 O O . ILE A 1 376 ? -6.352 -17.922 -1.352 1.00 93.06 376 ILE A O 1
ATOM 2884 N N . ARG A 1 377 ? -7.792 -17.424 -2.993 1.00 92.88 377 ARG A N 1
ATOM 2885 C CA . ARG A 1 377 ? -8.844 -18.349 -2.530 1.00 92.88 377 ARG A CA 1
ATOM 2886 C C . ARG A 1 377 ? -8.350 -19.795 -2.454 1.00 92.88 377 ARG A C 1
ATOM 2888 O O . ARG A 1 377 ? -8.654 -20.500 -1.492 1.00 92.88 377 ARG A O 1
ATOM 2895 N N . HIS A 1 378 ? -7.595 -20.253 -3.451 1.00 91.94 378 HIS A N 1
ATOM 2896 C CA . HIS A 1 378 ? -7.016 -21.594 -3.452 1.00 91.94 378 HIS A CA 1
ATOM 2897 C C . HIS A 1 378 ? -6.032 -21.786 -2.285 1.00 91.94 378 HIS A C 1
ATOM 2899 O O . HIS A 1 378 ? -6.133 -22.772 -1.550 1.00 91.94 378 HIS A O 1
ATOM 2905 N N . LEU A 1 379 ? -5.148 -20.811 -2.044 1.00 90.25 379 LEU A N 1
ATOM 2906 C CA . LEU A 1 379 ? -4.223 -20.808 -0.907 1.00 90.25 379 LEU A CA 1
ATOM 2907 C C . LEU A 1 379 ? -4.967 -20.838 0.439 1.00 90.25 379 LEU A C 1
ATOM 2909 O O . LEU A 1 379 ? -4.580 -21.600 1.334 1.00 90.25 379 LEU A O 1
ATOM 2913 N N . SER A 1 380 ? -6.054 -20.073 0.577 1.00 89.38 380 SER A N 1
ATOM 2914 C CA . SER A 1 380 ? -6.899 -20.066 1.777 1.00 89.38 380 SER A CA 1
ATOM 2915 C C . SER A 1 380 ? -7.538 -21.432 2.030 1.00 89.38 380 SER A C 1
ATOM 2917 O O . SER A 1 380 ? -7.412 -21.964 3.131 1.00 89.38 380 SER A O 1
ATOM 2919 N N . ARG A 1 381 ? -8.134 -22.068 1.010 1.00 87.25 381 ARG A N 1
ATOM 2920 C CA . ARG A 1 381 ? -8.737 -23.412 1.145 1.00 87.25 381 ARG A CA 1
ATOM 2921 C C . ARG A 1 381 ? -7.716 -24.464 1.562 1.00 87.25 381 ARG A C 1
ATOM 2923 O O . ARG A 1 381 ? -7.978 -25.236 2.480 1.00 87.25 381 ARG A O 1
ATOM 2930 N N . MET A 1 382 ? -6.530 -24.453 0.951 1.00 79.94 382 MET A N 1
ATOM 2931 C CA . MET A 1 382 ? -5.450 -25.371 1.328 1.00 79.94 382 MET A CA 1
ATOM 2932 C C . MET A 1 382 ? -4.980 -25.180 2.772 1.00 79.94 382 MET A C 1
ATOM 2934 O O . MET A 1 382 ? -4.428 -26.108 3.359 1.00 79.94 382 MET A O 1
ATOM 2938 N N . SER A 1 383 ? -5.122 -23.976 3.323 1.00 70.31 383 SER A N 1
ATOM 2939 C CA . SER A 1 383 ? -4.764 -23.661 4.713 1.00 70.31 383 SER A CA 1
ATOM 2940 C C . SER A 1 383 ? -5.902 -24.004 5.686 1.00 70.31 383 SER A C 1
ATOM 2942 O O . SER A 1 383 ? -5.652 -24.314 6.849 1.00 70.31 383 SER A O 1
ATOM 2944 N N . GLY A 1 384 ? -7.143 -24.023 5.188 1.00 58.06 384 GLY A N 1
ATOM 2945 C CA . GLY A 1 384 ? -8.341 -24.484 5.886 1.00 58.06 384 GLY A CA 1
ATOM 2946 C C . GLY A 1 384 ? -8.403 -26.001 6.104 1.00 58.06 384 GLY A C 1
ATOM 2947 O O . GLY A 1 384 ? -8.888 -26.440 7.142 1.00 58.06 384 GLY A O 1
ATOM 2948 N N . SER A 1 385 ? -7.897 -26.793 5.150 1.00 47.75 385 SER A N 1
ATOM 2949 C CA . SER A 1 385 ? -8.222 -28.223 5.016 1.00 47.75 385 SER A CA 1
ATOM 2950 C C . SER A 1 385 ? -7.360 -29.216 5.806 1.00 47.75 385 SER A C 1
ATOM 2952 O O . SER A 1 385 ? -7.567 -30.417 5.659 1.00 47.75 385 SER A O 1
ATOM 2954 N N . THR A 1 386 ? -6.392 -28.791 6.627 1.00 40.28 386 THR A N 1
ATOM 2955 C CA . THR A 1 386 ? -5.613 -29.745 7.443 1.00 40.28 386 THR A CA 1
ATOM 2956 C C . THR A 1 386 ? -5.419 -29.269 8.874 1.00 40.28 386 THR A C 1
ATOM 2958 O O . THR A 1 386 ? -4.652 -28.340 9.123 1.00 40.28 386 THR A O 1
ATOM 2961 N N . ALA A 1 387 ? -6.011 -30.004 9.812 1.00 36.03 387 ALA A N 1
ATOM 2962 C CA . ALA A 1 387 ? -5.575 -30.102 11.201 1.00 36.03 387 ALA A CA 1
ATOM 2963 C C . ALA A 1 387 ? -4.263 -30.915 11.292 1.00 36.03 387 ALA A C 1
ATOM 2965 O O . ALA A 1 387 ? -4.205 -31.954 11.938 1.00 36.03 387 ALA A O 1
ATOM 2966 N N . SER A 1 388 ? -3.218 -30.499 10.569 1.00 36.31 388 SER A N 1
ATOM 2967 C CA . SER A 1 388 ? -1.886 -31.097 10.695 1.00 36.31 388 SER A CA 1
ATOM 2968 C C . SER A 1 388 ? -1.050 -30.181 11.577 1.00 36.31 388 SER A C 1
ATOM 2970 O O . SER A 1 388 ? -0.793 -29.034 11.222 1.00 36.31 388 SER A O 1
ATOM 2972 N N . SER A 1 389 ? -0.664 -30.693 12.741 1.00 34.28 389 SER A N 1
ATOM 2973 C CA . SER A 1 389 ? 0.113 -30.049 13.806 1.00 34.28 389 SER A CA 1
ATOM 2974 C C . SER A 1 389 ? 1.578 -29.754 13.441 1.00 34.28 389 SER A C 1
ATOM 2976 O O . SER A 1 389 ? 2.413 -29.604 14.329 1.00 34.28 389 SER A O 1
ATOM 2978 N N . MET A 1 390 ? 1.911 -29.697 12.150 1.00 34.22 390 MET A N 1
ATOM 2979 C CA . MET A 1 390 ? 3.254 -29.420 11.642 1.00 34.22 390 MET A CA 1
ATOM 2980 C C . MET A 1 390 ? 3.288 -28.025 10.998 1.00 34.22 390 MET A C 1
ATOM 2982 O O . MET A 1 390 ? 2.433 -27.737 10.151 1.00 34.22 390 MET A O 1
ATOM 2986 N N . PRO A 1 391 ? 4.268 -27.166 11.337 1.00 47.88 391 PRO A N 1
ATOM 2987 C CA . PRO A 1 391 ? 4.476 -25.900 10.642 1.00 47.88 391 PRO A CA 1
ATOM 2988 C C . PRO A 1 391 ? 4.664 -26.164 9.145 1.00 47.88 391 PRO A C 1
ATOM 2990 O O . PRO A 1 391 ? 5.554 -26.914 8.742 1.00 47.88 391 PRO A O 1
ATOM 2993 N N . ARG A 1 392 ? 3.813 -25.575 8.299 1.00 57.19 392 ARG A N 1
ATOM 2994 C CA . ARG A 1 392 ? 4.021 -25.632 6.847 1.00 57.19 392 ARG A CA 1
ATOM 2995 C C . ARG A 1 392 ? 5.108 -24.626 6.476 1.00 57.19 392 ARG A C 1
ATOM 2997 O O . ARG A 1 392 ? 4.982 -23.467 6.880 1.00 57.19 392 ARG A O 1
ATOM 3004 N N . PRO A 1 393 ? 6.128 -25.022 5.695 1.00 56.81 393 PRO A N 1
ATOM 3005 C CA . PRO A 1 393 ? 7.197 -24.110 5.333 1.00 56.81 393 PRO A CA 1
ATOM 3006 C C . PRO A 1 393 ? 6.641 -22.918 4.539 1.00 56.81 393 PRO A C 1
ATOM 3008 O O . PRO A 1 393 ? 5.637 -23.062 3.827 1.00 56.81 393 PRO A O 1
ATOM 3011 N N . PRO A 1 394 ? 7.273 -21.739 4.654 1.00 62.44 394 PRO A N 1
ATOM 3012 C CA . PRO A 1 394 ? 6.956 -20.604 3.805 1.00 62.44 394 PRO A CA 1
ATOM 3013 C C . PRO A 1 394 ? 7.099 -20.965 2.322 1.00 62.44 394 PRO A C 1
ATOM 3015 O O . PRO A 1 394 ? 8.019 -21.685 1.934 1.00 62.44 394 PRO A O 1
ATOM 3018 N N . ILE A 1 395 ? 6.200 -20.445 1.484 1.00 78.94 395 ILE A N 1
ATOM 3019 C CA . ILE A 1 395 ? 6.192 -20.727 0.041 1.00 78.94 395 ILE A CA 1
ATOM 3020 C C . ILE A 1 395 ? 6.434 -19.437 -0.743 1.00 78.94 395 ILE A C 1
ATOM 3022 O O . ILE A 1 395 ? 5.878 -18.383 -0.433 1.00 78.94 395 ILE A O 1
ATOM 3026 N N . ARG A 1 396 ? 7.243 -19.537 -1.796 1.00 77.38 396 ARG A N 1
ATOM 3027 C CA . ARG A 1 396 ? 7.340 -18.542 -2.869 1.00 77.38 396 ARG A CA 1
ATOM 3028 C C . ARG A 1 396 ? 6.465 -19.036 -4.016 1.00 77.38 396 ARG A C 1
ATOM 3030 O O . ARG A 1 396 ? 6.574 -20.206 -4.368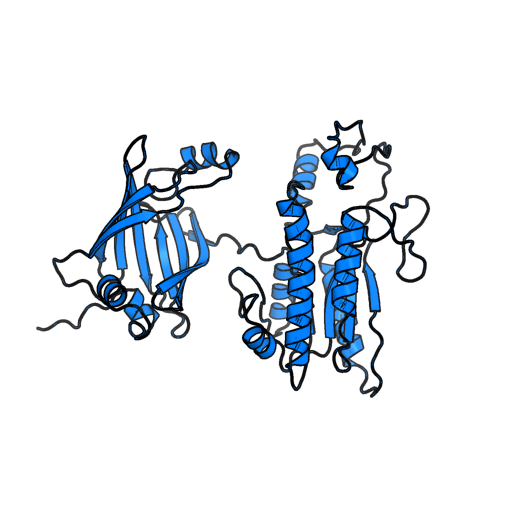 1.00 77.38 396 ARG A O 1
ATOM 3037 N N . ALA A 1 397 ? 5.594 -18.179 -4.543 1.00 60.78 397 ALA A N 1
ATOM 3038 C CA . ALA A 1 397 ? 4.681 -18.511 -5.635 1.00 60.78 397 ALA A CA 1
ATOM 3039 C C . ALA A 1 397 ? 4.730 -17.427 -6.722 1.00 60.78 397 ALA A C 1
ATOM 3041 O O . ALA A 1 397 ? 4.442 -16.267 -6.439 1.00 60.78 397 ALA A O 1
ATOM 3042 N N . THR A 1 398 ? 5.080 -17.788 -7.951 1.00 65.31 398 THR A N 1
ATOM 3043 C CA . THR A 1 398 ? 5.147 -16.927 -9.132 1.00 65.31 398 THR A CA 1
ATOM 3044 C C . THR A 1 398 ? 3.878 -17.078 -9.941 1.00 65.31 398 THR A C 1
ATOM 3046 O O . THR A 1 398 ? 3.478 -18.181 -10.299 1.00 65.31 398 THR A O 1
ATOM 3049 N N . ILE A 1 399 ? 3.232 -15.949 -10.232 1.00 54.75 399 ILE A N 1
ATOM 3050 C CA . ILE A 1 399 ? 1.946 -15.945 -10.925 1.00 54.75 399 ILE A CA 1
ATOM 3051 C C . ILE A 1 399 ? 2.021 -15.060 -12.170 1.00 54.75 399 ILE A C 1
ATOM 3053 O O . ILE A 1 399 ? 2.195 -13.838 -12.105 1.00 54.75 399 ILE A O 1
ATOM 3057 N N . ALA A 1 400 ? 1.945 -15.723 -13.321 1.00 48.56 400 ALA A N 1
ATOM 3058 C CA . ALA A 1 400 ? 2.033 -15.141 -14.650 1.00 48.56 400 ALA A CA 1
ATOM 3059 C C . ALA A 1 400 ? 1.386 -16.088 -15.675 1.00 48.56 400 ALA A C 1
ATOM 3061 O O . ALA A 1 400 ? 1.460 -17.306 -15.517 1.00 48.56 400 ALA A O 1
ATOM 3062 N N . ARG A 1 401 ? 0.773 -15.515 -16.709 1.00 42.78 401 ARG A N 1
ATOM 3063 C CA . ARG A 1 401 ? 0.399 -16.163 -17.968 1.00 42.78 401 ARG A CA 1
ATOM 3064 C C . ARG A 1 401 ? 1.439 -15.877 -19.043 1.00 42.78 401 ARG A C 1
ATOM 3066 O O . ARG A 1 401 ? 2.090 -14.802 -18.968 1.00 42.78 401 ARG A O 1
#